Protein AF-F2JMD4-F1 (afdb_monomer)

Foldseek 3Di:
DDDDDDDDDDDDDDDPPDDPPDPDDDDPPDDDDDDDDDDDDDDDPPPPPPLPDDFQVLCVQLLLLLLQDDPVLQQLLLFDADPPDPCLQVSLVSNLVSCCVGNVVQADPVLNVCSPPDSDHPPADGFDWADAQQKIWGSSAAWDDKHFPDWDDDPQKIKTKMKTKGKIFIDGNVRCQVQWADDPNRLAIDGDDPDHDHPPPPANDPLADDPDDDDPPDTKIFMKIWIKIWMWGADPDDPRSIHTHYIDTPPCPPDDSSLSRDNHNCPRIAFDFPDQDDDPLLLVLVLLVVVLLQPDAPVLLVVCLVCVVPFCVSVCVSCVVSVNNVQADEDRVCVCSFEPSQSRPDDDQFRHKDWPSQQKDKGFDSPDMPQKTKIWIWIWIWTQGPVRDIWIKTWIWIWIDGPNHTHHIGTNDIDTDDPVSSPDHPPDDPPPPPPDDDDDDDDDDDDDDDDDD

Secondary structure (DSSP, 8-state):
--------------------------------------------------PPPP-HHHHHHHHHHHTT--HHHHHHHT----TTSTTHHHHHHHHHHHHHHHTGGGB-HHHHHHHHH-SS--S-----EEEETTEEEES--EEEEEEEEEEEEETTEEEEEEEEEEEEEEEEHHHHHHHEEEETTTTEEEEPPTTPPPPP-TT--TTS-------TT---EEEEEEEEEEEEE--SSSSSS-EEEEEEETTGGGS-HHHHTSTT--TTEEEE-SSSS--HHHHHHHHHHHHHHHHS-HHHHHHHHHHTTT-HHHHHHHHHHTT-TTTB---TTTHHHHT-GGG----TTEEEEEE-GGG-EEEE-TT--SSS-EEEEEEEEEEEETTS-EEEEEEEEEEEEETTEEEEEEEEEEEEE-HHHHHPPTT--------------------------

Solvent-accessible surface area (backbone atoms only — not comparable to full-atom values): 27265 Å² total; per-residue (Å²): 135,94,81,89,79,92,79,84,82,90,83,81,93,87,82,88,76,76,82,78,76,74,81,76,79,88,74,84,89,76,88,80,85,83,87,88,83,91,75,93,72,83,86,75,85,72,82,77,76,80,70,77,82,82,52,46,74,71,48,41,66,59,49,57,42,59,26,60,53,49,70,74,51,34,50,55,55,57,41,59,47,52,85,87,42,90,59,32,67,60,48,51,51,52,37,48,50,51,46,47,73,53,50,35,88,43,40,26,72,66,45,52,50,46,54,70,72,46,98,59,80,72,90,56,62,68,53,46,61,36,51,56,76,59,26,36,28,49,58,42,28,52,77,77,46,60,41,71,79,48,74,47,81,57,87,86,29,38,37,33,34,32,42,38,32,23,47,19,58,52,39,51,43,66,65,46,56,73,49,37,19,50,34,82,75,37,38,25,62,40,75,56,63,97,83,54,54,68,73,75,87,79,76,59,70,82,84,65,80,82,80,76,73,83,57,90,94,60,87,39,32,38,29,36,37,39,32,28,37,41,30,30,33,72,42,94,84,58,98,48,87,55,21,38,66,44,36,38,46,44,80,56,85,83,57,56,72,75,53,59,45,40,37,73,57,44,98,40,55,42,66,38,39,51,49,92,65,71,50,72,68,56,50,54,50,50,52,54,51,52,57,48,58,58,66,54,56,68,67,58,48,57,49,45,67,71,42,52,89,76,41,60,69,55,50,55,46,54,33,46,79,66,74,38,52,85,47,45,52,69,49,86,88,48,42,67,73,21,53,34,81,45,65,58,84,79,55,93,58,53,72,49,63,43,74,38,74,84,39,46,45,74,42,52,21,53,81,11,28,69,62,36,43,23,28,40,38,38,40,29,28,45,31,33,33,77,88,70,49,76,50,33,31,38,39,33,28,43,37,33,30,46,100,88,17,40,40,31,39,40,58,71,51,76,42,82,49,52,72,68,62,55,72,44,48,84,88,64,76,82,80,76,76,79,77,81,76,84,85,82,87,83,89,84,81,87,81,90,81,88,79,88,133

Mean predicted aligned error: 13.83 Å

Sequence (453 aa):
MKKIVSLGLMVLLTMSVGCNKTKEVPIDTNAAGTTTEVVETEAVEETQQDIAQLTAEDFKPFFDVLFAYKESDFMTFNQNNEISYSGYFDNLKAYKKGIKDGIGDFLSKDTLKKLDNENTKLDFDLPKKVLINDYVVNASGKIEKIEIESSRQMGESIVYEMAVTTNNDIQKSFEFAENYGWSDQLGYYTAKNSGLTLEAVEGGSKLISYIYANKDNVQDQMKLVSHYWVQVTKDDTSEKTFLVEGLKQAGAFEVDINLKQKIINTEYVTRVPYYSEVTDKQNVLLHKIFTKLMQVPKETYYYYEKIYGSNFDYVKTFWRDIDLENEIAVDETTYKEAFNITINPYKDNITSLSLNDKTMSIAPSIYSTKLQPTFVVTLPVKALLKDNSVVYYNYKYFVSTEDNKVEAIQFMKIEEITEEEYNTVPGAEPTTSQEVTPVEGETASSPEAIPAQ

pLDDT: mean 75.72, std 22.72, range [24.8, 96.19]

Radius of gyration: 32.29 Å; Cα contacts (8 Å, |Δi|>4): 681; chains: 1; bounding box: 68×105×105 Å

Structure (mmCIF, N/CA/C/O backbone):
data_AF-F2JMD4-F1
#
_entry.id   AF-F2JMD4-F1
#
loop_
_atom_site.group_PDB
_atom_site.id
_atom_site.type_symbol
_atom_site.label_atom_id
_atom_site.label_alt_id
_atom_site.label_comp_id
_atom_site.label_asym_id
_atom_site.label_entity_id
_atom_site.label_seq_id
_atom_site.pdbx_PDB_ins_code
_atom_site.Cartn_x
_atom_site.Cartn_y
_atom_site.Cartn_z
_atom_site.occupancy
_atom_site.B_iso_or_equiv
_atom_site.auth_seq_id
_atom_site.auth_comp_id
_atom_site.auth_asym_id
_atom_site.auth_atom_id
_atom_site.pdbx_PDB_model_num
ATOM 1 N N . MET A 1 1 ? 32.889 21.808 69.678 1.00 35.06 1 MET A N 1
ATOM 2 C CA . MET A 1 1 ? 31.977 20.698 70.037 1.00 35.06 1 MET A CA 1
ATOM 3 C C . MET A 1 1 ? 30.564 21.247 70.107 1.00 35.06 1 MET A C 1
ATOM 5 O O . MET A 1 1 ? 30.382 22.349 70.608 1.00 35.06 1 MET A O 1
ATOM 9 N N . LYS A 1 2 ? 29.617 20.524 69.506 1.00 27.66 2 LYS A N 1
ATOM 10 C CA . LYS A 1 2 ? 28.244 20.952 69.215 1.00 27.66 2 LYS A CA 1
ATOM 11 C C . LYS A 1 2 ? 27.405 21.120 70.489 1.00 27.66 2 LYS A C 1
ATOM 13 O O . LYS A 1 2 ? 27.486 20.297 71.396 1.00 27.66 2 LYS A O 1
ATOM 18 N N . LYS A 1 3 ? 26.547 22.138 70.495 1.00 27.48 3 LYS A N 1
ATOM 19 C CA . LYS A 1 3 ? 25.318 22.199 71.292 1.00 27.48 3 LYS A CA 1
ATOM 20 C C . LYS A 1 3 ? 24.182 22.703 70.400 1.00 27.48 3 LYS A C 1
ATOM 22 O O . LYS A 1 3 ? 24.450 23.423 69.443 1.00 27.48 3 LYS A O 1
ATOM 27 N N . ILE A 1 4 ? 22.970 22.412 70.879 1.00 35.91 4 ILE A N 1
ATOM 28 C CA . ILE A 1 4 ? 21.664 23.022 70.577 1.00 35.91 4 ILE A CA 1
ATOM 29 C C . ILE A 1 4 ? 20.871 22.280 69.495 1.00 35.91 4 ILE A C 1
ATOM 31 O O . ILE A 1 4 ? 21.411 22.016 68.433 1.00 35.91 4 ILE A O 1
ATOM 35 N N . VAL A 1 5 ? 19.590 21.926 69.650 1.00 32.00 5 VAL A N 1
ATOM 36 C CA . VAL A 1 5 ? 18.592 21.839 70.748 1.00 32.00 5 VAL A CA 1
ATOM 37 C C . VAL A 1 5 ? 17.427 21.049 70.112 1.00 32.00 5 VAL A C 1
ATOM 39 O O . VAL A 1 5 ? 17.220 21.131 68.902 1.00 32.00 5 VAL A O 1
ATOM 42 N N . SER A 1 6 ? 16.658 20.295 70.897 1.00 37.16 6 SER A N 1
ATOM 43 C CA . SER A 1 6 ? 15.363 19.756 70.465 1.00 37.16 6 SER A CA 1
ATOM 44 C C . SER A 1 6 ? 14.288 20.847 70.413 1.00 37.16 6 SER A C 1
ATOM 46 O O . SER A 1 6 ? 14.147 21.553 71.406 1.00 37.16 6 SER A O 1
ATOM 48 N N . LEU A 1 7 ? 13.465 20.907 69.362 1.00 31.42 7 LEU A N 1
ATOM 49 C CA . LEU A 1 7 ? 11.997 21.012 69.464 1.00 31.42 7 LEU A CA 1
ATOM 50 C C . LEU A 1 7 ? 11.345 21.035 68.067 1.00 31.42 7 LEU A C 1
ATOM 52 O O . LEU A 1 7 ? 11.729 21.833 67.224 1.00 31.42 7 LEU A O 1
ATOM 56 N N . GLY A 1 8 ? 10.300 20.222 67.894 1.00 28.75 8 GLY A N 1
ATOM 57 C CA . GLY A 1 8 ? 8.971 20.733 67.534 1.00 28.75 8 GLY A CA 1
ATOM 58 C C . GLY A 1 8 ? 8.661 21.158 66.091 1.00 28.75 8 GLY A C 1
ATOM 59 O O . GLY A 1 8 ? 8.883 22.298 65.722 1.00 28.75 8 GLY A O 1
ATOM 60 N N . LEU A 1 9 ? 7.930 20.262 65.416 1.00 29.62 9 LEU A N 1
ATOM 61 C CA . LEU A 1 9 ? 6.689 20.502 64.655 1.00 29.62 9 LEU A CA 1
ATOM 62 C C . LEU A 1 9 ? 6.711 21.271 63.309 1.00 29.62 9 LEU A C 1
ATOM 64 O O . LEU A 1 9 ? 6.954 22.466 63.255 1.00 29.62 9 LEU A O 1
ATOM 68 N N . MET A 1 10 ? 6.239 20.538 62.286 1.00 33.22 10 MET A N 1
ATOM 69 C CA . MET A 1 10 ? 5.511 20.947 61.068 1.00 33.22 10 MET A CA 1
ATOM 70 C C . MET A 1 10 ? 6.127 21.995 60.134 1.00 33.22 10 MET A C 1
ATOM 72 O O . MET A 1 10 ? 6.230 23.160 60.487 1.00 33.22 10 MET A O 1
ATOM 76 N N . VAL A 1 11 ? 6.320 21.594 58.868 1.00 29.31 11 VAL A N 1
ATOM 77 C CA . VAL A 1 11 ? 5.744 22.255 57.676 1.00 29.31 11 VAL A CA 1
ATOM 78 C C . VAL A 1 11 ? 6.027 21.403 56.419 1.00 29.31 11 VAL A C 1
ATOM 80 O O . VAL A 1 11 ? 7.174 21.147 56.082 1.00 29.31 11 VAL A O 1
ATOM 83 N N . LEU A 1 12 ? 4.924 20.966 55.794 1.00 27.66 12 LEU A N 1
ATOM 84 C CA . LEU A 1 12 ? 4.667 20.646 54.377 1.00 27.66 12 LEU A CA 1
ATOM 85 C C . LEU A 1 12 ? 5.545 19.626 53.608 1.00 27.66 12 LEU A C 1
ATOM 87 O O . LEU A 1 12 ? 6.736 19.805 53.412 1.00 27.66 12 LEU A O 1
ATOM 91 N N . LEU A 1 13 ? 4.965 18.493 53.180 1.00 31.77 13 LEU A N 1
ATOM 92 C CA . LEU A 1 13 ? 4.298 18.297 51.870 1.00 31.77 13 LEU A CA 1
ATOM 93 C C . LEU A 1 13 ? 5.260 18.429 50.677 1.00 31.77 13 LEU A C 1
ATOM 95 O O . LEU A 1 13 ? 5.518 19.527 50.201 1.00 31.77 13 LEU A O 1
ATOM 99 N N . THR A 1 14 ? 5.746 17.291 50.177 1.00 32.72 14 THR A N 1
ATOM 100 C CA . THR A 1 14 ? 5.678 16.823 48.772 1.00 32.72 14 THR A CA 1
ATOM 101 C C . THR A 1 14 ? 6.631 15.638 48.592 1.00 32.72 14 THR A C 1
ATOM 103 O O . THR A 1 14 ? 7.631 15.547 49.293 1.00 32.72 14 THR A O 1
ATOM 106 N N . MET A 1 15 ? 6.305 14.749 47.646 1.00 28.14 15 MET A N 1
ATOM 107 C CA . MET A 1 15 ? 7.000 13.504 47.249 1.00 28.14 15 MET A CA 1
ATOM 108 C C . MET A 1 15 ? 6.328 12.207 47.727 1.00 28.14 15 MET A C 1
ATOM 110 O O . MET A 1 15 ? 6.976 11.230 48.085 1.00 28.14 15 MET A O 1
ATOM 114 N N . SER A 1 16 ? 4.998 12.155 47.634 1.00 29.25 16 SER A N 1
ATOM 115 C CA . SER A 1 16 ? 4.307 10.923 47.248 1.00 29.25 16 SER A CA 1
ATOM 116 C C . SER A 1 16 ? 4.424 10.754 45.727 1.00 29.25 16 SER A C 1
ATOM 118 O O . SER A 1 16 ? 3.507 11.112 44.989 1.00 29.25 16 SER A O 1
ATOM 120 N N . VAL A 1 17 ? 5.565 10.254 45.246 1.00 34.03 17 VAL A N 1
ATOM 121 C CA . VAL A 1 17 ? 5.649 9.700 43.889 1.00 34.03 17 VAL A CA 1
ATOM 122 C C . VAL A 1 17 ? 5.172 8.258 44.005 1.00 34.03 17 VAL A C 1
ATOM 124 O O . VAL A 1 17 ? 5.890 7.380 44.481 1.00 34.03 17 VAL A O 1
ATOM 127 N N . GLY A 1 18 ? 3.896 8.051 43.686 1.00 26.12 18 GLY A N 1
ATOM 128 C CA . GLY A 1 18 ? 3.299 6.727 43.616 1.00 26.12 18 GLY A CA 1
ATOM 129 C C . GLY A 1 18 ? 4.012 5.899 42.554 1.00 26.12 18 GLY A C 1
ATOM 130 O O . GLY A 1 18 ? 4.061 6.281 41.388 1.00 26.12 18 GLY A O 1
ATOM 131 N N . CYS A 1 19 ? 4.561 4.763 42.975 1.00 27.83 19 CYS A N 1
ATOM 132 C CA . CYS A 1 19 ? 4.953 3.676 42.092 1.00 27.83 19 CYS A CA 1
ATOM 133 C C . CYS A 1 19 ? 3.715 3.170 41.336 1.00 27.83 19 CYS A C 1
ATOM 135 O O . CYS A 1 19 ? 3.000 2.310 41.846 1.00 27.83 19 CYS A O 1
ATOM 137 N N . ASN A 1 20 ? 3.486 3.645 40.113 1.00 27.55 20 ASN A N 1
ATOM 138 C CA . ASN A 1 20 ? 2.798 2.828 39.120 1.00 27.55 20 ASN A CA 1
ATOM 139 C C . ASN A 1 20 ? 3.823 1.820 38.600 1.00 27.55 20 ASN A C 1
ATOM 141 O O . ASN A 1 20 ? 4.603 2.115 37.700 1.00 27.55 20 ASN A O 1
ATOM 145 N N . LYS A 1 21 ? 3.857 0.634 39.214 1.00 26.08 21 LYS A N 1
ATOM 146 C CA . LYS A 1 21 ? 4.450 -0.537 38.570 1.00 26.08 21 LYS A CA 1
ATOM 147 C C . LYS A 1 21 ? 3.482 -0.983 37.482 1.00 26.08 21 LYS A C 1
ATOM 149 O O . LYS A 1 21 ? 2.527 -1.706 37.760 1.00 26.08 21 LYS A O 1
ATOM 154 N N . THR A 1 22 ? 3.722 -0.539 36.257 1.00 27.64 22 THR A N 1
ATOM 155 C CA . THR A 1 22 ? 3.291 -1.256 35.059 1.00 27.64 22 THR A CA 1
ATOM 156 C C . THR A 1 22 ? 3.813 -2.686 35.202 1.00 27.64 22 THR A C 1
ATOM 158 O O . THR A 1 22 ? 5.013 -2.894 35.376 1.00 27.64 22 THR A O 1
ATOM 161 N N . LYS A 1 23 ? 2.921 -3.680 35.235 1.00 25.03 23 LYS A N 1
ATOM 162 C CA . LYS A 1 23 ? 3.334 -5.070 35.036 1.00 25.03 23 LYS A CA 1
ATOM 163 C C . LYS A 1 23 ? 3.781 -5.164 33.582 1.00 25.03 23 LYS A C 1
ATOM 165 O O . LYS A 1 23 ? 2.941 -5.230 32.692 1.00 25.03 23 LYS A O 1
ATOM 170 N N . GLU A 1 24 ? 5.087 -5.102 33.363 1.00 25.48 24 GLU A N 1
ATOM 171 C CA . GLU A 1 24 ? 5.695 -5.555 32.119 1.00 25.48 24 GLU A CA 1
ATOM 172 C C . GLU A 1 24 ? 5.273 -7.009 31.897 1.00 25.48 24 GLU A C 1
ATOM 174 O O . GLU A 1 24 ? 5.375 -7.847 32.798 1.00 25.48 24 GLU A O 1
ATOM 179 N N . VAL A 1 25 ? 4.728 -7.286 30.716 1.00 30.47 25 VAL A N 1
ATOM 180 C CA . VAL A 1 25 ? 4.524 -8.650 30.236 1.00 30.47 25 VAL A CA 1
ATOM 181 C C . VAL A 1 25 ? 5.917 -9.191 29.908 1.00 30.47 25 VAL A C 1
ATOM 183 O O . VAL A 1 25 ? 6.573 -8.621 29.037 1.00 30.47 25 VAL A O 1
ATOM 186 N N . PRO A 1 26 ? 6.413 -10.250 30.570 1.00 27.17 26 PRO A N 1
ATOM 187 C CA . PRO A 1 26 ? 7.669 -10.852 30.168 1.00 27.17 26 PRO A CA 1
ATOM 188 C C . PRO A 1 26 ? 7.392 -11.721 28.937 1.00 27.17 26 PRO A C 1
ATOM 190 O O . PRO A 1 26 ? 6.786 -12.789 29.041 1.00 27.17 26 PRO A O 1
ATOM 193 N N . ILE A 1 27 ? 7.803 -11.253 27.761 1.00 32.84 27 ILE A N 1
ATOM 194 C CA . ILE A 1 27 ? 7.966 -12.106 26.582 1.00 32.84 27 ILE A CA 1
ATOM 195 C C . ILE A 1 27 ? 9.467 -12.291 26.409 1.00 32.84 27 ILE A C 1
ATOM 197 O O . ILE A 1 27 ? 10.175 -11.371 26.014 1.00 32.84 27 ILE A O 1
ATOM 201 N N . ASP A 1 28 ? 9.944 -13.475 26.780 1.00 25.95 28 ASP A N 1
ATOM 202 C CA . ASP A 1 28 ? 11.332 -13.886 26.606 1.00 25.95 28 ASP A CA 1
ATOM 203 C C . ASP A 1 28 ? 11.601 -14.068 25.104 1.00 25.95 28 ASP A C 1
ATOM 205 O O . ASP A 1 28 ? 11.159 -15.034 24.479 1.00 25.95 28 ASP A O 1
ATOM 209 N N . THR A 1 29 ? 12.272 -13.097 24.492 1.00 31.52 29 THR A N 1
ATOM 210 C CA . THR A 1 29 ? 12.731 -13.142 23.102 1.00 31.52 29 THR A CA 1
ATOM 211 C C . THR A 1 29 ? 14.100 -13.802 23.036 1.00 31.52 29 THR A C 1
ATOM 213 O O . THR A 1 29 ? 15.082 -13.140 22.745 1.00 31.52 29 THR A O 1
ATOM 216 N N . ASN A 1 30 ? 14.192 -15.107 23.309 1.00 30.22 30 ASN A N 1
ATOM 217 C CA . ASN A 1 30 ? 15.356 -15.916 22.932 1.00 30.22 30 ASN A CA 1
ATOM 218 C C . ASN A 1 30 ? 14.998 -17.407 22.881 1.00 30.22 30 ASN A C 1
ATOM 220 O O . ASN A 1 30 ? 14.880 -18.065 23.909 1.00 30.22 30 ASN A O 1
ATOM 224 N N . ALA A 1 31 ? 14.920 -17.971 21.678 1.00 27.94 31 ALA A N 1
ATOM 225 C CA . ALA A 1 31 ? 15.056 -19.412 21.484 1.00 27.94 31 ALA A CA 1
ATOM 226 C C . ALA A 1 31 ? 15.889 -19.695 20.228 1.00 27.94 31 ALA A C 1
ATOM 228 O O . ALA A 1 31 ? 15.420 -20.275 19.253 1.00 27.94 31 ALA A O 1
ATOM 229 N N . ALA A 1 32 ? 17.157 -19.281 20.267 1.00 26.39 32 ALA A N 1
ATOM 230 C CA . ALA A 1 32 ? 18.207 -19.913 19.481 1.00 26.39 32 ALA A CA 1
ATOM 231 C C . ALA A 1 32 ? 18.899 -20.963 20.370 1.00 26.39 32 ALA A C 1
ATOM 233 O O . ALA A 1 32 ? 19.597 -20.623 21.319 1.00 26.39 32 ALA A O 1
ATOM 234 N N . GLY A 1 33 ? 18.612 -22.229 20.055 1.00 29.78 33 GLY A N 1
ATOM 235 C CA . GLY A 1 33 ? 19.239 -23.490 20.467 1.00 29.78 33 GLY A CA 1
ATOM 236 C C . GLY A 1 33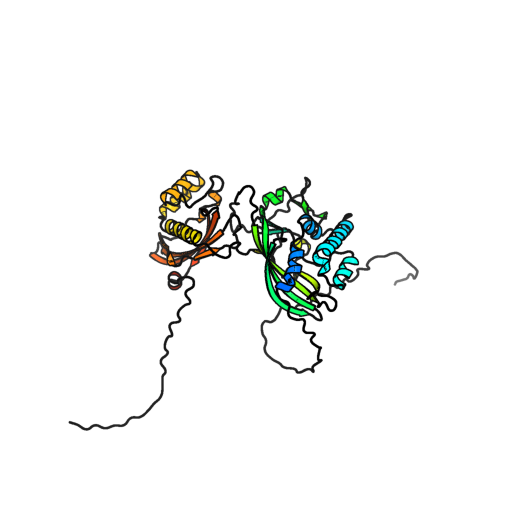 ? 20.118 -23.563 21.720 1.00 29.78 33 GLY A C 1
ATOM 237 O O . GLY A 1 33 ? 21.239 -23.069 21.732 1.00 29.78 33 GLY A O 1
ATOM 238 N N . THR A 1 34 ? 19.726 -24.414 22.674 1.00 24.80 34 THR A N 1
ATOM 239 C CA . THR A 1 34 ? 20.651 -25.387 23.287 1.00 24.80 34 THR A CA 1
ATOM 240 C C . THR A 1 34 ? 19.875 -26.621 23.765 1.00 24.80 34 THR A C 1
ATOM 242 O O . THR A 1 34 ? 18.846 -26.520 24.424 1.00 24.80 34 THR A O 1
ATOM 245 N N . THR A 1 35 ? 20.362 -27.794 23.378 1.00 26.98 35 THR A N 1
ATOM 246 C CA . THR A 1 35 ? 19.875 -29.134 23.726 1.00 26.98 35 THR A CA 1
ATOM 247 C C . THR A 1 35 ? 20.161 -29.533 25.182 1.00 26.98 35 THR A C 1
ATOM 249 O O . THR A 1 35 ? 21.280 -29.346 25.651 1.00 26.98 35 THR A O 1
ATOM 252 N N . THR A 1 36 ? 19.204 -30.274 25.766 1.00 26.75 36 THR A N 1
ATOM 253 C CA . THR A 1 36 ? 19.290 -31.230 26.905 1.00 26.75 36 THR A CA 1
ATOM 254 C C . THR A 1 36 ? 19.462 -30.678 28.328 1.00 26.75 36 THR A C 1
ATOM 256 O O . THR A 1 36 ? 20.537 -30.228 28.692 1.00 26.75 36 THR A O 1
ATOM 259 N N . GLU A 1 37 ? 18.448 -30.856 29.184 1.00 25.34 37 GLU A N 1
ATOM 260 C CA . GLU A 1 37 ? 18.373 -31.967 30.155 1.00 25.34 37 GLU A CA 1
ATOM 261 C C . GLU A 1 37 ? 16.961 -32.062 30.760 1.00 25.34 37 GLU A C 1
ATOM 263 O O . GLU A 1 37 ? 16.332 -31.063 31.098 1.00 25.34 37 GLU A O 1
ATOM 268 N N . VAL A 1 38 ? 16.454 -33.293 30.842 1.00 35.34 38 VAL A N 1
ATOM 269 C CA . VAL A 1 38 ? 15.154 -33.650 31.417 1.00 35.34 38 VAL A CA 1
ATOM 270 C C . VAL A 1 38 ? 15.278 -33.636 32.937 1.00 35.34 38 VAL A C 1
ATOM 272 O O . VAL A 1 38 ? 16.042 -34.419 33.495 1.00 35.34 38 VAL A O 1
ATOM 275 N N . VAL A 1 39 ? 14.489 -32.798 33.606 1.00 29.39 39 VAL A N 1
ATOM 276 C CA . VAL A 1 39 ? 14.180 -32.965 35.029 1.00 29.39 39 VAL A CA 1
ATOM 277 C C . VAL A 1 39 ? 12.666 -33.067 35.153 1.00 29.39 39 VAL A C 1
ATOM 279 O O . VAL A 1 39 ? 11.947 -32.076 35.039 1.00 29.39 39 VAL A O 1
ATOM 282 N N . GLU A 1 40 ? 12.195 -34.300 35.346 1.00 35.31 40 GLU A N 1
ATOM 283 C CA . GLU A 1 40 ? 10.840 -34.596 35.807 1.00 35.31 40 GLU A CA 1
ATOM 284 C C . GLU A 1 40 ? 10.572 -33.815 37.095 1.00 35.31 40 GLU A C 1
ATOM 286 O O . GLU A 1 40 ? 11.258 -33.995 38.101 1.00 35.31 40 GLU A O 1
ATOM 291 N N . THR A 1 41 ? 9.559 -32.954 37.074 1.00 29.39 41 THR A N 1
ATOM 292 C CA . THR A 1 41 ? 8.921 -32.489 38.305 1.00 29.39 41 THR A CA 1
ATOM 293 C C . THR A 1 41 ? 7.413 -32.570 38.120 1.00 29.39 41 THR A C 1
ATOM 295 O O . THR A 1 41 ? 6.885 -32.236 37.063 1.00 29.39 41 THR A O 1
ATOM 298 N N . GLU A 1 42 ? 6.775 -33.127 39.142 1.00 32.22 42 GLU A N 1
ATOM 299 C CA . GLU A 1 42 ? 5.444 -33.722 39.171 1.00 32.22 42 GLU A CA 1
ATOM 300 C C . GLU A 1 42 ? 4.316 -32.842 38.617 1.00 32.22 42 GLU A C 1
ATOM 302 O O . GLU A 1 42 ? 4.233 -31.638 38.864 1.00 32.22 42 GLU A O 1
ATOM 307 N N . ALA A 1 43 ? 3.418 -33.513 37.896 1.00 32.94 43 ALA A N 1
ATOM 308 C CA . ALA A 1 43 ? 2.200 -32.977 37.323 1.00 32.94 43 ALA A CA 1
ATOM 309 C C . ALA A 1 43 ? 1.277 -32.377 38.393 1.00 32.94 43 ALA A C 1
ATOM 311 O O . ALA A 1 43 ? 0.761 -33.078 39.265 1.00 32.94 43 ALA A O 1
ATOM 312 N N . VAL A 1 44 ? 0.999 -31.083 38.256 1.00 29.66 44 VAL A N 1
ATOM 313 C CA . VAL A 1 44 ? -0.284 -30.516 38.664 1.00 29.66 44 VAL A CA 1
ATOM 314 C C . VAL A 1 44 ? -1.148 -30.554 37.410 1.00 29.66 44 VAL A C 1
ATOM 316 O O . VAL A 1 44 ? -0.864 -29.845 36.448 1.00 29.66 44 VAL A O 1
ATOM 319 N N . GLU A 1 45 ? -2.153 -31.431 37.390 1.00 31.05 45 GLU A N 1
ATOM 320 C CA . GLU A 1 45 ? -3.232 -31.391 36.400 1.00 31.05 45 GLU A CA 1
ATOM 321 C C . GLU A 1 45 ? -3.966 -30.048 36.543 1.00 31.05 45 GLU A C 1
ATOM 323 O O . GLU A 1 45 ? -4.929 -29.917 37.298 1.00 31.05 45 GLU A O 1
ATOM 328 N N . GLU A 1 46 ? -3.494 -29.023 35.831 1.00 32.81 46 GLU A N 1
ATOM 329 C CA . GLU A 1 46 ? -4.356 -27.921 35.428 1.00 32.81 46 GLU A CA 1
ATOM 330 C C . GLU A 1 46 ? -5.364 -28.506 34.445 1.00 32.81 46 GLU A C 1
ATOM 332 O O . GLU A 1 46 ? -5.022 -28.938 33.344 1.00 32.81 46 GLU A O 1
ATOM 337 N N . THR A 1 47 ? -6.622 -28.563 34.871 1.00 33.09 47 THR A N 1
ATOM 338 C CA . THR A 1 47 ? -7.764 -28.790 33.993 1.00 33.09 47 THR A CA 1
ATOM 339 C C . THR A 1 47 ? -7.706 -27.782 32.849 1.00 33.09 47 THR A C 1
ATOM 341 O O . THR A 1 47 ? -8.129 -26.639 33.013 1.00 33.09 47 THR A O 1
ATOM 344 N N . GLN A 1 48 ? -7.169 -28.210 31.703 1.00 37.72 48 GLN A N 1
ATOM 345 C CA . GLN A 1 48 ? -7.279 -27.517 30.426 1.00 37.72 48 GLN A CA 1
ATOM 346 C C . GLN A 1 48 ? -8.767 -27.312 30.14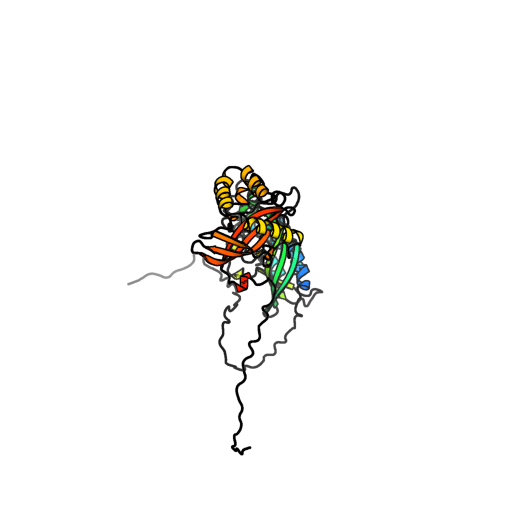3 1.00 37.72 48 GLN A C 1
ATOM 348 O O . GLN A 1 48 ? -9.480 -28.235 29.749 1.00 37.72 48 GLN A O 1
ATOM 353 N N . GLN A 1 49 ? -9.265 -26.100 30.374 1.00 40.31 49 GLN A N 1
ATOM 354 C CA . GLN A 1 49 ? -10.450 -25.657 29.664 1.00 40.31 49 GLN A CA 1
ATOM 355 C C . GLN A 1 49 ? -10.022 -25.467 28.211 1.00 40.31 49 GLN A C 1
ATOM 357 O O . GLN A 1 49 ? -9.428 -24.449 27.866 1.00 40.31 49 GLN A O 1
ATOM 362 N N . ASP A 1 50 ? -10.308 -26.465 27.375 1.00 42.84 50 ASP A N 1
ATOM 363 C CA . ASP A 1 50 ? -10.249 -26.328 25.922 1.00 42.84 50 ASP A CA 1
ATOM 364 C C . ASP A 1 50 ? -11.172 -25.169 25.520 1.00 42.84 50 ASP A C 1
ATOM 366 O O . ASP A 1 50 ? -12.403 -25.287 25.464 1.00 42.84 50 ASP A O 1
ATOM 370 N N . ILE A 1 51 ? -10.581 -24.005 25.270 1.00 52.97 51 ILE A N 1
ATOM 371 C CA . ILE A 1 51 ? -11.221 -23.000 24.436 1.00 52.97 51 ILE A CA 1
ATOM 372 C C . ILE A 1 51 ? -11.173 -23.599 23.032 1.00 52.97 51 ILE A C 1
ATOM 374 O O . ILE A 1 51 ? -10.093 -23.872 22.512 1.00 52.97 51 ILE A O 1
ATOM 378 N N . ALA A 1 52 ? -12.339 -23.854 22.435 1.00 59.56 52 ALA A N 1
ATOM 379 C CA . ALA A 1 52 ? -12.403 -24.245 21.033 1.00 59.56 52 ALA A CA 1
ATOM 380 C C . ALA A 1 52 ? -11.595 -23.226 20.215 1.00 59.56 52 ALA A C 1
ATOM 382 O O . ALA A 1 52 ? -11.828 -22.023 20.338 1.00 59.56 52 ALA A O 1
ATOM 383 N N . GLN A 1 53 ? -10.612 -23.704 19.450 1.00 72.06 53 GLN A N 1
ATOM 384 C CA . GLN A 1 53 ? -9.719 -22.837 18.689 1.00 72.06 53 GLN A CA 1
ATOM 385 C C . GLN A 1 53 ? -10.560 -21.961 17.751 1.00 72.06 53 GLN A C 1
ATOM 387 O O . GLN A 1 53 ? -11.289 -22.482 16.905 1.00 72.06 53 GLN A O 1
ATOM 392 N N . LEU A 1 54 ? -10.505 -20.642 17.952 1.00 86.12 54 LEU A N 1
ATOM 393 C CA . LEU A 1 54 ? -11.283 -19.692 17.162 1.00 86.12 54 LEU A CA 1
ATOM 394 C C . LEU A 1 54 ? -10.769 -19.671 15.721 1.00 86.12 54 LEU A C 1
ATOM 396 O O . LEU A 1 54 ? -9.588 -19.903 15.455 1.00 86.12 54 LEU A O 1
ATOM 400 N N . THR A 1 55 ? -11.663 -19.366 14.790 1.00 88.50 55 THR A N 1
ATOM 401 C CA . THR A 1 55 ? -11.372 -19.228 13.363 1.00 88.50 55 THR A CA 1
ATOM 402 C C . THR A 1 55 ? -11.398 -17.759 12.942 1.00 88.50 55 THR A C 1
ATOM 404 O O . THR A 1 55 ? -11.922 -16.900 13.648 1.00 88.50 55 THR A O 1
ATOM 407 N N . ALA A 1 56 ? -10.862 -17.443 11.761 1.00 89.19 56 ALA A N 1
ATOM 408 C CA . ALA A 1 56 ? -10.907 -16.080 11.226 1.00 89.19 56 ALA A CA 1
ATOM 409 C C . ALA A 1 56 ? -12.345 -15.531 11.082 1.00 89.19 56 ALA A C 1
ATOM 411 O O . ALA A 1 56 ? -12.566 -14.334 11.270 1.00 89.19 56 ALA A O 1
ATOM 412 N N . GLU A 1 57 ? -13.323 -16.400 10.800 1.00 90.12 57 GLU A N 1
ATOM 413 C CA . GLU A 1 57 ? -14.739 -16.023 10.696 1.00 90.12 57 GLU A CA 1
ATOM 414 C C . GLU A 1 57 ? -15.325 -15.580 12.040 1.00 90.12 57 GLU A C 1
ATOM 416 O O . GLU A 1 57 ? -16.147 -14.665 12.072 1.00 90.12 57 GLU A O 1
ATOM 421 N N . ASP A 1 58 ? -14.853 -16.145 13.157 1.00 90.44 58 ASP A N 1
ATOM 422 C CA . ASP A 1 58 ? -15.286 -15.722 14.492 1.00 90.44 58 ASP A CA 1
ATOM 423 C C . ASP A 1 58 ? -14.889 -14.263 14.763 1.00 90.44 58 ASP A C 1
ATOM 425 O O . ASP A 1 58 ? -15.670 -13.492 15.320 1.00 90.44 58 ASP A O 1
ATOM 429 N N . PHE A 1 59 ? -13.701 -13.843 14.318 1.00 92.38 59 PHE A N 1
ATOM 430 C CA . PHE A 1 59 ? -13.199 -12.478 14.514 1.00 92.38 59 PHE A CA 1
ATOM 431 C C . PHE A 1 59 ? -13.796 -11.448 13.553 1.00 92.38 59 PHE A C 1
ATOM 433 O O . PHE A 1 59 ? -13.707 -10.241 13.811 1.00 92.38 59 PHE A O 1
ATOM 440 N N . LYS A 1 60 ? -14.412 -11.889 12.451 1.00 92.44 60 LYS A N 1
ATOM 441 C CA . LYS A 1 60 ? -14.907 -10.990 11.407 1.00 92.44 60 LYS A CA 1
ATOM 442 C C . LYS A 1 60 ? -15.902 -9.940 11.921 1.00 92.44 60 LYS A C 1
ATOM 444 O O . LYS A 1 60 ? -15.683 -8.766 11.623 1.00 92.44 60 LYS A O 1
ATOM 449 N N . PRO A 1 61 ? -16.926 -10.273 12.731 1.00 92.06 61 PRO A N 1
ATOM 450 C CA . PRO A 1 61 ? -17.859 -9.275 13.254 1.00 92.06 61 PRO A CA 1
ATOM 451 C C . PRO A 1 61 ? -17.192 -8.217 14.141 1.00 92.06 61 PRO A C 1
ATOM 453 O O . PRO A 1 61 ? -17.569 -7.049 14.086 1.00 92.06 61 PRO A O 1
ATOM 456 N N . PHE A 1 62 ? -16.189 -8.604 14.938 1.00 93.50 62 PHE A N 1
ATOM 457 C CA . PHE A 1 62 ? -15.443 -7.662 15.775 1.00 93.50 62 PHE A CA 1
ATOM 458 C C . PHE A 1 62 ? -14.681 -6.652 14.912 1.00 93.50 62 PHE A C 1
ATOM 460 O O . PHE A 1 62 ? -14.804 -5.441 15.112 1.00 93.50 62 PHE A O 1
ATOM 467 N N . PHE A 1 63 ? -13.932 -7.141 13.921 1.00 94.12 63 PHE A N 1
ATOM 468 C CA . PHE A 1 63 ? -13.166 -6.269 13.042 1.00 94.12 63 PHE A CA 1
ATOM 469 C C . PHE A 1 63 ? -14.063 -5.432 12.123 1.00 94.12 63 PHE A C 1
ATOM 471 O O . PHE A 1 63 ? -13.766 -4.257 11.929 1.00 94.12 63 PHE A O 1
ATOM 478 N N . ASP A 1 64 ? -15.181 -5.970 11.619 1.00 92.44 64 ASP A N 1
ATOM 479 C CA . ASP A 1 64 ? -16.145 -5.203 10.814 1.00 92.44 64 ASP A CA 1
ATOM 480 C C . ASP A 1 64 ? -16.609 -3.946 11.567 1.00 92.44 64 ASP A C 1
ATOM 482 O O . ASP A 1 64 ? -16.712 -2.873 10.976 1.00 92.44 64 ASP A O 1
ATOM 486 N N . VAL A 1 65 ? -16.838 -4.052 12.881 1.00 92.25 65 VAL A N 1
ATOM 487 C CA . VAL A 1 65 ? -17.240 -2.911 13.713 1.00 92.25 65 VAL A CA 1
ATOM 488 C C . VAL A 1 65 ? -16.055 -2.010 14.067 1.00 92.25 65 VAL A C 1
ATOM 490 O O . VAL A 1 65 ? -16.180 -0.788 13.983 1.00 92.25 65 VAL A O 1
ATOM 493 N N . LEU A 1 66 ? -14.893 -2.581 14.407 1.00 92.12 66 LEU A N 1
ATOM 494 C CA . LEU A 1 66 ? -13.673 -1.816 14.697 1.00 92.12 66 LEU A CA 1
ATOM 495 C C . LEU A 1 66 ? -13.259 -0.925 13.513 1.00 92.12 66 LEU A C 1
ATOM 497 O O . LEU A 1 66 ? -12.865 0.222 13.712 1.00 92.12 66 LEU A O 1
ATOM 501 N N . PHE A 1 67 ? -13.359 -1.440 12.287 1.00 91.38 67 PHE A N 1
ATOM 502 C CA . PHE A 1 67 ? -12.985 -0.729 11.064 1.00 91.38 67 PHE A CA 1
ATOM 503 C C . PHE A 1 67 ? -14.120 0.139 10.489 1.00 91.38 67 PHE A C 1
ATOM 505 O O . PHE A 1 67 ? -13.879 0.890 9.551 1.00 91.38 67 PHE A O 1
ATOM 512 N N . ALA A 1 68 ? -15.330 0.110 11.061 1.00 88.62 68 ALA A N 1
ATOM 513 C CA . ALA A 1 68 ? -16.464 0.928 10.614 1.00 88.62 68 ALA A CA 1
ATOM 514 C C . ALA A 1 68 ? -16.545 2.323 11.266 1.00 88.62 68 ALA A C 1
ATOM 516 O O . ALA A 1 68 ? -17.477 3.081 10.973 1.00 88.62 68 ALA A O 1
ATOM 517 N N . TYR A 1 69 ? -15.606 2.685 12.150 1.00 86.94 69 TYR A N 1
ATOM 518 C CA . TYR A 1 69 ? -15.580 4.025 12.739 1.00 86.94 69 TYR A CA 1
ATOM 519 C C . TYR A 1 69 ? -15.472 5.107 11.664 1.00 86.94 69 TYR A C 1
ATOM 521 O O . TYR A 1 69 ? -14.674 5.018 10.730 1.00 86.94 69 TYR A O 1
ATOM 529 N N . LYS A 1 70 ? -16.256 6.177 11.826 1.00 85.88 70 LYS A N 1
ATOM 530 C CA . LYS A 1 70 ? -16.168 7.336 10.937 1.00 85.88 70 LYS A CA 1
ATOM 531 C C . LYS A 1 70 ? -14.870 8.086 11.185 1.00 85.88 70 LYS A C 1
ATOM 533 O O . LYS A 1 70 ? -14.305 8.045 12.277 1.00 85.88 70 LYS A O 1
ATOM 538 N N . GLU A 1 71 ? -14.462 8.873 10.195 1.00 83.56 71 GLU A N 1
ATOM 539 C CA . GLU A 1 71 ? -13.256 9.687 10.311 1.00 83.56 71 GLU A CA 1
ATOM 540 C C . GLU A 1 71 ? -13.261 10.613 11.530 1.00 83.56 71 GLU A C 1
ATOM 542 O O . GLU A 1 71 ? -12.290 10.649 12.280 1.00 83.56 71 GLU A O 1
ATOM 547 N N . SER A 1 72 ? -14.375 11.295 11.797 1.00 84.50 72 SER A N 1
ATOM 548 C CA . SER A 1 72 ? -14.522 12.137 12.992 1.00 84.50 72 SER A CA 1
ATOM 549 C C . SER A 1 72 ? -14.271 11.383 14.299 1.00 84.50 72 SER A C 1
ATOM 551 O O . SER A 1 72 ? -13.740 11.950 15.257 1.00 84.50 72 SER A O 1
ATOM 553 N N . ASP A 1 73 ? -14.657 10.110 14.332 1.00 86.50 73 ASP A N 1
ATOM 554 C CA . ASP A 1 73 ? -14.643 9.285 15.529 1.00 86.50 73 ASP A CA 1
ATOM 555 C C . ASP A 1 73 ? -13.209 8.853 15.819 1.00 86.50 73 ASP A C 1
ATOM 557 O O . ASP A 1 73 ? -12.666 9.204 16.869 1.00 86.50 73 ASP A O 1
ATOM 561 N N . PHE A 1 74 ? -12.528 8.220 14.856 1.00 84.25 74 PHE A N 1
ATOM 562 C CA . PHE A 1 74 ? -11.141 7.811 15.076 1.00 84.25 74 PHE A CA 1
ATOM 563 C C . PHE A 1 74 ? -10.208 9.020 15.255 1.00 84.25 74 PHE A C 1
ATOM 565 O O . PHE A 1 74 ? -9.275 8.948 16.054 1.00 84.25 74 PHE A O 1
ATOM 572 N N . MET A 1 75 ? -10.466 10.158 14.593 1.00 85.81 75 MET A N 1
ATOM 573 C CA . MET A 1 75 ? -9.689 11.389 14.807 1.00 85.81 75 MET A CA 1
ATOM 574 C C . MET A 1 75 ? -9.813 11.896 16.248 1.00 85.81 75 MET A C 1
ATOM 576 O O . MET A 1 75 ? -8.859 12.435 16.800 1.00 85.81 75 MET A O 1
ATOM 580 N N . THR A 1 76 ? -10.971 11.701 16.881 1.00 87.12 76 THR A N 1
ATOM 581 C CA . THR A 1 76 ? -11.193 12.038 18.295 1.00 87.12 76 THR A CA 1
ATOM 582 C C . THR A 1 76 ? -10.539 11.010 19.218 1.00 87.12 76 THR A C 1
ATOM 584 O O . THR A 1 76 ? -9.929 11.371 20.231 1.00 87.12 76 THR A O 1
ATOM 587 N N . PHE A 1 77 ? -10.650 9.723 18.879 1.00 88.00 77 PHE A N 1
ATOM 588 C CA . PHE A 1 77 ? -10.167 8.628 19.719 1.00 88.00 77 PHE A CA 1
ATOM 589 C C . PHE A 1 77 ? -8.644 8.571 19.800 1.00 88.00 77 PHE A C 1
ATOM 591 O O . PHE A 1 77 ? -8.129 8.273 20.876 1.00 88.00 77 PHE A O 1
ATOM 598 N N . ASN A 1 78 ? -7.943 8.944 18.729 1.00 88.12 78 ASN A N 1
ATOM 599 C CA . ASN A 1 78 ? -6.480 8.971 18.678 1.00 88.12 78 ASN A CA 1
ATOM 600 C C . ASN A 1 78 ? -5.846 10.231 19.313 1.00 88.12 78 ASN A C 1
ATOM 602 O O . ASN A 1 78 ? -4.632 10.317 19.418 1.00 88.12 78 ASN A O 1
ATOM 606 N N . GLN A 1 79 ? -6.626 11.205 19.802 1.00 88.75 79 GLN A N 1
ATOM 607 C CA . GLN A 1 79 ? -6.053 12.350 20.535 1.00 88.75 79 GLN A CA 1
ATOM 608 C C . GLN A 1 79 ? -5.335 11.894 21.813 1.00 88.75 79 GLN A C 1
ATOM 610 O O . GLN A 1 79 ? -5.867 11.074 22.559 1.00 88.75 79 GLN A O 1
ATOM 615 N N . ASN A 1 80 ? -4.164 12.449 22.108 1.00 86.50 80 ASN A N 1
ATOM 616 C CA . ASN A 1 80 ? -3.387 12.141 23.310 1.00 86.50 80 ASN A CA 1
ATOM 617 C C . ASN A 1 80 ? -3.070 13.424 24.091 1.00 86.50 80 ASN A C 1
ATOM 619 O O . ASN A 1 80 ? -1.915 13.773 24.318 1.00 86.50 80 ASN A O 1
ATOM 623 N N . ASN A 1 81 ? -4.120 14.163 24.449 1.00 85.62 81 ASN A N 1
ATOM 624 C CA . ASN A 1 81 ? -4.004 15.387 25.233 1.00 85.62 81 ASN A CA 1
ATOM 625 C C . ASN A 1 81 ? -3.629 15.095 26.692 1.00 85.62 81 ASN A C 1
ATOM 627 O O . ASN A 1 81 ? -4.072 14.118 27.297 1.00 85.62 81 ASN A O 1
ATOM 631 N N . GLU A 1 82 ? -2.837 15.987 27.283 1.00 86.88 82 GLU A N 1
ATOM 632 C CA . GLU A 1 82 ? -2.508 15.912 28.704 1.00 86.88 82 GLU A CA 1
ATOM 633 C C . GLU A 1 82 ? -3.750 16.115 29.583 1.00 86.88 82 GLU A C 1
ATOM 635 O O . GLU A 1 82 ? -4.643 16.892 29.251 1.00 86.88 82 GLU A O 1
ATOM 640 N N . ILE A 1 83 ? -3.767 15.507 30.775 1.00 87.31 83 ILE A N 1
ATOM 641 C CA . ILE A 1 83 ? -4.841 15.694 31.774 1.00 87.31 83 ILE A CA 1
ATOM 642 C C . ILE A 1 83 ? -4.995 17.175 32.177 1.00 87.31 83 ILE A C 1
ATOM 644 O O . ILE A 1 83 ? -6.071 17.611 32.582 1.00 87.31 83 ILE A O 1
ATOM 648 N N . SER A 1 84 ? -3.919 17.959 32.058 1.00 86.44 84 SER A N 1
ATOM 649 C CA . SER A 1 84 ? -3.891 19.403 32.317 1.00 86.44 84 SER A CA 1
ATOM 650 C C . SER A 1 84 ? -4.742 20.215 31.326 1.00 86.44 84 SER A C 1
ATOM 652 O O . SER A 1 84 ? -5.142 21.340 31.635 1.00 86.44 84 SER A O 1
ATOM 654 N N . TYR A 1 85 ? -5.042 19.662 30.146 1.00 89.12 85 TYR A N 1
ATOM 655 C CA . TYR A 1 85 ? -5.839 20.318 29.119 1.00 89.12 85 TYR A CA 1
ATOM 656 C C . TYR A 1 85 ? -7.312 20.414 29.530 1.00 89.12 85 TYR A C 1
ATOM 658 O O . TYR A 1 85 ? -7.946 19.429 29.902 1.00 89.12 85 TYR A O 1
ATOM 666 N N . SER A 1 86 ? -7.901 21.604 29.383 1.00 90.31 86 SER A N 1
ATOM 667 C CA . SER A 1 86 ? -9.288 21.869 29.787 1.00 90.31 86 SER A CA 1
ATOM 668 C C . SER A 1 86 ? -10.323 20.976 29.093 1.00 90.31 86 SER A C 1
ATOM 670 O O . SER A 1 86 ? -11.351 20.675 29.692 1.00 90.31 86 SER A O 1
ATOM 672 N N . GLY A 1 87 ? -10.056 20.528 27.863 1.00 89.88 87 GLY A N 1
ATOM 673 C CA . GLY A 1 87 ? -10.934 19.627 27.109 1.00 89.88 87 GLY A CA 1
ATOM 674 C C . GLY A 1 87 ? -10.663 18.132 27.324 1.00 89.88 87 GLY A C 1
ATOM 675 O O . GLY A 1 87 ? -11.270 17.312 26.637 1.00 89.88 87 GLY A O 1
ATOM 676 N N . TYR A 1 88 ? -9.761 17.751 28.239 1.00 92.69 88 TYR A N 1
ATOM 677 C CA . TYR A 1 88 ? -9.371 16.353 28.458 1.00 92.69 88 TYR A CA 1
ATOM 678 C C . TYR A 1 88 ? -10.568 15.455 28.792 1.00 92.69 88 TYR A C 1
ATOM 680 O O . TYR A 1 88 ? -10.811 14.452 28.123 1.00 92.69 88 TYR A O 1
ATOM 688 N N . PHE A 1 89 ? -11.356 15.833 29.802 1.00 93.44 89 PHE A N 1
ATOM 689 C CA . PHE A 1 89 ? -12.473 15.010 30.271 1.00 93.44 89 PHE A CA 1
ATOM 690 C C . PHE A 1 89 ? -13.610 14.913 29.252 1.00 93.44 89 PHE A C 1
ATOM 692 O O . PHE A 1 89 ? -14.262 13.871 29.167 1.00 93.44 89 PHE A O 1
ATOM 699 N N . ASP A 1 90 ? -13.814 15.954 28.443 1.00 92.81 90 ASP A N 1
ATOM 700 C CA . ASP A 1 90 ? -14.780 15.919 27.346 1.00 92.81 90 ASP A CA 1
ATOM 701 C C . ASP A 1 90 ? -14.315 14.969 26.232 1.00 92.81 90 ASP A C 1
ATOM 703 O O . ASP A 1 90 ? -15.108 14.145 25.768 1.00 92.81 90 ASP A O 1
ATOM 707 N N . ASN A 1 91 ? -13.023 14.996 25.864 1.00 91.50 91 ASN A N 1
ATOM 708 C CA . ASN A 1 91 ? -12.449 14.025 24.924 1.00 91.50 91 ASN A CA 1
ATOM 709 C C . ASN A 1 91 ? -12.546 12.592 25.469 1.00 91.50 91 ASN A C 1
ATOM 711 O O . ASN A 1 91 ? -12.993 11.695 24.757 1.00 91.50 91 ASN A O 1
ATOM 715 N N . LEU A 1 92 ? -12.194 12.375 26.741 1.00 93.88 92 LEU A N 1
ATOM 716 C CA . LEU A 1 92 ? -12.269 11.061 27.375 1.00 93.88 92 LEU A CA 1
ATOM 717 C C . LEU A 1 92 ? -13.710 10.536 27.405 1.00 93.88 92 LEU A C 1
ATOM 719 O O . LEU A 1 92 ? -13.949 9.365 27.118 1.00 93.88 92 LEU A O 1
ATOM 723 N N . LYS A 1 93 ? -14.691 11.393 27.704 1.00 93.94 93 LYS A N 1
ATOM 724 C CA . LYS A 1 93 ? -16.112 11.029 27.666 1.00 93.94 93 LYS A CA 1
ATOM 725 C C . LYS A 1 93 ? -16.559 10.641 26.255 1.00 93.94 93 LYS A C 1
ATOM 727 O O . LYS A 1 93 ? -17.267 9.645 26.104 1.00 93.94 93 LYS A O 1
ATOM 732 N N . ALA A 1 94 ? -16.142 11.397 25.238 1.00 93.19 94 ALA A N 1
ATOM 733 C CA . ALA A 1 94 ? -16.430 11.086 23.840 1.00 93.19 94 ALA A CA 1
ATOM 734 C C . ALA A 1 94 ? -15.792 9.755 23.411 1.00 93.19 94 ALA A C 1
ATOM 736 O O . ALA A 1 94 ? -16.477 8.917 22.828 1.00 93.19 94 ALA A O 1
ATOM 737 N N . TYR A 1 95 ? -14.529 9.522 23.781 1.00 94.31 95 TYR A N 1
ATOM 738 C CA . TYR A 1 95 ? -13.824 8.258 23.572 1.00 94.31 95 TYR A CA 1
ATOM 739 C C . TYR A 1 95 ? -14.568 7.083 24.213 1.00 94.31 95 TYR A C 1
ATOM 741 O O . TYR A 1 95 ? -14.923 6.133 23.522 1.00 94.31 95 TYR A O 1
ATOM 749 N N . LYS A 1 96 ? -14.881 7.162 25.514 1.00 94.94 96 LYS A N 1
ATOM 750 C CA . LYS A 1 96 ? -15.572 6.084 26.238 1.00 94.94 96 LYS A CA 1
ATOM 751 C C . LYS A 1 96 ? -16.911 5.738 25.599 1.00 94.94 96 LYS A C 1
ATOM 753 O O . LYS A 1 96 ? -17.222 4.563 25.431 1.00 94.94 96 LYS A O 1
ATOM 758 N N . LYS A 1 97 ? -17.689 6.758 25.226 1.00 94.62 97 LYS A N 1
ATOM 759 C CA . LYS A 1 97 ? -18.956 6.571 24.515 1.00 94.62 97 LYS A CA 1
ATOM 760 C C . LYS A 1 97 ? -18.733 5.882 23.166 1.00 94.62 97 LYS A C 1
ATOM 762 O O . LYS A 1 97 ? -19.408 4.905 22.881 1.00 94.62 97 LYS A O 1
ATOM 767 N N . GLY A 1 98 ? -17.771 6.355 22.377 1.00 92.69 98 GLY A N 1
ATOM 768 C CA . GLY A 1 98 ? -17.453 5.792 21.066 1.00 92.69 98 GLY A CA 1
ATOM 769 C C . GLY A 1 98 ? -17.034 4.324 21.115 1.00 92.69 98 GLY A C 1
ATOM 770 O O . GLY A 1 98 ? -17.560 3.520 20.354 1.00 92.69 98 GLY A O 1
ATOM 771 N N . ILE A 1 99 ? -16.162 3.956 22.059 1.00 94.44 99 ILE A N 1
ATOM 772 C CA . ILE A 1 99 ? -15.737 2.563 22.256 1.00 94.44 99 ILE A CA 1
ATOM 773 C C . ILE A 1 99 ? -16.909 1.668 22.649 1.00 94.44 99 ILE A C 1
ATOM 775 O O . ILE A 1 99 ? -17.030 0.567 22.119 1.00 94.44 99 ILE A O 1
ATOM 779 N N . LYS A 1 100 ? -17.783 2.133 23.550 1.00 94.56 100 LYS A N 1
ATOM 780 C CA . LYS A 1 100 ? -18.970 1.373 23.960 1.00 94.56 100 LYS A CA 1
ATOM 781 C C . LYS A 1 100 ? -19.963 1.179 22.822 1.00 94.56 100 LYS A C 1
ATOM 783 O O . LYS A 1 100 ? -20.450 0.072 22.647 1.00 94.56 100 LYS A O 1
ATOM 788 N N . ASP A 1 101 ? -20.240 2.240 22.071 1.00 92.38 101 ASP A N 1
ATOM 789 C CA . ASP A 1 101 ? -21.206 2.207 20.971 1.00 92.38 101 ASP A CA 1
ATOM 790 C C . ASP A 1 101 ? -20.698 1.393 19.773 1.00 92.38 101 ASP A C 1
ATOM 792 O O . ASP A 1 101 ? -21.501 0.829 19.036 1.00 92.38 101 ASP A O 1
ATOM 796 N N . GLY A 1 102 ? -19.379 1.364 19.558 1.00 90.94 102 GLY A N 1
ATOM 797 C CA . GLY A 1 102 ? -18.746 0.560 18.520 1.00 90.94 102 GLY A CA 1
ATOM 798 C C . GLY A 1 102 ? -18.506 -0.865 19.000 1.00 90.94 102 GLY A C 1
ATOM 799 O O . GLY A 1 102 ? -19.316 -1.758 18.789 1.00 90.94 102 GLY A O 1
ATOM 800 N N . ILE A 1 103 ? -17.371 -1.091 19.657 1.00 92.94 103 ILE A N 1
ATOM 801 C CA . ILE A 1 103 ? -16.898 -2.443 19.991 1.00 92.94 103 ILE A CA 1
ATOM 802 C C . ILE A 1 103 ? -17.342 -2.943 21.373 1.00 92.94 103 ILE A C 1
ATOM 804 O O . ILE A 1 103 ? -16.969 -4.051 21.744 1.00 92.94 103 ILE A O 1
ATOM 808 N N . GLY A 1 104 ? -18.115 -2.165 22.139 1.00 93.81 104 GLY A N 1
ATOM 809 C CA . GLY A 1 104 ? -18.453 -2.452 23.540 1.00 93.81 104 GLY A CA 1
ATOM 810 C C . GLY A 1 104 ? -19.087 -3.821 23.765 1.00 93.81 104 GLY A C 1
ATOM 811 O O . GLY A 1 104 ? -18.757 -4.497 24.735 1.00 93.81 104 GLY A O 1
ATOM 812 N N . ASP A 1 105 ? -19.917 -4.257 22.823 1.00 92.25 105 ASP A N 1
ATOM 813 C CA . ASP A 1 105 ? -20.564 -5.566 22.831 1.00 92.25 105 ASP A CA 1
ATOM 814 C C . ASP A 1 105 ? -19.570 -6.736 22.757 1.00 92.25 105 ASP A C 1
ATOM 816 O O . ASP A 1 105 ? -19.901 -7.849 23.164 1.00 92.25 105 ASP A O 1
ATOM 820 N N . PHE A 1 106 ? -18.370 -6.515 22.223 1.00 93.62 106 PHE A N 1
ATOM 821 C CA . PHE A 1 106 ? -17.309 -7.518 22.143 1.00 93.62 106 PHE A CA 1
ATOM 822 C C . PHE A 1 106 ? -16.358 -7.469 23.337 1.00 93.62 106 PHE A C 1
ATOM 824 O O . PHE A 1 106 ? -15.507 -8.341 23.445 1.00 93.62 106 PHE A O 1
ATOM 831 N N . LEU A 1 107 ? -16.447 -6.468 24.216 1.00 94.12 107 LEU A N 1
ATOM 832 C CA . LEU A 1 107 ? -15.489 -6.295 25.306 1.00 94.12 107 LEU A CA 1
ATOM 833 C C . LEU A 1 107 ? -15.850 -7.150 26.521 1.00 94.12 107 LEU A C 1
ATOM 835 O O . LEU A 1 107 ? -17.020 -7.292 26.881 1.00 94.12 107 LEU A O 1
ATOM 839 N N . SER A 1 108 ? -14.830 -7.661 27.212 1.00 92.50 108 SER A N 1
ATOM 840 C CA . SER A 1 108 ? -15.035 -8.356 28.483 1.00 92.50 108 SER A CA 1
ATOM 841 C C . SER A 1 108 ? -15.625 -7.423 29.550 1.00 92.50 108 SER A C 1
ATOM 843 O O . SER A 1 108 ? -15.442 -6.199 29.524 1.00 92.50 108 SER A O 1
ATOM 845 N N . LYS A 1 109 ? -16.321 -8.000 30.540 1.00 91.31 109 LYS A N 1
ATOM 846 C CA . LYS A 1 109 ? -16.913 -7.236 31.657 1.00 91.31 109 LYS A CA 1
ATOM 847 C C . LYS A 1 109 ? -15.863 -6.414 32.404 1.00 91.31 109 LYS A C 1
ATOM 849 O O . LYS A 1 109 ? -16.132 -5.273 32.784 1.00 91.31 109 LYS A O 1
ATOM 854 N N . ASP A 1 110 ? -14.666 -6.967 32.576 1.00 91.75 110 ASP A N 1
ATOM 855 C CA . ASP A 1 110 ? -13.560 -6.277 33.233 1.00 91.75 110 ASP A CA 1
ATOM 856 C C . ASP A 1 110 ? -13.019 -5.125 32.387 1.00 91.75 110 ASP A C 1
ATOM 858 O O . ASP A 1 110 ? -12.776 -4.040 32.921 1.00 91.75 110 ASP A O 1
ATOM 862 N N . THR A 1 111 ? -12.906 -5.298 31.069 1.00 94.50 111 THR A N 1
ATOM 863 C CA . THR A 1 111 ? -12.513 -4.215 30.158 1.00 94.50 111 THR A CA 1
ATOM 864 C C . THR A 1 111 ? -13.544 -3.087 30.144 1.00 94.50 111 THR A C 1
ATOM 866 O O . THR A 1 111 ? -13.172 -1.918 30.252 1.00 94.50 111 THR A O 1
ATOM 869 N N . LEU A 1 112 ? -14.841 -3.406 30.113 1.00 94.81 112 LEU A N 1
ATOM 870 C CA . LEU A 1 112 ? -15.912 -2.407 30.230 1.00 94.81 112 LEU A CA 1
ATOM 871 C C . LEU A 1 112 ? -15.853 -1.661 31.568 1.00 94.81 112 LEU A C 1
ATOM 873 O O . LEU A 1 112 ? -15.995 -0.438 31.615 1.00 94.81 112 LEU A O 1
ATOM 877 N N . LYS A 1 113 ? -15.583 -2.378 32.663 1.00 94.50 113 LYS A N 1
ATOM 878 C CA . LYS A 1 113 ? -15.433 -1.783 33.993 1.00 94.50 113 LYS A CA 1
ATOM 879 C C . LYS A 1 113 ? -14.215 -0.859 34.079 1.00 94.50 113 LYS A C 1
ATOM 881 O O . LYS A 1 113 ? -14.316 0.193 34.715 1.00 94.50 113 LYS A O 1
ATOM 886 N N . LYS A 1 114 ? -13.085 -1.218 33.460 1.00 94.06 114 LYS A N 1
ATOM 887 C CA . LYS A 1 114 ? -11.910 -0.334 33.344 1.00 94.06 114 LYS A CA 1
ATOM 888 C C . LYS A 1 114 ? -12.256 0.920 32.550 1.00 94.06 114 LYS A C 1
ATOM 890 O O . LYS A 1 114 ? -12.046 2.025 33.044 1.00 94.06 114 LYS A O 1
ATOM 895 N N . LEU A 1 115 ? -12.894 0.751 31.389 1.00 94.31 115 LEU A N 1
ATOM 896 C CA . LEU A 1 115 ? -13.336 1.856 30.539 1.00 94.31 115 LEU A CA 1
ATOM 897 C C . LEU A 1 115 ? -14.217 2.852 31.305 1.00 94.31 115 LEU A C 1
ATOM 899 O O . LEU A 1 115 ? -14.072 4.060 31.138 1.00 94.31 115 LEU A O 1
ATOM 903 N N . ASP A 1 116 ? -15.110 2.375 32.171 1.00 93.25 116 ASP A N 1
ATOM 904 C CA . ASP A 1 116 ? -15.965 3.250 32.973 1.00 93.25 116 ASP A CA 1
ATOM 905 C C . ASP A 1 116 ? -15.229 3.980 34.090 1.00 93.25 116 ASP A C 1
ATOM 907 O O . ASP A 1 116 ? -15.391 5.194 34.236 1.00 93.25 116 ASP A O 1
ATOM 911 N N . ASN A 1 117 ? -14.402 3.265 34.850 1.00 91.56 117 ASN A N 1
ATOM 912 C CA . ASN A 1 117 ? -13.873 3.772 36.114 1.00 91.56 117 ASN A CA 1
ATOM 913 C C . ASN A 1 117 ? -12.543 4.519 35.983 1.00 91.56 117 ASN A C 1
ATOM 915 O O . ASN A 1 117 ? -12.217 5.327 36.852 1.00 91.56 117 ASN A O 1
ATOM 919 N N . GLU A 1 118 ? -11.764 4.263 34.934 1.00 90.19 118 GLU A N 1
ATOM 920 C CA . GLU A 1 118 ? -10.446 4.874 34.783 1.00 90.19 118 GLU A CA 1
ATOM 921 C C . GLU A 1 118 ? -10.539 6.298 34.224 1.00 90.19 118 GLU A C 1
ATOM 923 O O . GLU A 1 118 ? -11.361 6.605 33.360 1.00 90.19 118 GLU A O 1
ATOM 928 N N . ASN A 1 119 ? -9.668 7.187 34.702 1.00 89.44 119 ASN A N 1
ATOM 929 C CA . ASN A 1 119 ? -9.550 8.557 34.191 1.00 89.44 119 ASN A CA 1
ATOM 930 C C . ASN A 1 119 ? -8.606 8.643 32.982 1.00 89.44 119 ASN A C 1
ATOM 932 O O . ASN A 1 119 ? -8.078 9.712 32.716 1.00 89.44 119 ASN A O 1
ATOM 936 N N . THR A 1 120 ? -8.379 7.528 32.286 1.00 88.31 120 THR A N 1
ATOM 937 C CA . THR A 1 120 ? -7.484 7.386 31.132 1.00 88.31 120 THR A CA 1
ATOM 938 C C . THR A 1 120 ? -8.161 6.562 30.040 1.00 88.31 120 THR A C 1
ATOM 940 O O . THR A 1 120 ? -9.148 5.867 30.292 1.00 88.31 120 THR A O 1
ATOM 943 N N . LYS A 1 121 ? -7.657 6.660 28.805 1.00 89.62 121 LYS A N 1
ATOM 944 C CA . LYS A 1 121 ? -8.094 5.792 27.702 1.00 89.62 121 LYS A CA 1
ATOM 945 C C . LYS A 1 121 ? -7.646 4.354 27.963 1.00 89.62 121 LYS A C 1
ATOM 947 O O . LYS A 1 121 ? -6.641 4.145 28.642 1.00 89.62 121 LYS A O 1
ATOM 952 N N . LEU A 1 122 ? -8.376 3.383 27.409 1.00 88.44 122 LEU A N 1
ATOM 953 C CA . LEU A 1 122 ? -7.861 2.019 27.353 1.00 88.44 122 LEU A CA 1
ATOM 954 C C . LEU A 1 122 ? -6.616 2.014 26.475 1.00 88.44 122 LEU A C 1
ATOM 956 O O . LEU A 1 122 ? -6.528 2.762 25.500 1.00 88.44 122 LEU A O 1
ATOM 960 N N . ASP A 1 123 ? -5.693 1.121 26.794 1.00 85.19 123 ASP A N 1
ATOM 961 C CA . ASP A 1 123 ? -4.488 0.905 26.009 1.00 85.19 123 ASP A CA 1
ATOM 962 C C . ASP A 1 123 ? -4.803 0.071 24.750 1.00 85.19 123 ASP A C 1
ATOM 964 O O . ASP A 1 123 ? -4.278 -1.020 24.553 1.00 85.19 123 ASP A O 1
ATOM 968 N N . PHE A 1 124 ? -5.726 0.553 23.91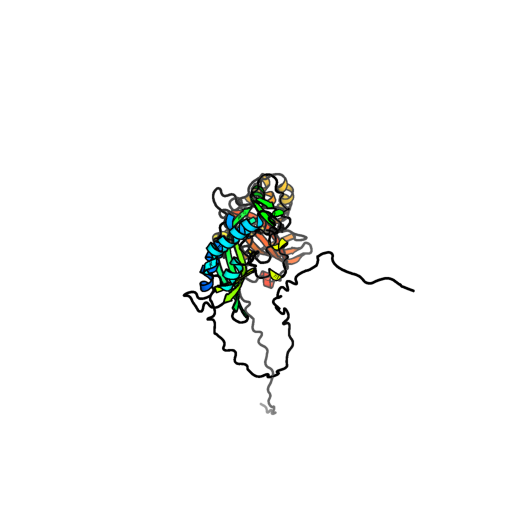7 1.00 89.44 124 PHE A N 1
ATOM 969 C CA . PHE A 1 124 ? -6.169 -0.094 22.681 1.00 89.44 124 PHE A CA 1
ATOM 970 C C . PHE A 1 124 ? -5.595 0.640 21.474 1.00 89.44 124 PHE A C 1
ATOM 972 O O . PHE A 1 124 ? -5.759 1.856 21.351 1.00 89.44 124 PHE A O 1
ATOM 979 N N . ASP A 1 125 ? -4.990 -0.106 20.554 1.00 86.81 125 ASP A N 1
ATOM 980 C CA . ASP A 1 125 ? -4.481 0.456 19.306 1.00 86.81 125 ASP A CA 1
ATOM 981 C C . ASP A 1 125 ? -5.603 0.445 18.256 1.00 86.81 125 ASP A C 1
ATOM 983 O O . ASP A 1 125 ? -5.887 -0.566 17.611 1.00 86.81 125 ASP A O 1
ATOM 987 N N . LEU A 1 126 ? -6.288 1.580 18.123 1.00 86.88 126 LEU A N 1
ATOM 988 C CA . LEU A 1 126 ? -7.402 1.757 17.191 1.00 86.88 126 LEU A CA 1
ATOM 989 C C . LEU A 1 126 ? -6.908 2.114 15.780 1.00 86.88 126 LEU A C 1
ATOM 991 O O . LEU A 1 126 ? -5.809 2.656 15.626 1.00 86.88 126 LEU A O 1
ATOM 995 N N . PRO A 1 127 ? -7.737 1.893 14.742 1.00 85.56 127 PRO A N 1
ATOM 996 C CA . PRO A 1 127 ? -7.560 2.527 13.440 1.00 85.56 127 PRO A CA 1
ATOM 997 C C . PRO A 1 127 ? -7.236 4.022 13.546 1.00 85.56 127 PRO A C 1
ATOM 999 O O . PRO A 1 127 ? -7.845 4.752 14.332 1.00 85.56 127 PRO A O 1
ATOM 1002 N N . LYS A 1 128 ? -6.283 4.490 12.738 1.00 84.75 128 LYS A N 1
ATOM 1003 C CA . LYS A 1 128 ? -5.810 5.882 12.709 1.00 84.75 128 LYS A CA 1
ATOM 1004 C C . LYS A 1 128 ? -5.495 6.309 11.272 1.00 84.75 128 LYS A C 1
ATOM 1006 O O . LYS A 1 128 ? -5.512 5.477 10.365 1.00 84.75 128 LYS A O 1
ATOM 1011 N N . LYS A 1 129 ? -5.190 7.590 11.044 1.00 86.31 129 LYS A N 1
ATOM 1012 C CA . LYS A 1 129 ? -4.597 8.020 9.766 1.00 86.31 129 LYS A CA 1
ATOM 1013 C C . LYS A 1 129 ? -3.150 7.554 9.652 1.00 86.31 129 LYS A C 1
ATOM 1015 O O . LYS A 1 129 ? -2.403 7.558 10.630 1.00 86.31 129 LYS A O 1
ATOM 1020 N N . VAL A 1 130 ? -2.775 7.171 8.441 1.00 84.81 130 VAL A N 1
ATOM 1021 C CA . VAL A 1 130 ? -1.506 6.513 8.133 1.00 84.81 130 VAL A CA 1
ATOM 1022 C C . VAL A 1 130 ? -0.972 7.124 6.845 1.00 84.81 130 VAL A C 1
ATOM 1024 O O . VAL A 1 130 ? -1.690 7.176 5.851 1.00 84.81 130 VAL A O 1
ATOM 1027 N N . LEU A 1 131 ? 0.260 7.618 6.849 1.00 83.00 131 LEU A N 1
ATOM 1028 C CA . LEU A 1 131 ? 0.932 8.069 5.641 1.00 83.00 131 LEU A CA 1
ATOM 1029 C C . LEU A 1 131 ? 1.752 6.916 5.075 1.00 83.00 131 LEU A C 1
ATOM 1031 O O . LEU A 1 131 ? 2.682 6.438 5.719 1.00 83.00 131 LEU A O 1
ATOM 1035 N N . ILE A 1 132 ? 1.455 6.535 3.837 1.00 79.94 132 ILE A N 1
ATOM 1036 C CA . ILE A 1 132 ? 2.201 5.515 3.114 1.00 79.94 132 ILE A CA 1
ATOM 1037 C C . ILE A 1 132 ? 2.468 6.001 1.694 1.00 79.94 132 ILE A C 1
ATOM 1039 O O . ILE A 1 132 ? 1.544 6.135 0.890 1.00 79.94 132 ILE A O 1
ATOM 1043 N N . ASN A 1 133 ? 3.752 6.197 1.383 1.00 75.56 133 ASN A N 1
ATOM 1044 C CA . ASN A 1 133 ? 4.260 6.584 0.065 1.00 75.56 133 ASN A CA 1
ATOM 1045 C C . ASN A 1 133 ? 3.487 7.765 -0.552 1.00 75.56 133 ASN A C 1
ATOM 1047 O O . ASN A 1 133 ? 2.859 7.611 -1.593 1.00 75.56 133 ASN A O 1
ATOM 1051 N N . ASP A 1 134 ? 3.492 8.912 0.131 1.00 76.50 134 ASP A N 1
ATOM 1052 C CA . ASP A 1 134 ? 2.807 10.159 -0.257 1.00 76.50 134 ASP A CA 1
ATOM 1053 C C . ASP A 1 134 ? 1.273 10.119 -0.312 1.00 76.50 134 ASP A C 1
ATOM 1055 O O . ASP A 1 134 ? 0.643 11.112 -0.674 1.00 76.50 134 ASP A O 1
ATOM 1059 N N . TYR A 1 135 ? 0.650 9.038 0.146 1.00 84.25 135 TYR A N 1
ATOM 1060 C CA . TYR A 1 135 ? -0.788 8.989 0.382 1.00 84.25 135 TYR A CA 1
ATOM 1061 C C . TYR A 1 135 ? -1.084 8.941 1.873 1.00 84.25 135 TYR A C 1
ATOM 1063 O O . TYR A 1 135 ? -0.423 8.225 2.621 1.00 84.25 135 TYR A O 1
ATOM 1071 N N . VAL A 1 136 ? -2.113 9.662 2.295 1.00 87.25 136 VAL A N 1
ATOM 1072 C CA . VAL A 1 136 ? -2.722 9.519 3.612 1.00 87.25 136 VAL A CA 1
ATOM 1073 C C . VAL A 1 136 ? -3.940 8.620 3.480 1.00 87.25 136 VAL A C 1
ATOM 1075 O O . VAL A 1 136 ? -4.793 8.817 2.616 1.00 87.25 136 VAL A O 1
ATOM 1078 N N . VAL A 1 137 ? -3.998 7.618 4.345 1.00 86.81 137 VAL A N 1
ATOM 1079 C CA . VAL A 1 137 ? -5.006 6.569 4.342 1.00 86.81 137 VAL A CA 1
ATOM 1080 C C . VAL A 1 137 ? -5.718 6.569 5.679 1.00 86.81 137 VAL A C 1
ATOM 1082 O O . VAL A 1 137 ? -5.085 6.668 6.733 1.00 86.81 137 VAL A O 1
ATOM 1085 N N . ASN A 1 138 ? -7.037 6.433 5.636 1.00 81.12 138 ASN A N 1
ATOM 1086 C CA . ASN A 1 138 ? -7.814 6.103 6.820 1.00 81.12 138 ASN A CA 1
ATOM 1087 C C . ASN A 1 138 ? -7.706 4.592 7.022 1.00 81.12 138 ASN A C 1
ATOM 1089 O O . ASN A 1 138 ? -8.268 3.853 6.220 1.00 81.12 138 ASN A O 1
ATOM 1093 N N . ALA A 1 139 ? -7.025 4.119 8.072 1.00 70.50 139 ALA A N 1
ATOM 1094 C CA . ALA A 1 139 ? -6.910 2.681 8.359 1.00 70.50 139 ALA A CA 1
ATOM 1095 C C . ALA A 1 139 ? -8.219 2.059 8.895 1.00 70.50 139 ALA A C 1
ATOM 1097 O O . ALA A 1 139 ? -8.189 1.154 9.717 1.00 70.50 139 ALA A O 1
ATOM 1098 N N . SER A 1 140 ? -9.367 2.572 8.453 1.00 72.25 140 SER A N 1
ATOM 1099 C CA . SER A 1 140 ? -10.736 2.142 8.748 1.00 72.25 140 SER A CA 1
ATOM 1100 C C . SER A 1 140 ? -11.426 1.717 7.439 1.00 72.25 140 SER A C 1
ATOM 1102 O O . SER A 1 140 ? -12.522 2.173 7.109 1.00 72.25 140 SER A O 1
ATOM 1104 N N . GLY A 1 141 ? -10.708 0.956 6.608 1.00 83.06 141 GLY A N 1
ATOM 1105 C CA . GLY A 1 141 ? -11.174 0.496 5.303 1.00 83.06 141 GLY A CA 1
ATOM 1106 C C . GLY A 1 141 ? -12.101 -0.716 5.369 1.00 83.06 141 GLY A C 1
ATOM 1107 O O . GLY A 1 141 ? -12.301 -1.341 6.409 1.00 83.06 141 GLY A O 1
ATOM 1108 N N . LYS A 1 142 ? -12.646 -1.094 4.210 1.00 90.81 142 LYS A N 1
ATOM 1109 C CA . LYS A 1 142 ? -13.483 -2.291 4.077 1.00 90.81 142 LYS A CA 1
ATOM 1110 C C . LYS A 1 142 ? -12.618 -3.545 4.199 1.00 90.81 142 LYS A C 1
ATOM 1112 O O . LYS A 1 142 ? -11.678 -3.705 3.425 1.00 90.81 142 LYS A O 1
ATOM 1117 N N . ILE A 1 143 ? -12.977 -4.454 5.100 1.00 93.38 143 ILE A N 1
ATOM 1118 C CA . ILE A 1 143 ? -12.274 -5.730 5.274 1.00 93.38 143 ILE A CA 1
ATOM 1119 C C . ILE A 1 143 ? -12.460 -6.616 4.041 1.00 93.38 143 ILE A C 1
ATOM 1121 O O . ILE A 1 143 ? -13.574 -6.803 3.545 1.00 93.38 143 ILE A O 1
ATOM 1125 N N . GLU A 1 144 ? -11.347 -7.160 3.563 1.00 93.38 144 GLU A N 1
ATOM 1126 C CA . GLU A 1 144 ? -11.284 -8.137 2.477 1.00 93.38 144 GLU A CA 1
ATOM 1127 C C . GLU A 1 144 ? -10.950 -9.533 3.002 1.00 93.38 144 GLU A C 1
ATOM 1129 O O . GLU A 1 144 ? -11.543 -10.511 2.552 1.00 93.38 144 GLU A O 1
ATOM 1134 N N . LYS A 1 145 ? -10.025 -9.622 3.964 1.00 94.19 145 LYS A N 1
ATOM 1135 C CA . LYS A 1 145 ? -9.525 -10.892 4.494 1.00 94.19 145 LYS A CA 1
ATOM 1136 C C . LYS A 1 145 ? -9.068 -10.738 5.941 1.00 94.19 145 LYS A C 1
ATOM 1138 O O . LYS A 1 145 ? -8.524 -9.696 6.303 1.00 94.19 145 LYS A O 1
ATOM 1143 N N . ILE A 1 146 ? -9.268 -11.784 6.737 1.00 95.50 146 ILE A N 1
ATOM 1144 C CA . ILE A 1 146 ? -8.724 -11.932 8.089 1.00 95.50 146 ILE A CA 1
ATOM 1145 C C . ILE A 1 146 ? -7.999 -13.274 8.140 1.00 95.50 146 ILE A C 1
ATOM 1147 O O . ILE A 1 146 ? -8.520 -14.273 7.645 1.00 95.50 146 ILE A O 1
ATOM 1151 N N . GLU A 1 147 ? -6.813 -13.294 8.734 1.00 95.00 147 GLU A N 1
ATOM 1152 C CA . GLU A 1 147 ? -6.017 -14.500 8.946 1.00 95.00 147 GLU A CA 1
ATOM 1153 C C . GLU A 1 147 ? -5.556 -14.565 10.396 1.00 95.00 147 GLU A C 1
ATOM 1155 O O . GLU A 1 147 ? -5.223 -13.539 10.985 1.00 95.00 147 GLU A O 1
ATOM 1160 N N . ILE A 1 148 ? -5.548 -15.774 10.955 1.00 93.38 148 ILE A N 1
ATOM 1161 C CA . ILE A 1 148 ? -4.879 -16.073 12.220 1.00 93.38 148 ILE A CA 1
ATOM 1162 C C . ILE A 1 148 ? -3.492 -16.589 11.851 1.00 93.38 148 ILE A C 1
ATOM 1164 O O . ILE A 1 148 ? -3.380 -17.659 11.252 1.00 93.38 148 ILE A O 1
ATOM 1168 N N . GLU A 1 149 ? -2.453 -15.834 12.182 1.00 91.75 149 GLU A N 1
ATOM 1169 C CA . GLU A 1 149 ? -1.064 -16.212 11.906 1.00 91.75 149 GLU A CA 1
ATOM 1170 C C . GLU A 1 149 ? -0.508 -17.107 13.014 1.00 91.75 149 GLU A C 1
ATOM 1172 O O . GLU A 1 149 ? 0.178 -18.095 12.749 1.00 91.75 149 GLU A O 1
ATOM 1177 N N . SER A 1 150 ? -0.849 -16.798 14.267 1.00 90.25 150 SER A N 1
ATOM 1178 C CA . SER A 1 150 ? -0.448 -17.578 15.432 1.00 90.25 150 SER A CA 1
ATOM 1179 C C . SER A 1 150 ? -1.416 -17.387 16.607 1.00 90.25 150 SER A C 1
ATOM 1181 O O . SER A 1 150 ? -2.260 -16.489 16.616 1.00 90.25 150 SER A O 1
ATOM 1183 N N . SER A 1 151 ? -1.329 -18.261 17.612 1.00 90.88 151 SER A N 1
ATOM 1184 C CA . SER A 1 151 ? -2.105 -18.137 18.851 1.00 90.88 151 SER A CA 1
ATOM 1185 C C . SER A 1 151 ? -1.338 -18.699 20.042 1.00 90.88 151 SER A C 1
ATOM 1187 O O . SER A 1 151 ? -0.655 -19.718 19.912 1.00 90.88 151 SER A O 1
ATOM 1189 N N . ARG A 1 152 ? -1.494 -18.086 21.219 1.00 89.75 152 ARG A N 1
ATOM 1190 C CA . ARG A 1 152 ? -0.846 -18.518 22.464 1.00 89.75 152 ARG A CA 1
ATOM 1191 C C . ARG A 1 152 ? -1.781 -18.379 23.665 1.00 89.75 152 ARG A C 1
ATOM 1193 O O . ARG A 1 152 ? -2.344 -17.312 23.893 1.00 89.75 152 ARG A O 1
ATOM 1200 N N . GLN A 1 153 ? -1.869 -19.426 24.484 1.00 88.00 153 GLN A N 1
ATOM 1201 C CA . GLN A 1 153 ? -2.557 -19.382 25.779 1.00 88.00 153 GLN A CA 1
ATOM 1202 C C . GLN A 1 153 ? -1.767 -18.532 26.793 1.00 88.00 153 GLN A C 1
ATOM 1204 O O . GLN A 1 153 ? -0.549 -18.680 26.934 1.00 88.00 153 GLN A O 1
ATOM 1209 N N . MET A 1 154 ? -2.463 -17.667 27.529 1.00 84.62 154 MET A N 1
ATOM 1210 C CA . MET A 1 154 ? -1.937 -16.828 28.606 1.00 84.62 154 MET A CA 1
ATOM 1211 C C . MET A 1 154 ? -2.897 -16.836 29.804 1.00 84.62 154 MET A C 1
ATOM 1213 O O . MET A 1 154 ? -3.767 -15.976 29.927 1.00 84.62 154 MET A O 1
ATOM 1217 N N . GLY A 1 155 ? -2.727 -17.805 30.708 1.00 84.25 155 GLY A N 1
ATOM 1218 C CA . GLY A 1 155 ? -3.664 -18.015 31.815 1.00 84.25 155 GLY A CA 1
ATOM 1219 C C . GLY A 1 155 ? -5.042 -18.419 31.288 1.00 84.25 155 GLY A C 1
ATOM 1220 O O . GLY A 1 155 ? -5.145 -19.348 30.489 1.00 84.25 155 GLY A O 1
ATOM 1221 N N . GLU A 1 156 ? -6.085 -17.697 31.695 1.00 84.44 156 GLU A N 1
ATOM 1222 C CA . GLU A 1 156 ? -7.471 -17.910 31.237 1.00 84.44 156 GLU A CA 1
ATOM 1223 C C . GLU A 1 156 ? -7.764 -17.286 29.856 1.00 84.44 156 GLU A C 1
ATOM 1225 O O . GLU A 1 156 ? -8.837 -17.500 29.294 1.00 84.44 156 GLU A O 1
ATOM 1230 N N . SER A 1 157 ? -6.812 -16.543 29.286 1.00 89.50 157 SER A N 1
ATOM 1231 C CA . SER A 1 157 ? -6.971 -15.838 28.010 1.00 89.50 157 SER A CA 1
ATOM 1232 C C . SER A 1 157 ? -6.162 -16.501 26.892 1.00 89.50 157 SER A C 1
ATOM 1234 O O . SER A 1 157 ? -5.157 -17.168 27.140 1.00 89.50 157 SER A O 1
ATOM 1236 N N . ILE A 1 158 ? -6.550 -16.265 25.639 1.00 91.31 158 ILE A N 1
ATOM 1237 C CA . ILE A 1 158 ? -5.744 -16.580 24.450 1.00 91.31 158 ILE A CA 1
ATOM 1238 C C . ILE A 1 158 ? -5.387 -15.280 23.745 1.00 91.31 158 ILE A C 1
ATOM 1240 O O . ILE A 1 158 ? -6.233 -14.408 23.560 1.00 91.31 158 ILE A O 1
ATOM 1244 N N . VAL A 1 159 ? -4.133 -15.160 23.328 1.00 92.31 159 VAL A N 1
ATOM 1245 C CA . VAL A 1 159 ? -3.664 -14.080 22.463 1.00 92.31 159 VAL A CA 1
ATOM 1246 C C . VAL A 1 159 ? -3.531 -14.618 21.044 1.00 92.31 159 VAL A C 1
ATOM 1248 O O . VAL A 1 159 ? -2.815 -15.595 20.826 1.00 92.31 159 VAL A O 1
ATOM 1251 N N . TYR A 1 160 ? -4.212 -13.983 20.096 1.00 92.88 160 TYR A N 1
ATOM 1252 C CA . TYR A 1 160 ? -4.147 -14.296 18.669 1.00 92.88 160 TYR A CA 1
ATOM 1253 C C . TYR A 1 160 ? -3.345 -13.231 17.921 1.00 92.88 160 TYR A C 1
ATOM 1255 O O . TYR A 1 160 ? -3.570 -12.037 18.131 1.00 92.88 160 TYR A O 1
ATOM 1263 N N . GLU A 1 161 ? -2.443 -13.663 17.044 1.00 92.94 161 GLU A N 1
ATOM 1264 C CA . GLU A 1 161 ? -1.819 -12.824 16.020 1.00 92.94 161 GLU A CA 1
ATOM 1265 C C . GLU A 1 161 ? -2.701 -12.839 14.777 1.00 92.94 161 GLU A C 1
ATOM 1267 O O . GLU A 1 161 ? -2.959 -13.896 14.197 1.00 92.94 161 GLU A O 1
ATOM 1272 N N . MET A 1 162 ? -3.204 -11.670 14.401 1.00 93.06 162 MET A N 1
ATOM 1273 C CA . MET A 1 162 ? -4.197 -11.503 13.352 1.00 93.06 162 MET A CA 1
ATOM 1274 C C . MET A 1 162 ? -3.645 -10.608 12.248 1.00 93.06 162 MET A C 1
ATOM 1276 O O . MET A 1 162 ? -3.277 -9.467 12.526 1.00 93.06 162 MET A O 1
ATOM 1280 N N . ALA A 1 163 ? -3.708 -11.055 10.997 1.00 93.50 163 ALA A N 1
ATOM 1281 C CA . ALA A 1 163 ? -3.493 -10.201 9.832 1.00 93.50 163 ALA A CA 1
ATOM 1282 C C . ALA A 1 163 ? -4.846 -9.800 9.228 1.00 93.50 163 ALA A C 1
ATOM 1284 O O . ALA A 1 163 ? -5.645 -10.646 8.819 1.00 93.50 163 ALA A O 1
ATOM 1285 N N . VAL A 1 164 ? -5.125 -8.494 9.169 1.00 94.38 164 VAL A N 1
ATOM 1286 C CA . VAL A 1 164 ? -6.384 -7.947 8.640 1.00 94.38 164 VAL A CA 1
ATOM 1287 C C . VAL A 1 164 ? -6.102 -7.155 7.369 1.00 94.38 164 VAL A C 1
ATOM 1289 O O . VAL A 1 164 ? -5.507 -6.077 7.410 1.00 94.38 164 VAL A O 1
ATOM 1292 N N . THR A 1 165 ? -6.552 -7.682 6.229 1.00 94.12 165 THR A N 1
ATOM 1293 C CA . THR A 1 165 ? -6.445 -7.016 4.926 1.00 94.12 165 THR A CA 1
ATOM 1294 C C . THR A 1 165 ? -7.665 -6.137 4.685 1.00 94.12 165 THR A C 1
ATOM 1296 O O . THR A 1 165 ? -8.805 -6.606 4.730 1.00 94.12 165 THR A O 1
ATOM 1299 N N . THR A 1 166 ? -7.431 -4.866 4.374 1.00 93.06 166 THR A N 1
ATOM 1300 C CA . THR A 1 166 ? -8.469 -3.862 4.129 1.00 93.06 166 THR A CA 1
ATOM 1301 C C . THR A 1 166 ? -8.253 -3.142 2.807 1.00 93.06 166 THR A C 1
ATOM 1303 O O . THR A 1 166 ? -7.122 -2.898 2.391 1.00 93.06 166 THR A O 1
ATOM 1306 N N . ASN A 1 167 ? -9.351 -2.755 2.164 1.00 93.62 167 ASN A N 1
ATOM 1307 C CA . ASN A 1 167 ? -9.368 -1.824 1.046 1.00 93.62 167 ASN A CA 1
ATOM 1308 C C . ASN A 1 167 ? -9.734 -0.428 1.569 1.00 93.62 167 ASN A C 1
ATOM 1310 O O . ASN A 1 167 ? -10.821 -0.235 2.121 1.00 93.62 167 ASN A O 1
ATOM 1314 N N . ASN A 1 168 ? -8.820 0.527 1.419 1.00 91.25 168 ASN A N 1
ATOM 1315 C CA . ASN A 1 168 ? -8.898 1.831 2.063 1.00 91.25 168 ASN A CA 1
ATOM 1316 C C . ASN A 1 168 ? -8.913 2.946 1.027 1.00 91.25 168 ASN A C 1
ATOM 1318 O O . ASN A 1 168 ? -8.126 2.920 0.081 1.00 91.25 168 ASN A O 1
ATOM 1322 N N . ASP A 1 169 ? -9.756 3.946 1.255 1.00 90.88 169 ASP A N 1
ATOM 1323 C CA . ASP A 1 169 ? -9.747 5.180 0.479 1.00 90.88 169 ASP A CA 1
ATOM 1324 C C . ASP A 1 169 ? -8.484 5.988 0.787 1.00 90.88 169 ASP A C 1
ATOM 1326 O O . ASP A 1 169 ? -8.027 6.056 1.935 1.00 90.88 169 ASP A O 1
ATOM 1330 N N . ILE A 1 170 ? -7.913 6.589 -0.255 1.00 88.69 170 ILE A N 1
ATOM 1331 C CA . ILE A 1 170 ? -6.619 7.266 -0.175 1.00 88.69 170 ILE A CA 1
ATOM 1332 C C . ILE A 1 170 ? -6.763 8.730 -0.574 1.00 88.69 170 ILE A C 1
ATOM 1334 O O . ILE A 1 170 ? -7.514 9.075 -1.485 1.00 88.69 170 ILE A O 1
ATOM 1338 N N . GLN A 1 171 ? -6.014 9.586 0.106 1.00 86.00 171 GLN A N 1
ATOM 1339 C CA . GLN A 1 171 ? -5.890 11.004 -0.200 1.00 86.00 171 GLN A CA 1
ATOM 1340 C C . GLN A 1 171 ? -4.422 11.321 -0.462 1.00 86.00 171 GLN A C 1
ATOM 1342 O O . GLN A 1 171 ? -3.543 10.779 0.208 1.00 86.00 171 GLN A O 1
ATOM 1347 N N . LYS A 1 172 ? -4.124 12.208 -1.411 1.00 84.06 172 LYS A N 1
ATOM 1348 C CA . LYS A 1 172 ? -2.737 12.628 -1.652 1.00 84.06 172 LYS A CA 1
ATOM 1349 C C . LYS A 1 172 ? -2.249 13.456 -0.464 1.00 84.06 172 LYS A C 1
ATOM 1351 O O . LYS A 1 172 ? -3.003 14.246 0.103 1.00 84.06 172 LYS A O 1
ATOM 1356 N N . SER A 1 173 ? -0.989 13.300 -0.077 1.00 81.62 173 SER A N 1
ATOM 1357 C CA . SER A 1 173 ? -0.433 13.953 1.116 1.00 81.62 173 SER A CA 1
ATOM 1358 C C . SER A 1 173 ? -0.556 15.479 1.079 1.00 81.62 173 SER A C 1
ATOM 1360 O O . SER A 1 173 ? -0.829 16.092 2.111 1.00 81.62 173 SER A O 1
ATOM 1362 N N . PHE A 1 174 ? -0.425 16.093 -0.100 1.00 77.38 174 PHE A N 1
ATOM 1363 C CA . PHE A 1 174 ? -0.594 17.536 -0.265 1.00 77.38 174 PHE A CA 1
ATOM 1364 C C . PHE A 1 174 ? -2.057 17.981 -0.091 1.00 77.38 174 PHE A C 1
ATOM 1366 O O . PHE A 1 174 ? -2.302 18.959 0.606 1.00 77.38 174 PHE A O 1
ATOM 1373 N N . GLU A 1 175 ? -3.032 17.232 -0.617 1.00 82.75 175 GLU A N 1
ATOM 1374 C CA . GLU A 1 175 ? -4.468 17.505 -0.416 1.00 82.75 175 GLU A CA 1
ATOM 1375 C C . GLU A 1 175 ? -4.854 17.331 1.062 1.00 82.75 175 GLU A C 1
ATOM 1377 O O . GLU A 1 175 ? -5.643 18.098 1.620 1.00 82.75 175 GLU A O 1
ATOM 1382 N N . PHE A 1 176 ? -4.268 16.337 1.735 1.00 84.69 176 PHE A N 1
ATOM 1383 C CA . PHE A 1 176 ? -4.430 16.169 3.177 1.00 84.69 176 PHE A CA 1
ATOM 1384 C C . PHE A 1 176 ? -3.864 17.377 3.936 1.00 84.69 176 PHE A C 1
ATOM 1386 O O . PHE A 1 176 ? -4.519 17.920 4.827 1.00 84.69 176 PHE A O 1
ATOM 1393 N N . ALA A 1 177 ? -2.679 17.852 3.548 1.00 80.00 177 ALA A N 1
ATOM 1394 C CA . ALA A 1 177 ? -2.032 19.013 4.148 1.00 80.00 177 ALA A CA 1
ATOM 1395 C C . ALA A 1 177 ? -2.814 20.325 3.957 1.00 80.00 177 ALA A C 1
ATOM 1397 O O . ALA A 1 177 ? -2.648 21.247 4.758 1.00 80.00 177 ALA A O 1
ATOM 1398 N N . GLU A 1 178 ? -3.670 20.441 2.943 1.00 82.06 178 GLU A N 1
ATOM 1399 C CA . GLU A 1 178 ? -4.563 21.596 2.776 1.00 82.06 178 GLU A CA 1
ATOM 1400 C C . GLU A 1 178 ? -5.675 21.621 3.831 1.00 82.06 178 GLU A C 1
ATOM 1402 O O . GLU A 1 178 ? -6.037 22.688 4.328 1.00 82.06 178 GLU A O 1
ATOM 1407 N N . ASN A 1 179 ? -6.163 20.443 4.226 1.00 82.81 179 ASN A N 1
ATOM 1408 C CA . ASN A 1 179 ? -7.362 20.294 5.049 1.00 82.81 179 ASN A CA 1
ATOM 1409 C C . ASN A 1 179 ? -7.074 19.975 6.522 1.00 82.81 179 ASN A C 1
ATOM 1411 O O . ASN A 1 179 ? -7.928 20.214 7.376 1.00 82.81 179 ASN A O 1
ATOM 1415 N N . TYR A 1 180 ? -5.880 19.473 6.847 1.00 85.31 180 TYR A N 1
ATOM 1416 C CA . TYR A 1 180 ? -5.522 19.007 8.189 1.00 85.31 180 TYR A CA 1
ATOM 1417 C C . TYR A 1 180 ? -4.185 19.578 8.672 1.00 85.31 180 TYR A C 1
ATOM 1419 O O . TYR A 1 180 ? -3.316 19.966 7.888 1.00 85.31 180 TYR A O 1
ATOM 1427 N N . GLY A 1 181 ? -4.023 19.653 9.993 1.00 84.00 181 GLY A N 1
ATOM 1428 C CA . GLY A 1 181 ? -2.805 20.120 10.653 1.00 84.00 181 GLY A CA 1
ATOM 1429 C C . GLY A 1 181 ? -2.579 19.410 11.984 1.00 84.00 181 GLY A C 1
ATOM 1430 O O . GLY A 1 181 ? -3.520 18.899 12.589 1.00 84.00 181 GLY A O 1
ATOM 1431 N N . TRP A 1 182 ? -1.324 19.358 12.426 1.00 85.50 182 TRP A N 1
ATOM 1432 C CA . TRP A 1 182 ? -0.973 18.799 13.729 1.00 85.50 182 TRP A CA 1
ATOM 1433 C C . TRP A 1 182 ? -1.344 19.778 14.849 1.00 85.50 182 TRP A C 1
ATOM 1435 O O . TRP A 1 182 ? -1.130 20.983 14.715 1.00 85.50 182 TRP A O 1
ATOM 1445 N N . SER A 1 183 ? -1.895 19.269 15.951 1.00 86.19 183 SER A N 1
ATOM 1446 C CA . SER A 1 183 ? -2.179 20.043 17.158 1.00 86.19 183 SER A CA 1
ATOM 1447 C C . SER A 1 183 ? -1.373 19.495 18.331 1.00 86.19 183 SER A C 1
ATOM 1449 O O . SER A 1 183 ? -1.713 18.443 18.867 1.00 86.19 183 SER A O 1
ATOM 1451 N N . ASP A 1 184 ? -0.362 20.243 18.783 1.00 84.00 184 ASP A N 1
ATOM 1452 C CA . ASP A 1 184 ? 0.456 19.864 19.949 1.00 84.00 184 ASP A CA 1
ATOM 1453 C C . ASP A 1 184 ? -0.394 19.665 21.206 1.00 84.00 184 ASP A C 1
ATOM 1455 O O . ASP A 1 184 ? -0.193 18.728 21.969 1.00 84.00 184 ASP A O 1
ATOM 1459 N N . GLN A 1 185 ? -1.402 20.520 21.389 1.00 85.50 185 GLN A N 1
ATOM 1460 C CA . GLN A 1 185 ? -2.317 20.455 22.526 1.00 85.50 185 GLN A CA 1
ATOM 1461 C C . GLN A 1 185 ? -3.144 19.164 22.551 1.00 85.50 185 GLN A C 1
ATOM 1463 O O . GLN A 1 185 ? -3.470 18.659 23.625 1.00 85.50 185 GLN A O 1
ATOM 1468 N N . LEU A 1 186 ? -3.526 18.659 21.377 1.00 86.81 186 LEU A N 1
ATOM 1469 C CA . LEU A 1 186 ? -4.321 17.441 21.252 1.00 86.81 186 LEU A CA 1
ATOM 1470 C C . LEU A 1 186 ? -3.460 16.197 21.019 1.00 86.81 186 LEU A C 1
ATOM 1472 O O . LEU A 1 186 ? -3.991 15.089 21.072 1.00 86.81 186 LEU A O 1
ATOM 1476 N N . GLY A 1 187 ? -2.163 16.370 20.752 1.00 86.50 187 GLY A N 1
ATOM 1477 C CA . GLY A 1 187 ? -1.242 15.291 20.408 1.00 86.50 187 GLY A CA 1
ATOM 1478 C C . GLY A 1 187 ? -1.685 14.499 19.176 1.00 86.50 187 GLY A C 1
ATOM 1479 O O . GLY A 1 187 ? -1.442 13.296 19.123 1.00 86.50 187 GLY A O 1
ATOM 1480 N N . TYR A 1 188 ? -2.411 15.130 18.242 1.00 87.88 188 TYR A N 1
ATOM 1481 C CA . TYR A 1 188 ? -2.937 14.478 17.040 1.00 87.88 188 TYR A CA 1
ATOM 1482 C C . TYR A 1 188 ? -3.315 15.478 15.937 1.00 87.88 188 TYR A C 1
ATOM 1484 O O . TYR A 1 188 ? -3.320 16.696 16.140 1.00 87.88 188 TYR A O 1
ATOM 1492 N N . TYR A 1 189 ? -3.657 14.956 14.758 1.00 85.62 189 TYR A N 1
ATOM 1493 C CA . TYR A 1 189 ? -4.126 15.748 13.623 1.00 85.62 189 TYR A CA 1
ATOM 1494 C C . TYR A 1 189 ? -5.571 16.213 13.824 1.00 85.62 189 TYR A C 1
ATOM 1496 O O . TYR A 1 189 ? -6.416 15.473 14.326 1.00 85.62 189 TYR A O 1
ATOM 1504 N N . THR A 1 190 ? -5.874 17.431 13.379 1.00 84.69 190 THR A N 1
ATOM 1505 C CA . THR A 1 190 ? -7.228 17.996 13.348 1.00 84.69 190 THR A CA 1
ATOM 1506 C C . THR A 1 190 ? -7.491 18.718 12.034 1.00 84.69 190 THR A C 1
ATOM 1508 O O . THR A 1 190 ? -6.562 19.070 11.303 1.00 84.69 190 THR A O 1
ATOM 1511 N N . ALA A 1 191 ? -8.770 18.922 11.709 1.00 82.81 191 ALA A N 1
ATOM 1512 C CA . ALA A 1 191 ? -9.152 19.762 10.580 1.00 82.81 191 ALA A CA 1
ATOM 1513 C C . ALA A 1 191 ? -8.591 21.182 10.779 1.00 82.81 191 ALA A C 1
ATOM 1515 O O . ALA A 1 191 ? -8.702 21.758 11.867 1.00 82.81 191 ALA A O 1
ATOM 1516 N N . LYS A 1 192 ? -7.972 21.745 9.737 1.00 77.50 192 LYS A N 1
ATOM 1517 C CA . LYS A 1 192 ? -7.365 23.075 9.787 1.00 77.50 192 LYS A CA 1
ATOM 1518 C C . LYS A 1 192 ? -8.434 24.137 10.013 1.00 77.50 192 LYS A C 1
ATOM 1520 O O . LYS A 1 192 ? -9.245 24.424 9.142 1.00 77.50 192 LYS A O 1
ATOM 1525 N N . ASN A 1 193 ? -8.317 24.817 11.146 1.00 57.19 193 ASN A N 1
ATOM 1526 C CA . ASN A 1 193 ? -8.698 26.217 11.258 1.00 57.19 193 ASN A CA 1
ATOM 1527 C C . ASN A 1 193 ? -7.408 27.019 11.038 1.00 57.19 193 ASN A C 1
ATOM 1529 O O . ASN A 1 193 ? -6.383 26.688 11.630 1.00 57.19 193 ASN A O 1
ATOM 1533 N N .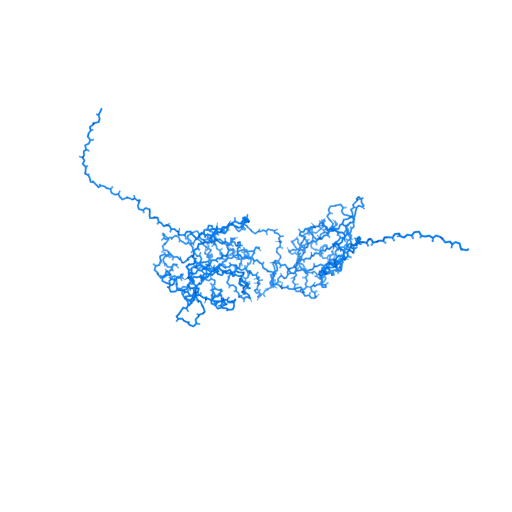 SER A 1 194 ? -7.425 27.995 10.127 1.00 45.00 194 SER A N 1
ATOM 1534 C CA . SER A 1 194 ? -6.268 28.797 9.689 1.00 45.00 194 SER A CA 1
ATOM 1535 C C . SER A 1 194 ? -5.220 29.032 10.797 1.00 45.00 194 SER A C 1
ATOM 1537 O O . SER A 1 194 ? -5.479 29.809 11.714 1.00 45.00 194 SER A O 1
ATOM 1539 N N . GLY A 1 195 ? -4.053 28.371 10.725 1.00 42.06 195 GLY A N 1
ATOM 1540 C CA . GLY A 1 195 ? -2.946 28.593 11.673 1.00 42.06 195 GLY A CA 1
ATOM 1541 C C . GLY A 1 195 ? -2.125 27.372 12.110 1.00 42.06 195 GLY A C 1
ATOM 1542 O O . GLY A 1 195 ? -1.069 27.565 12.702 1.00 42.06 195 GLY A O 1
ATOM 1543 N N . LEU A 1 196 ? -2.552 26.136 11.823 1.00 45.94 196 LEU A N 1
ATOM 1544 C CA . LEU A 1 196 ? -1.775 24.936 12.179 1.00 45.94 196 LEU A CA 1
ATOM 1545 C C . LEU A 1 196 ? -0.678 24.642 11.144 1.00 45.94 196 LEU A C 1
ATOM 1547 O O . LEU A 1 196 ? -0.941 24.599 9.937 1.00 45.94 196 LEU A O 1
ATOM 1551 N N . THR A 1 197 ? 0.549 24.425 11.620 1.00 46.19 197 THR A N 1
ATOM 1552 C CA . THR A 1 197 ? 1.690 24.009 10.799 1.00 46.19 197 THR A CA 1
ATOM 1553 C C . THR A 1 197 ? 1.631 22.513 10.522 1.00 46.19 197 THR A C 1
ATOM 1555 O O . THR A 1 197 ? 1.267 21.715 11.386 1.00 46.19 197 THR A O 1
ATOM 1558 N N . LEU A 1 198 ? 2.006 22.121 9.306 1.00 49.56 198 LEU A N 1
ATOM 1559 C CA . LEU A 1 198 ? 2.402 20.741 9.061 1.00 49.56 198 LEU A CA 1
ATOM 1560 C C . LEU A 1 198 ? 3.711 20.541 9.837 1.00 49.56 198 LEU A C 1
ATOM 1562 O O . LEU A 1 198 ? 4.679 21.247 9.550 1.00 49.56 198 LEU A O 1
ATOM 1566 N N . GLU A 1 199 ? 3.777 19.608 10.789 1.00 49.72 199 GLU A N 1
ATOM 1567 C CA . GLU A 1 199 ? 5.071 18.952 10.977 1.00 49.72 199 GLU A CA 1
ATOM 1568 C C . GLU A 1 199 ? 5.378 18.319 9.625 1.00 49.72 199 GLU A C 1
ATOM 1570 O O . GLU A 1 199 ? 4.537 17.594 9.080 1.00 49.72 199 GLU A O 1
ATOM 1575 N N . ALA A 1 200 ? 6.499 18.727 9.029 1.00 42.09 200 ALA A N 1
ATOM 1576 C CA . ALA A 1 200 ? 6.871 18.290 7.703 1.00 42.09 200 ALA A CA 1
ATOM 1577 C C . ALA A 1 200 ? 6.738 16.771 7.663 1.00 42.09 200 ALA A C 1
ATOM 1579 O O . ALA A 1 200 ? 7.269 16.057 8.514 1.00 42.09 200 ALA A O 1
ATOM 1580 N N . VAL A 1 201 ? 5.966 16.296 6.694 1.00 46.88 201 VAL A N 1
ATOM 1581 C CA . VAL A 1 201 ? 5.876 14.886 6.363 1.00 46.88 201 VAL A CA 1
ATOM 1582 C C . VAL A 1 201 ? 7.209 14.496 5.708 1.00 46.88 201 VAL A C 1
ATOM 1584 O O . VAL A 1 201 ? 7.309 14.244 4.515 1.00 46.88 201 VAL A O 1
ATOM 1587 N N . GLU A 1 202 ? 8.289 14.560 6.480 1.00 43.06 202 GLU A N 1
ATOM 1588 C CA . GLU A 1 202 ? 9.614 14.104 6.095 1.00 43.06 202 GLU A CA 1
ATOM 1589 C C . GLU A 1 202 ? 9.691 12.635 6.495 1.00 43.06 202 GLU A C 1
ATOM 1591 O O . GLU A 1 202 ? 9.826 12.288 7.665 1.00 43.06 202 GLU A O 1
ATOM 1596 N N . GLY A 1 203 ? 9.504 11.757 5.513 1.00 42.53 203 GLY A N 1
ATOM 1597 C CA . GLY A 1 203 ? 9.506 10.313 5.748 1.00 42.53 203 GLY A CA 1
ATOM 1598 C C . GLY A 1 203 ? 9.035 9.467 4.571 1.00 42.53 203 GLY A C 1
ATOM 1599 O O . GLY A 1 203 ? 9.268 8.262 4.564 1.00 42.53 203 GLY A O 1
ATOM 1600 N N . GLY A 1 204 ? 8.422 10.067 3.544 1.00 43.12 204 GLY A N 1
ATOM 1601 C CA . GLY A 1 204 ? 8.138 9.362 2.297 1.00 43.12 204 GLY A CA 1
ATOM 1602 C C . GLY A 1 204 ? 9.440 8.948 1.609 1.00 43.12 204 GLY A C 1
ATOM 1603 O O . GLY A 1 204 ? 10.183 9.792 1.107 1.00 43.12 204 GLY A O 1
ATOM 1604 N N . SER A 1 205 ? 9.741 7.649 1.591 1.00 43.09 205 SER A N 1
ATOM 1605 C CA . SER A 1 205 ? 10.803 7.104 0.746 1.00 43.09 205 SER A CA 1
ATOM 1606 C C . SER A 1 205 ? 10.509 7.463 -0.715 1.00 43.09 205 SER A C 1
ATOM 1608 O O . SER A 1 205 ? 9.506 7.020 -1.273 1.00 43.09 205 SER A O 1
ATOM 1610 N N . LYS A 1 206 ? 11.388 8.255 -1.348 1.00 52.91 206 LYS A N 1
ATOM 1611 C CA . LYS A 1 206 ? 11.322 8.640 -2.773 1.00 52.91 206 LYS A CA 1
ATOM 1612 C C . LYS A 1 206 ? 11.704 7.480 -3.707 1.00 52.91 206 LYS A C 1
ATOM 1614 O O . LYS A 1 206 ? 12.478 7.670 -4.642 1.00 52.91 206 LYS A O 1
ATOM 1619 N N . LEU A 1 207 ? 11.237 6.262 -3.434 1.00 52.00 207 LEU A N 1
ATOM 1620 C CA . LEU A 1 207 ? 11.585 5.106 -4.265 1.00 52.00 207 LEU A CA 1
ATOM 1621 C C . LEU A 1 207 ? 10.831 5.109 -5.605 1.00 52.00 207 LEU A C 1
ATOM 1623 O O . LEU A 1 207 ? 11.328 4.556 -6.580 1.00 52.00 207 LEU A O 1
ATOM 1627 N N . ILE A 1 208 ? 9.652 5.738 -5.649 1.00 57.56 208 ILE A N 1
ATOM 1628 C CA . ILE A 1 208 ? 8.799 5.87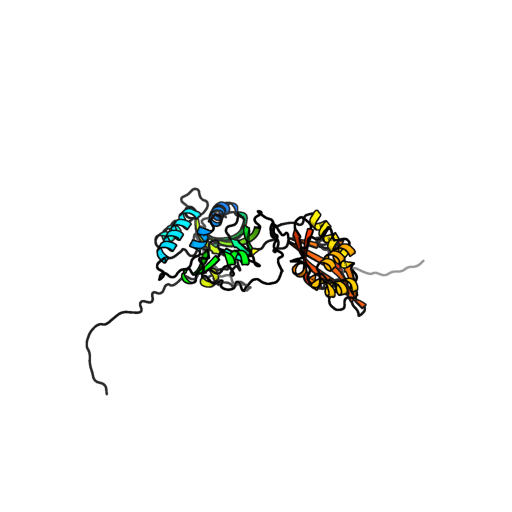8 -6.835 1.00 57.56 208 ILE A CA 1
ATOM 1629 C C . ILE A 1 208 ? 8.297 7.316 -6.910 1.00 57.56 208 ILE A C 1
ATOM 1631 O O . ILE A 1 208 ? 7.870 7.878 -5.903 1.00 57.56 208 ILE A O 1
ATOM 1635 N N . SER A 1 209 ? 8.333 7.911 -8.102 1.00 59.97 209 SER A N 1
ATOM 1636 C CA . SER A 1 209 ? 7.592 9.147 -8.378 1.00 59.97 209 SER A CA 1
ATOM 1637 C C . SER A 1 209 ? 6.174 8.785 -8.806 1.00 59.97 209 SER A C 1
ATOM 1639 O O . SER A 1 209 ? 5.995 8.087 -9.801 1.00 59.97 209 SER A O 1
ATOM 1641 N N . TYR A 1 210 ? 5.167 9.224 -8.056 1.00 61.41 210 TYR A N 1
ATOM 1642 C CA . TYR A 1 210 ? 3.773 8.982 -8.421 1.00 61.41 210 TYR A CA 1
ATOM 1643 C C . TYR A 1 210 ? 3.300 10.023 -9.427 1.00 61.41 210 TYR A C 1
ATOM 1645 O O . TYR A 1 210 ? 3.369 11.224 -9.167 1.00 61.41 210 TYR A O 1
ATOM 1653 N N . ILE A 1 211 ? 2.769 9.551 -10.552 1.00 67.00 211 ILE A N 1
ATOM 1654 C CA . ILE A 1 211 ? 1.881 10.357 -11.384 1.00 67.00 211 ILE A CA 1
ATOM 1655 C C . ILE A 1 211 ? 0.488 10.073 -10.877 1.00 67.00 211 ILE A C 1
ATOM 1657 O O . ILE A 1 211 ? -0.049 9.002 -11.103 1.00 67.00 211 ILE A O 1
ATOM 1661 N N . TYR A 1 212 ? -0.074 10.988 -10.107 1.00 66.88 212 TYR A N 1
ATOM 1662 C CA . TYR A 1 212 ? -1.376 10.734 -9.520 1.00 66.88 212 TYR A CA 1
ATOM 1663 C C . TYR A 1 212 ? -2.445 10.645 -10.608 1.00 66.88 212 TYR A C 1
ATOM 1665 O O . TYR A 1 212 ? -2.670 11.633 -11.310 1.00 66.88 212 TYR A O 1
ATOM 1673 N N . ALA A 1 213 ? -3.139 9.507 -10.685 1.00 63.66 213 ALA A N 1
ATOM 1674 C CA . ALA A 1 213 ? -4.314 9.373 -11.534 1.00 63.66 213 ALA A CA 1
ATOM 1675 C C . ALA A 1 213 ? -5.309 10.498 -11.207 1.00 63.66 213 ALA A C 1
ATOM 1677 O O . ALA A 1 213 ? -5.574 10.801 -10.034 1.00 63.66 213 ALA A O 1
ATOM 1678 N N . ASN A 1 214 ? -5.838 11.150 -12.241 1.00 60.81 214 ASN A N 1
ATOM 1679 C CA . ASN A 1 214 ? -6.818 12.217 -12.088 1.00 60.81 214 ASN A CA 1
ATOM 1680 C C . ASN A 1 214 ? -8.097 11.841 -12.832 1.00 60.81 214 ASN A C 1
ATOM 1682 O O . ASN A 1 214 ? -8.307 12.221 -13.983 1.00 60.81 214 ASN A O 1
ATOM 1686 N N . LYS A 1 215 ? -8.949 11.064 -12.159 1.00 64.06 215 LYS A N 1
ATOM 1687 C CA . LYS A 1 215 ? -10.291 10.746 -12.646 1.00 64.06 215 LYS A CA 1
ATOM 1688 C C . LYS A 1 215 ? -11.320 11.466 -11.798 1.00 64.06 215 LYS A C 1
ATOM 1690 O O . LYS A 1 215 ? -11.592 11.065 -10.665 1.00 64.06 215 LYS A O 1
ATOM 1695 N N . ASP A 1 216 ? -11.910 12.505 -12.379 1.00 63.06 216 ASP A N 1
ATOM 1696 C CA . ASP A 1 216 ? -12.991 13.261 -11.758 1.00 63.06 216 ASP A CA 1
ATOM 1697 C C . ASP A 1 216 ? -14.080 12.306 -11.238 1.00 63.06 216 ASP A C 1
ATOM 1699 O O . ASP A 1 216 ? -14.647 11.505 -11.986 1.00 63.06 216 ASP A O 1
ATOM 1703 N N . ASN A 1 217 ? -14.405 12.425 -9.949 1.00 63.66 217 ASN A N 1
ATOM 1704 C CA . ASN A 1 217 ? -15.475 11.695 -9.255 1.00 63.66 217 ASN A CA 1
ATOM 1705 C C . ASN A 1 217 ? -15.253 10.192 -8.993 1.00 63.66 217 ASN A C 1
ATOM 1707 O O . ASN A 1 217 ? -16.209 9.513 -8.607 1.00 63.66 217 ASN A O 1
ATOM 1711 N N . VAL A 1 218 ? -14.038 9.651 -9.145 1.00 78.50 218 VAL A N 1
ATOM 1712 C CA . VAL A 1 218 ? -13.736 8.277 -8.705 1.00 78.50 218 VAL A CA 1
ATOM 1713 C C . VAL A 1 218 ? -12.749 8.299 -7.542 1.00 78.50 218 VAL A C 1
ATOM 1715 O O . VAL A 1 218 ? -11.628 8.770 -7.679 1.00 78.50 218 VAL A O 1
ATOM 1718 N N . GLN A 1 219 ? -13.164 7.759 -6.395 1.00 84.94 219 GLN A N 1
ATOM 1719 C CA . GLN A 1 219 ? -12.300 7.617 -5.224 1.00 84.94 219 GLN A CA 1
ATOM 1720 C C . GLN A 1 219 ? -11.234 6.542 -5.478 1.00 84.94 219 GLN A C 1
ATOM 1722 O O . GLN A 1 219 ? -11.572 5.387 -5.779 1.00 84.94 219 GLN A O 1
ATOM 1727 N N . ASP A 1 220 ? -9.960 6.920 -5.351 1.00 89.69 220 ASP A N 1
ATOM 1728 C CA . ASP A 1 220 ? -8.844 5.977 -5.409 1.00 89.69 220 ASP A CA 1
ATOM 1729 C C . ASP A 1 220 ? -8.687 5.226 -4.082 1.00 89.69 220 ASP A C 1
ATOM 1731 O O . ASP A 1 220 ? -9.106 5.699 -3.017 1.00 89.69 220 ASP A O 1
ATOM 1735 N N . GLN A 1 221 ? -8.102 4.032 -4.163 1.00 92.31 221 GLN A N 1
ATOM 1736 C CA . GLN A 1 221 ? -8.001 3.101 -3.051 1.00 92.31 221 GLN A CA 1
ATOM 1737 C C . GLN A 1 221 ? -6.687 2.314 -3.062 1.00 92.31 221 GLN A C 1
ATOM 1739 O O . GLN A 1 221 ? -6.121 2.044 -4.122 1.00 92.31 221 GLN A O 1
ATOM 1744 N N . MET A 1 222 ? -6.241 1.872 -1.886 1.00 92.00 222 MET A N 1
ATOM 1745 C CA . MET A 1 222 ? -5.129 0.931 -1.736 1.00 92.00 222 MET A CA 1
ATOM 1746 C C . MET A 1 222 ? -5.458 -0.183 -0.743 1.00 92.00 222 MET A C 1
ATOM 1748 O O . MET A 1 222 ? -6.270 -0.003 0.170 1.00 92.00 222 MET A O 1
ATOM 1752 N N . LYS A 1 223 ? -4.785 -1.326 -0.896 1.00 93.44 223 LYS A N 1
ATOM 1753 C CA . LYS A 1 223 ? -4.907 -2.445 0.037 1.00 93.44 223 LYS A CA 1
ATOM 1754 C C . LYS A 1 223 ? -3.807 -2.409 1.087 1.00 93.44 223 LYS A C 1
ATOM 1756 O O . LYS A 1 223 ? -2.630 -2.265 0.753 1.00 93.44 223 LYS A O 1
ATOM 1761 N N . LEU A 1 224 ? -4.208 -2.556 2.343 1.00 91.06 224 LEU A N 1
ATOM 1762 C CA . LEU A 1 224 ? -3.314 -2.567 3.495 1.00 91.06 224 LEU A CA 1
ATOM 1763 C C . LEU A 1 224 ? -3.537 -3.824 4.321 1.00 91.06 224 LEU A C 1
ATOM 1765 O O . LEU A 1 224 ? -4.681 -4.235 4.507 1.00 91.06 224 LEU A O 1
ATOM 1769 N N . VAL A 1 225 ? -2.458 -4.378 4.862 1.00 90.94 225 VAL A N 1
ATOM 1770 C CA . VAL A 1 225 ? -2.505 -5.412 5.895 1.00 90.94 225 VAL A CA 1
ATOM 1771 C C . VAL A 1 225 ? -2.084 -4.778 7.207 1.00 90.94 225 VAL A C 1
ATOM 1773 O O . VAL A 1 225 ? -1.004 -4.200 7.311 1.00 90.94 225 VAL A O 1
ATOM 1776 N N . SER A 1 226 ? -2.967 -4.848 8.197 1.00 89.56 226 SER A N 1
ATOM 1777 C CA . SER A 1 226 ? -2.686 -4.425 9.567 1.00 89.56 226 SER A CA 1
ATOM 1778 C C . SER A 1 226 ? -2.598 -5.656 10.454 1.00 89.56 226 SER A C 1
ATOM 1780 O O . SER A 1 226 ? -3.524 -6.470 10.459 1.00 89.56 226 SER A O 1
ATOM 1782 N N . HIS A 1 227 ? -1.502 -5.776 11.196 1.00 90.50 227 HIS A N 1
ATOM 1783 C CA . HIS A 1 227 ? -1.273 -6.906 12.091 1.00 90.50 227 HIS A CA 1
ATOM 1784 C C . HIS A 1 227 ? -1.661 -6.525 13.520 1.00 90.50 227 HIS A C 1
ATOM 1786 O O . HIS A 1 227 ? -1.328 -5.430 13.985 1.00 90.50 227 HIS A O 1
ATOM 1792 N N . TYR A 1 228 ? -2.364 -7.413 14.221 1.00 91.81 228 TYR A N 1
ATOM 1793 C CA . TYR A 1 228 ? -2.865 -7.185 15.574 1.00 91.81 228 TYR A CA 1
ATOM 1794 C C . TYR A 1 228 ? -2.610 -8.374 16.495 1.00 91.81 228 TYR A C 1
ATOM 1796 O O . TYR A 1 228 ? -2.846 -9.515 16.124 1.00 91.81 228 TYR A O 1
ATOM 1804 N N . TRP A 1 229 ? -2.253 -8.085 17.742 1.00 92.69 229 TRP A N 1
ATOM 1805 C CA . TRP A 1 229 ? -2.428 -8.988 18.871 1.00 92.69 229 TRP A CA 1
ATOM 1806 C C . TRP A 1 229 ? -3.801 -8.745 19.497 1.00 92.69 229 TRP A C 1
ATOM 1808 O O . TRP A 1 229 ? -4.069 -7.658 20.024 1.00 92.69 229 TRP A O 1
ATOM 1818 N N . VAL A 1 230 ? -4.669 -9.754 19.449 1.00 94.19 230 VAL A N 1
ATOM 1819 C CA . VAL A 1 230 ? -6.003 -9.718 20.058 1.00 94.19 230 VAL A CA 1
ATOM 1820 C C . VAL A 1 230 ? -6.025 -10.678 21.238 1.00 94.19 230 VAL A C 1
ATOM 1822 O O . VAL A 1 230 ? -5.945 -11.892 21.065 1.00 94.19 230 VAL A O 1
ATOM 1825 N N . GLN A 1 231 ? -6.127 -10.131 22.446 1.00 94.44 231 GLN A N 1
ATOM 1826 C CA . GLN A 1 231 ? -6.288 -10.922 23.660 1.00 94.44 231 GLN A CA 1
ATOM 1827 C C . GLN A 1 231 ? -7.776 -11.141 23.913 1.00 94.44 231 GLN A C 1
ATOM 1829 O O . GLN A 1 231 ? -8.533 -10.173 24.039 1.00 94.44 231 GLN A O 1
ATOM 1834 N N . VAL A 1 232 ? -8.182 -12.403 24.012 1.00 93.69 232 VAL A N 1
ATOM 1835 C CA . VAL A 1 232 ? -9.572 -12.801 24.226 1.00 93.69 232 VAL A CA 1
ATOM 1836 C C . VAL A 1 232 ? -9.710 -13.759 25.398 1.00 93.69 232 VAL A C 1
ATOM 1838 O O . VAL A 1 232 ? -8.811 -14.545 25.688 1.00 93.69 232 VAL A O 1
ATOM 1841 N N . THR A 1 233 ? -10.872 -13.720 26.034 1.00 90.56 233 THR A N 1
ATOM 1842 C CA . THR A 1 233 ? -11.319 -14.705 27.018 1.00 90.56 233 THR A CA 1
ATOM 1843 C C . THR A 1 233 ? -12.601 -15.370 26.531 1.00 90.56 233 THR A C 1
ATOM 1845 O O . THR A 1 233 ? -13.303 -14.847 25.655 1.00 90.56 233 THR A O 1
ATOM 1848 N N . LYS A 1 234 ? -12.905 -16.542 27.081 1.00 79.06 234 LYS A N 1
ATOM 1849 C CA . LYS A 1 234 ? -14.129 -17.263 26.756 1.00 79.06 234 LYS A CA 1
ATOM 1850 C C . LYS A 1 234 ? -15.335 -16.534 27.346 1.00 79.06 234 LYS A C 1
ATOM 1852 O O . LYS A 1 234 ? -15.306 -16.086 28.491 1.00 79.06 234 LYS A O 1
ATOM 1857 N N . ASP A 1 235 ? -16.416 -16.434 26.576 1.00 73.94 235 ASP A N 1
ATOM 1858 C CA . ASP A 1 235 ? -17.690 -16.015 27.151 1.00 73.94 235 ASP A CA 1
ATOM 1859 C C . ASP A 1 235 ? -18.418 -17.221 27.745 1.00 73.94 235 ASP A C 1
ATOM 1861 O O . ASP A 1 235 ? -19.067 -17.992 27.044 1.00 73.94 235 ASP A O 1
ATOM 1865 N N . ASP A 1 236 ? -18.330 -17.382 29.061 1.00 65.19 236 ASP A N 1
ATOM 1866 C CA . ASP A 1 236 ? -19.064 -18.433 29.773 1.00 65.19 236 ASP A CA 1
ATOM 1867 C C . ASP A 1 236 ? -20.560 -18.105 29.961 1.00 65.19 236 ASP A C 1
ATOM 1869 O O . ASP A 1 236 ? -21.303 -18.886 30.561 1.00 65.19 236 ASP A O 1
ATOM 1873 N N . THR A 1 237 ? -21.023 -16.934 29.499 1.00 60.97 237 THR A N 1
ATOM 1874 C CA . THR A 1 237 ? -22.341 -16.380 29.844 1.00 60.97 237 THR A CA 1
ATOM 1875 C C . THR A 1 237 ? -23.214 -15.939 28.665 1.00 60.97 237 THR A C 1
ATOM 1877 O O . THR A 1 237 ? -24.365 -15.569 28.912 1.00 60.97 237 THR A O 1
ATOM 1880 N N . SER A 1 238 ? -22.741 -15.975 27.414 1.00 56.19 238 SER A N 1
ATOM 1881 C CA . SER A 1 238 ? -23.506 -15.492 26.250 1.00 56.19 238 SER A CA 1
ATOM 1882 C C . SER A 1 238 ? -23.454 -16.416 25.024 1.00 56.19 238 SER A C 1
ATOM 1884 O O . SER A 1 238 ? -22.748 -17.416 25.002 1.00 56.19 238 SER A O 1
ATOM 1886 N N . GLU A 1 239 ? -24.242 -16.077 23.996 1.00 59.38 239 GLU A N 1
ATOM 1887 C CA . GLU A 1 239 ? -24.236 -16.703 22.661 1.00 59.38 239 GLU A CA 1
ATOM 1888 C C . GLU A 1 239 ? -22.946 -16.425 21.855 1.00 59.38 239 GLU A C 1
ATOM 1890 O O . GLU A 1 239 ? -22.812 -16.917 20.735 1.00 59.38 239 GLU A O 1
ATOM 1895 N N . LYS A 1 240 ? -22.008 -15.616 22.375 1.00 64.56 240 LYS A N 1
ATOM 1896 C CA . LYS A 1 240 ? -20.768 -15.245 21.677 1.00 64.56 240 LYS A CA 1
ATOM 1897 C C . LYS A 1 240 ? -19.644 -16.237 21.943 1.00 64.56 240 LYS A C 1
ATOM 1899 O O . LYS A 1 240 ? -19.471 -16.718 23.056 1.00 64.56 240 LYS A O 1
ATOM 1904 N N . THR A 1 241 ? -18.825 -16.479 20.923 1.00 72.88 241 THR A N 1
ATOM 1905 C CA . THR A 1 241 ? -17.680 -17.395 20.997 1.00 72.88 241 THR A CA 1
ATOM 1906 C C . THR A 1 241 ? -16.526 -16.851 21.851 1.00 72.88 241 THR A C 1
ATOM 1908 O O . THR A 1 241 ? -15.783 -17.645 22.426 1.00 72.88 241 THR A O 1
ATOM 1911 N N . PHE A 1 242 ? -16.370 -15.524 21.971 1.00 88.31 242 PHE A N 1
ATOM 1912 C CA . PHE A 1 242 ? -15.300 -14.884 22.752 1.00 88.31 242 PHE A CA 1
ATOM 1913 C C . PHE A 1 242 ? -15.629 -13.444 23.181 1.00 88.31 242 PHE A C 1
ATOM 1915 O O . PHE A 1 242 ? -16.524 -12.799 22.628 1.00 88.31 242 PHE A O 1
ATOM 1922 N N . LEU A 1 243 ? -14.838 -12.926 24.127 1.00 92.50 243 LEU A N 1
ATOM 1923 C CA . LEU A 1 243 ? -14.803 -11.523 24.548 1.00 92.50 243 LEU A CA 1
ATOM 1924 C C . LEU A 1 243 ? -13.375 -10.971 24.464 1.00 92.50 243 LEU A C 1
ATOM 1926 O O . LEU A 1 243 ? -12.424 -11.640 24.854 1.00 92.50 243 LEU A O 1
ATOM 1930 N N . VAL A 1 244 ? -13.222 -9.735 23.998 1.00 94.06 244 VAL A N 1
ATOM 1931 C CA . VAL A 1 244 ? -11.944 -9.033 23.835 1.00 94.06 244 VAL A CA 1
ATOM 1932 C C . VAL A 1 244 ? -11.533 -8.349 25.135 1.00 94.06 244 VAL A C 1
ATOM 1934 O O . VAL A 1 244 ? -12.270 -7.545 25.715 1.00 94.06 244 VAL A O 1
ATOM 1937 N N . GLU A 1 245 ? -10.309 -8.629 25.562 1.00 94.06 245 GLU A N 1
ATOM 1938 C CA . GLU A 1 245 ? -9.664 -8.013 26.720 1.00 94.06 245 GLU A CA 1
ATOM 1939 C C . GLU A 1 245 ? -8.637 -6.956 26.309 1.00 94.06 245 GLU A C 1
ATOM 1941 O O . GLU A 1 245 ? -8.500 -5.940 26.991 1.00 94.06 245 GLU A O 1
ATOM 1946 N N . GLY A 1 246 ? -7.949 -7.177 25.184 1.00 92.69 246 GLY A N 1
ATOM 1947 C CA . GLY A 1 246 ? -6.860 -6.335 24.698 1.00 92.69 246 GLY A CA 1
ATOM 1948 C C . GLY A 1 246 ? -6.744 -6.340 23.175 1.00 92.69 246 GLY A C 1
ATOM 1949 O O . GLY A 1 246 ? -6.999 -7.354 22.528 1.00 92.69 246 GLY A O 1
ATOM 1950 N N . LEU A 1 247 ? -6.342 -5.198 22.616 1.00 92.56 247 LEU A N 1
ATOM 1951 C CA . LEU A 1 247 ? -6.126 -4.998 21.183 1.00 92.56 247 LEU A CA 1
ATOM 1952 C C . LEU A 1 247 ? -4.870 -4.148 20.967 1.00 92.56 247 LEU A C 1
ATOM 1954 O O . LEU A 1 247 ? -4.870 -2.959 21.297 1.00 92.56 247 LEU A O 1
ATOM 1958 N N . LYS A 1 248 ? -3.823 -4.740 20.391 1.00 89.44 248 LYS A N 1
ATOM 1959 C CA . LYS A 1 248 ? -2.546 -4.074 20.091 1.00 89.44 248 LYS A CA 1
ATOM 1960 C C . LYS A 1 248 ? -2.131 -4.288 18.649 1.00 89.44 248 LYS A C 1
ATOM 1962 O O . LYS A 1 248 ? -2.327 -5.377 18.137 1.00 89.44 248 LYS A O 1
ATOM 1967 N N . GLN A 1 249 ? -1.540 -3.290 17.998 1.00 84.75 249 GLN A N 1
ATOM 1968 C CA . GLN A 1 249 ? -0.894 -3.501 16.701 1.00 84.75 249 GLN A CA 1
ATOM 1969 C C . GLN A 1 249 ? 0.373 -4.340 16.907 1.00 84.75 249 GLN A C 1
ATOM 1971 O O . GLN A 1 249 ? 1.159 -4.076 17.823 1.00 84.75 249 GLN A O 1
ATOM 1976 N N . ALA A 1 250 ? 0.558 -5.385 16.101 1.00 75.12 250 ALA A N 1
ATOM 1977 C CA . ALA A 1 250 ? 1.679 -6.301 16.261 1.00 75.12 250 ALA A CA 1
ATOM 1978 C C . ALA A 1 250 ? 2.997 -5.583 15.982 1.00 75.12 250 ALA A C 1
ATOM 1980 O O . ALA A 1 250 ? 3.136 -4.998 14.923 1.00 75.12 250 ALA A O 1
ATOM 1981 N N . GLY A 1 251 ? 3.92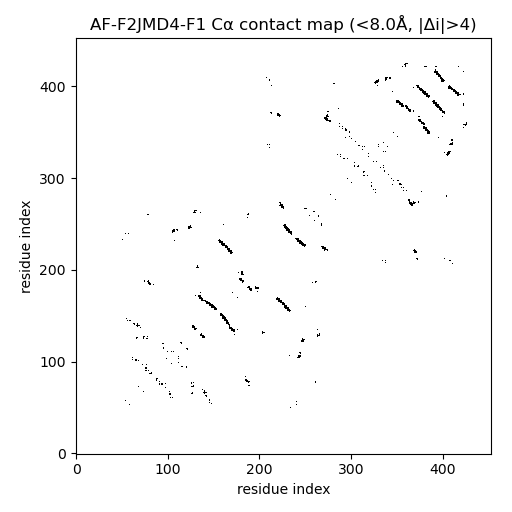7 -5.596 16.945 1.00 63.78 251 GLY A N 1
ATOM 1982 C CA . GLY A 1 251 ? 5.200 -4.863 16.896 1.00 63.78 251 GLY A CA 1
ATOM 1983 C C . GLY A 1 251 ? 5.184 -3.501 17.606 1.00 63.78 251 GLY A C 1
ATOM 1984 O O . GLY A 1 251 ? 6.240 -2.973 17.936 1.00 63.78 251 GLY A O 1
ATOM 1985 N N . ALA A 1 252 ? 4.015 -2.972 17.988 1.00 57.97 252 ALA A N 1
ATOM 1986 C CA . ALA A 1 252 ? 3.896 -1.666 18.644 1.00 57.97 252 ALA A CA 1
ATOM 1987 C C . ALA A 1 252 ? 4.435 -1.609 20.091 1.00 57.97 252 ALA A C 1
ATOM 1989 O O . ALA A 1 252 ? 4.307 -0.572 20.744 1.00 57.97 252 ALA A O 1
ATOM 1990 N N . PHE A 1 253 ? 5.002 -2.687 20.637 1.00 52.91 253 PHE A N 1
ATOM 1991 C CA . PHE A 1 253 ? 5.460 -2.724 22.031 1.00 52.91 253 PHE A CA 1
ATOM 1992 C C . PHE A 1 253 ? 6.698 -1.854 22.290 1.00 52.91 253 PHE A C 1
ATOM 1994 O O . PHE A 1 253 ? 6.856 -1.364 23.404 1.00 52.91 253 PHE A O 1
ATOM 2001 N N . GLU A 1 254 ? 7.520 -1.593 21.270 1.00 58.94 254 GLU A N 1
ATOM 2002 C CA . GLU A 1 254 ? 8.784 -0.849 21.416 1.00 58.94 254 GLU A CA 1
ATOM 2003 C C . GLU A 1 254 ? 8.690 0.632 21.003 1.00 58.94 254 GLU A C 1
ATOM 2005 O O . GLU A 1 254 ? 9.672 1.370 21.064 1.00 58.94 254 GLU A O 1
ATOM 2010 N N . VAL A 1 255 ? 7.503 1.103 20.607 1.00 63.34 255 VAL A N 1
ATOM 2011 C CA . VAL A 1 255 ? 7.318 2.460 20.072 1.00 63.34 255 VAL A CA 1
ATOM 2012 C C . VAL A 1 255 ? 6.791 3.424 21.130 1.00 63.34 255 VAL A C 1
ATOM 2014 O O . VAL A 1 255 ? 5.749 3.186 21.743 1.00 63.34 255 VAL A O 1
ATOM 2017 N N . ASP A 1 256 ? 7.456 4.572 21.276 1.00 69.81 256 ASP A N 1
ATOM 2018 C CA . ASP A 1 256 ? 6.990 5.676 22.122 1.00 69.81 256 ASP A CA 1
ATOM 2019 C C . ASP A 1 256 ? 5.576 6.147 21.734 1.00 69.81 256 ASP A C 1
ATOM 2021 O O . ASP A 1 256 ? 5.255 6.329 20.556 1.00 69.81 256 ASP A O 1
ATOM 2025 N N . ILE A 1 257 ? 4.727 6.400 22.733 1.00 68.75 257 ILE A N 1
ATOM 2026 C CA . ILE A 1 257 ? 3.321 6.766 22.521 1.00 68.75 257 ILE A CA 1
ATOM 2027 C C . ILE A 1 257 ? 3.150 8.044 21.686 1.00 68.75 257 ILE A C 1
ATOM 2029 O O . ILE A 1 257 ? 2.208 8.129 20.900 1.00 68.75 257 ILE A O 1
ATOM 2033 N N . ASN A 1 258 ? 4.065 9.016 21.778 1.00 69.75 258 ASN A N 1
ATOM 2034 C CA . ASN A 1 258 ? 3.980 10.242 20.980 1.00 69.75 258 ASN A CA 1
ATOM 2035 C C . ASN A 1 258 ? 4.311 9.966 19.513 1.00 69.75 258 ASN A C 1
ATOM 2037 O O . ASN A 1 258 ? 3.682 10.527 18.617 1.00 69.75 258 ASN A O 1
ATOM 2041 N N . LEU A 1 259 ? 5.256 9.057 19.254 1.00 70.69 259 LEU A N 1
ATOM 2042 C CA . LEU A 1 259 ? 5.552 8.596 17.900 1.00 70.69 259 LEU A CA 1
ATOM 2043 C C . LEU A 1 259 ? 4.409 7.751 17.335 1.00 70.69 259 LEU A C 1
ATOM 2045 O O . LEU A 1 259 ? 4.123 7.870 16.145 1.00 70.69 259 LEU A O 1
ATOM 2049 N N . LYS A 1 260 ? 3.717 6.948 18.157 1.00 72.81 260 LYS A N 1
ATOM 2050 C CA . LYS A 1 260 ? 2.531 6.189 17.723 1.00 72.81 260 LYS A CA 1
ATOM 2051 C C . LYS A 1 260 ? 1.416 7.092 17.200 1.00 72.81 260 LYS A C 1
ATOM 2053 O O . LYS A 1 260 ? 0.680 6.666 16.317 1.00 72.81 260 LYS A O 1
ATOM 2058 N N . GLN A 1 261 ? 1.284 8.319 17.698 1.00 76.69 261 GLN A N 1
ATOM 2059 C CA . GLN A 1 261 ? 0.223 9.228 17.253 1.00 76.69 261 GLN A CA 1
ATOM 2060 C C . GLN A 1 261 ? 0.514 9.935 15.925 1.00 76.69 261 GLN A C 1
ATOM 2062 O O . GLN A 1 261 ? -0.396 10.473 15.292 1.00 76.69 261 GLN A O 1
ATOM 2067 N N . LYS A 1 262 ? 1.761 9.913 15.448 1.00 78.69 262 LYS A N 1
ATOM 2068 C CA . LYS A 1 262 ? 2.104 10.489 14.145 1.00 78.69 262 LYS A CA 1
ATOM 2069 C C . LYS A 1 262 ? 1.653 9.562 13.014 1.00 78.69 262 LYS A C 1
ATOM 2071 O O . LYS A 1 262 ? 1.797 8.344 13.103 1.00 78.69 262 LYS A O 1
ATOM 2076 N N . ILE A 1 263 ? 1.174 10.140 11.907 1.00 75.00 263 ILE A N 1
ATOM 2077 C CA . ILE A 1 263 ? 0.722 9.372 10.728 1.00 75.00 263 ILE A CA 1
ATOM 2078 C C . ILE A 1 263 ? 1.862 8.608 10.039 1.00 75.00 263 ILE A C 1
ATOM 2080 O O . ILE A 1 263 ? 1.597 7.681 9.289 1.00 75.00 263 ILE A O 1
ATOM 2084 N N . ILE A 1 264 ? 3.118 8.998 10.269 1.00 69.69 264 ILE A N 1
ATOM 2085 C CA . ILE A 1 264 ? 4.311 8.452 9.596 1.00 69.69 264 ILE A CA 1
ATOM 2086 C C . ILE A 1 264 ? 4.781 7.144 10.249 1.00 69.69 264 ILE A C 1
ATOM 2088 O O . ILE A 1 264 ? 5.491 6.357 9.628 1.00 69.69 264 ILE A O 1
ATOM 2092 N N . ASN A 1 265 ? 4.358 6.866 11.485 1.00 59.47 265 ASN A N 1
ATOM 2093 C CA . ASN A 1 265 ? 4.823 5.700 12.224 1.00 59.47 265 ASN A CA 1
ATOM 2094 C C . ASN A 1 265 ? 3.879 4.501 12.061 1.00 59.47 265 ASN A C 1
ATOM 2096 O O . ASN A 1 265 ? 2.824 4.414 12.709 1.00 59.47 265 ASN A O 1
ATOM 2100 N N . THR A 1 266 ? 4.250 3.628 11.124 1.00 61.28 266 THR A N 1
ATOM 2101 C CA . THR A 1 266 ? 3.339 2.666 10.494 1.00 61.28 266 THR A CA 1
ATOM 2102 C C . THR A 1 266 ? 3.971 1.294 10.294 1.00 61.28 266 THR A C 1
ATOM 2104 O O . THR A 1 266 ? 3.450 0.527 9.498 1.00 61.28 266 THR A O 1
ATOM 2107 N N . GLU A 1 267 ? 5.044 0.956 11.024 1.00 63.75 267 GLU A N 1
ATOM 2108 C CA . GLU A 1 267 ? 5.797 -0.312 10.884 1.00 63.75 267 GLU A CA 1
ATOM 2109 C C . GLU A 1 267 ? 4.918 -1.583 10.844 1.00 63.75 267 GLU A C 1
ATOM 2111 O O . GLU A 1 267 ? 5.349 -2.621 10.354 1.00 63.75 267 GLU A O 1
ATOM 2116 N N . TYR A 1 268 ? 3.668 -1.492 11.303 1.00 72.88 268 TYR A N 1
ATOM 2117 C CA . TYR A 1 268 ? 2.713 -2.591 11.473 1.00 72.88 268 TYR A CA 1
ATOM 2118 C C . TYR A 1 268 ? 1.549 -2.568 10.466 1.00 72.88 268 TYR A C 1
ATOM 2120 O O . TYR A 1 268 ? 0.658 -3.420 10.515 1.00 72.88 268 TYR A O 1
ATOM 2128 N N . VAL A 1 269 ? 1.550 -1.585 9.558 1.00 80.81 269 VAL A N 1
ATOM 2129 C CA . VAL A 1 269 ? 0.612 -1.456 8.441 1.00 80.81 269 VAL A CA 1
ATOM 2130 C C . VAL A 1 269 ? 1.408 -1.514 7.146 1.00 80.81 269 VAL A C 1
ATOM 2132 O O . VAL A 1 269 ? 2.115 -0.575 6.784 1.00 80.81 269 VAL A O 1
ATOM 2135 N N . THR A 1 270 ? 1.282 -2.617 6.419 1.00 83.56 270 THR A N 1
ATOM 2136 C CA . THR A 1 270 ? 2.017 -2.833 5.172 1.00 83.56 270 THR A CA 1
ATOM 2137 C C . THR A 1 270 ? 1.093 -2.717 3.970 1.00 83.56 270 THR A C 1
ATOM 2139 O O . THR A 1 270 ? -0.100 -3.014 4.032 1.00 83.56 270 THR A O 1
ATOM 2142 N N . ARG A 1 271 ? 1.640 -2.261 2.842 1.00 87.12 271 ARG A N 1
ATOM 2143 C CA . ARG A 1 271 ? 0.935 -2.315 1.560 1.00 87.12 271 ARG A CA 1
ATOM 2144 C C . ARG A 1 271 ? 1.025 -3.709 0.972 1.00 87.12 271 ARG A C 1
ATOM 2146 O O . ARG A 1 271 ? 2.092 -4.318 0.970 1.00 87.12 271 ARG A O 1
ATOM 2153 N N . VAL A 1 272 ? -0.071 -4.135 0.364 1.00 91.12 272 VAL A N 1
ATOM 2154 C CA . VAL A 1 272 ? -0.106 -5.295 -0.528 1.00 91.12 272 VAL A CA 1
ATOM 2155 C C . VAL A 1 272 ? -0.582 -4.856 -1.908 1.00 91.12 272 VAL A C 1
ATOM 2157 O O . VAL A 1 272 ? -1.211 -3.798 -2.027 1.00 91.12 272 VAL A O 1
ATOM 2160 N N . PRO A 1 273 ? -0.277 -5.613 -2.975 1.00 92.56 273 PRO A N 1
ATOM 2161 C CA . PRO A 1 273 ? -0.739 -5.251 -4.305 1.00 92.56 273 PRO A CA 1
ATOM 2162 C C . PRO A 1 273 ? -2.266 -5.138 -4.337 1.00 92.56 273 PRO A C 1
ATOM 2164 O O . PRO A 1 273 ? -2.977 -6.012 -3.840 1.00 92.56 273 PRO A O 1
ATOM 2167 N N . TYR A 1 274 ? -2.783 -4.056 -4.926 1.00 92.88 274 TYR A N 1
ATOM 2168 C CA . TYR A 1 274 ? -4.231 -3.877 -5.060 1.00 92.88 274 TYR A CA 1
ATOM 2169 C C . TYR A 1 274 ? -4.856 -4.995 -5.909 1.00 92.88 274 TYR A C 1
ATOM 2171 O O . TYR A 1 274 ? -5.906 -5.544 -5.575 1.00 92.88 274 TYR A O 1
ATOM 2179 N N . TYR A 1 275 ? -4.174 -5.354 -6.995 1.00 91.94 275 TYR A N 1
ATOM 2180 C CA . TYR A 1 275 ? -4.538 -6.453 -7.880 1.00 91.94 275 TYR A CA 1
ATOM 2181 C C . TYR A 1 275 ? -3.717 -7.689 -7.522 1.00 91.94 275 TYR A C 1
ATOM 2183 O O . TYR A 1 275 ? -2.504 -7.589 -7.357 1.00 91.94 275 TYR A O 1
ATOM 2191 N N . SER A 1 276 ? -4.367 -8.847 -7.415 1.00 88.94 276 SER A N 1
ATOM 2192 C CA . SER A 1 276 ? -3.693 -10.117 -7.119 1.00 88.94 276 SER A CA 1
ATOM 2193 C C . SER A 1 276 ? -2.950 -10.690 -8.325 1.00 88.94 276 SER A C 1
ATOM 2195 O O . SER A 1 276 ? -1.968 -11.401 -8.156 1.00 88.94 276 SER A O 1
ATOM 2197 N N . GLU A 1 277 ? -3.404 -10.373 -9.539 1.00 92.81 277 GLU A N 1
ATOM 2198 C CA . GLU A 1 277 ? -2.901 -10.955 -10.783 1.00 92.81 277 GLU A CA 1
ATOM 2199 C C . GLU A 1 277 ? -2.804 -9.908 -11.898 1.00 92.81 277 GLU A C 1
ATOM 2201 O O . GLU A 1 277 ? -3.457 -8.860 -11.863 1.00 92.81 277 GLU A O 1
ATOM 2206 N N . VAL A 1 278 ? -1.980 -10.209 -12.903 1.00 93.25 278 VAL A N 1
ATOM 2207 C CA . VAL A 1 278 ? -1.861 -9.427 -14.139 1.00 93.25 278 VAL A CA 1
ATOM 2208 C C . VAL A 1 278 ? -2.838 -9.989 -15.162 1.00 93.25 278 VAL A C 1
ATOM 2210 O O . VAL A 1 278 ? -2.857 -11.190 -15.411 1.00 93.25 278 VAL A O 1
ATOM 2213 N N . THR A 1 279 ? -3.628 -9.128 -15.796 1.00 93.56 279 THR A N 1
ATOM 2214 C CA . THR A 1 279 ? -4.542 -9.562 -16.865 1.00 93.56 279 THR A CA 1
ATOM 2215 C C . THR A 1 279 ? -3.786 -9.902 -18.151 1.00 93.56 279 THR A C 1
ATOM 2217 O O . THR A 1 279 ? -2.754 -9.296 -18.447 1.00 93.56 279 THR A O 1
ATOM 2220 N N . ASP A 1 280 ? -4.348 -10.773 -18.994 1.00 93.81 280 ASP A N 1
ATOM 2221 C CA . ASP A 1 280 ? -3.772 -11.105 -20.310 1.00 93.81 280 ASP A CA 1
ATOM 2222 C C . ASP A 1 280 ? -3.497 -9.861 -21.165 1.00 93.81 280 ASP A C 1
ATOM 2224 O O . ASP A 1 280 ? -2.466 -9.753 -21.827 1.00 93.81 280 ASP A O 1
ATOM 2228 N N . LYS A 1 281 ? -4.399 -8.874 -21.118 1.00 93.06 281 LYS A N 1
ATOM 2229 C CA . LYS A 1 281 ? -4.251 -7.619 -21.863 1.00 93.06 281 LYS A CA 1
ATOM 2230 C C . LYS A 1 281 ? -3.040 -6.813 -21.387 1.00 93.06 281 LYS A C 1
ATOM 2232 O O . LYS A 1 281 ? -2.291 -6.305 -22.218 1.00 93.06 281 LYS A O 1
ATOM 2237 N N . GLN A 1 282 ? -2.847 -6.696 -20.072 1.00 94.38 282 GLN A N 1
ATOM 2238 C CA . GLN A 1 282 ? -1.673 -6.033 -19.490 1.00 94.38 282 GLN A CA 1
ATOM 2239 C C . GLN A 1 282 ? -0.396 -6.803 -19.819 1.00 94.38 282 GLN A C 1
ATOM 2241 O O . GLN A 1 282 ? 0.608 -6.201 -20.187 1.00 94.38 282 GLN A O 1
ATOM 2246 N N . ASN A 1 283 ? -0.456 -8.131 -19.752 1.00 94.06 283 ASN A N 1
ATOM 2247 C CA . ASN A 1 283 ? 0.661 -9.001 -20.072 1.00 94.06 283 ASN A CA 1
ATOM 2248 C C . ASN A 1 283 ? 1.136 -8.785 -21.526 1.00 94.06 283 ASN A C 1
ATOM 2250 O O . ASN A 1 283 ? 2.301 -8.454 -21.755 1.00 94.06 283 ASN A O 1
ATOM 2254 N N . VAL A 1 284 ? 0.215 -8.838 -22.496 1.00 94.75 284 VAL A N 1
ATOM 2255 C CA . VAL A 1 284 ? 0.496 -8.578 -23.922 1.00 94.75 284 VAL A CA 1
ATOM 2256 C C . VAL A 1 284 ? 1.025 -7.159 -24.157 1.00 94.75 284 VAL A C 1
ATOM 2258 O O . VAL A 1 284 ? 1.998 -6.978 -24.893 1.00 94.75 284 VAL A O 1
ATOM 2261 N N . LEU A 1 285 ? 0.410 -6.150 -23.532 1.00 95.56 285 LEU A N 1
ATOM 2262 C CA . LEU A 1 285 ? 0.826 -4.750 -23.647 1.00 95.56 285 LEU A CA 1
ATOM 2263 C C . LEU A 1 285 ? 2.276 -4.552 -23.190 1.00 95.56 285 LEU A C 1
ATOM 2265 O O . LEU A 1 285 ? 3.083 -3.966 -23.911 1.00 95.56 285 LEU A O 1
ATOM 2269 N N . LEU A 1 286 ? 2.610 -5.050 -22.000 1.00 95.69 286 LEU A N 1
ATOM 2270 C CA . LEU A 1 286 ? 3.925 -4.853 -21.400 1.00 95.69 286 LEU A CA 1
ATOM 2271 C C . LEU A 1 286 ? 5.008 -5.656 -22.137 1.00 95.69 286 LEU A C 1
ATOM 2273 O O . LEU A 1 286 ? 6.087 -5.115 -22.372 1.00 95.69 286 LEU A O 1
ATOM 2277 N N . HIS A 1 287 ? 4.709 -6.872 -22.616 1.00 95.69 287 HIS A N 1
ATOM 2278 C CA . HIS A 1 287 ? 5.609 -7.613 -23.518 1.00 95.69 287 HIS A CA 1
ATOM 2279 C C . HIS A 1 287 ? 5.916 -6.815 -24.786 1.00 95.69 287 HIS A C 1
ATOM 2281 O O . HIS A 1 287 ? 7.087 -6.664 -25.147 1.00 95.69 287 HIS A O 1
ATOM 2287 N N . LYS A 1 288 ? 4.887 -6.256 -25.442 1.00 95.06 288 LYS A N 1
ATOM 2288 C CA . LYS A 1 288 ? 5.064 -5.423 -26.640 1.00 95.06 288 LYS A CA 1
ATOM 2289 C C . LYS A 1 288 ? 5.984 -4.233 -26.352 1.00 95.06 288 LYS A C 1
ATOM 2291 O O . LYS A 1 288 ? 6.932 -4.008 -27.103 1.00 95.06 288 LYS A O 1
ATOM 2296 N N . ILE A 1 289 ? 5.718 -3.492 -25.276 1.00 94.81 289 ILE A N 1
ATOM 2297 C CA . ILE A 1 289 ? 6.472 -2.283 -24.921 1.00 94.81 289 ILE A CA 1
ATOM 2298 C C . ILE A 1 289 ? 7.947 -2.604 -24.670 1.00 94.81 289 ILE A C 1
ATOM 2300 O O . ILE A 1 289 ? 8.814 -2.005 -25.308 1.00 94.81 289 ILE A O 1
ATOM 2304 N N . PHE A 1 290 ? 8.255 -3.562 -23.793 1.00 95.12 290 PHE A N 1
ATOM 2305 C CA . PHE A 1 290 ? 9.648 -3.835 -23.429 1.00 95.12 290 PHE A CA 1
ATOM 2306 C C . PHE A 1 290 ? 10.437 -4.550 -24.517 1.00 95.12 290 PHE A C 1
ATOM 2308 O O . PHE A 1 290 ? 11.626 -4.272 -24.666 1.00 95.12 290 PHE A O 1
ATOM 2315 N N . THR A 1 291 ? 9.787 -5.385 -25.331 1.00 93.75 291 THR A N 1
ATOM 2316 C CA . THR A 1 291 ? 10.431 -5.965 -26.519 1.00 93.75 291 THR A CA 1
ATOM 2317 C C . THR A 1 291 ? 10.896 -4.866 -27.464 1.00 93.75 291 THR A C 1
ATOM 2319 O O . THR A 1 291 ? 12.041 -4.882 -27.909 1.00 93.75 291 THR A O 1
ATOM 2322 N N . LYS A 1 292 ? 10.038 -3.873 -27.726 1.00 93.81 292 LYS A N 1
ATOM 2323 C CA . LYS A 1 292 ? 10.402 -2.748 -28.587 1.00 93.81 292 LYS A CA 1
ATOM 2324 C C . LYS A 1 292 ? 11.471 -1.862 -27.965 1.00 93.81 292 LYS A C 1
ATOM 2326 O O . LYS A 1 292 ? 12.445 -1.565 -28.645 1.00 93.81 292 LYS A O 1
ATOM 2331 N N . LEU A 1 293 ? 11.334 -1.491 -26.690 1.00 92.38 293 LEU A N 1
ATOM 2332 C CA . LEU A 1 293 ? 12.332 -0.680 -25.982 1.00 92.38 293 LEU A CA 1
ATOM 2333 C C . LEU A 1 293 ? 13.723 -1.335 -26.014 1.00 92.38 293 LEU A C 1
ATOM 2335 O O . LEU A 1 293 ? 14.700 -0.690 -26.379 1.00 92.38 293 LEU A O 1
ATOM 2339 N N . MET A 1 294 ? 13.821 -2.636 -25.741 1.00 91.62 294 MET A N 1
ATOM 2340 C CA . MET A 1 294 ? 15.105 -3.352 -25.745 1.00 91.62 294 MET A CA 1
ATOM 2341 C C . MET A 1 294 ? 15.742 -3.502 -27.136 1.00 91.62 294 MET A C 1
ATOM 2343 O O . MET A 1 294 ? 16.932 -3.794 -27.229 1.00 91.62 294 MET A O 1
ATOM 2347 N N . GLN A 1 295 ? 14.981 -3.298 -28.214 1.00 91.31 295 GLN A N 1
ATOM 2348 C CA . GLN A 1 295 ? 15.481 -3.314 -29.594 1.00 91.31 295 GLN A CA 1
ATOM 2349 C C . GLN A 1 295 ? 15.932 -1.932 -30.087 1.00 91.31 295 GLN A C 1
ATOM 2351 O O . GLN A 1 295 ? 16.550 -1.833 -31.150 1.00 91.31 295 GLN A O 1
ATOM 2356 N N . VAL A 1 296 ? 15.629 -0.861 -29.345 1.00 90.94 296 VAL A N 1
ATOM 2357 C CA . VAL A 1 296 ? 16.033 0.497 -29.713 1.00 90.94 296 VAL A CA 1
ATOM 2358 C C . VAL A 1 296 ? 17.556 0.627 -29.595 1.00 90.94 296 VAL A C 1
ATOM 2360 O O . VAL A 1 296 ? 18.104 0.352 -28.528 1.00 90.94 296 VAL A O 1
ATOM 2363 N N . PRO A 1 297 ? 18.260 1.094 -30.644 1.00 89.62 297 PRO A N 1
ATOM 2364 C CA . PRO A 1 297 ? 19.702 1.294 -30.585 1.00 89.62 297 PRO A CA 1
ATOM 2365 C C . PRO A 1 297 ? 20.125 2.260 -29.475 1.00 89.62 297 PRO A C 1
ATOM 2367 O O . PRO A 1 297 ? 19.457 3.261 -29.196 1.00 89.62 297 PRO A O 1
ATOM 2370 N N . LYS A 1 298 ? 21.298 2.004 -28.895 1.00 89.44 298 LYS A N 1
ATOM 2371 C CA . LYS A 1 298 ? 21.900 2.820 -27.832 1.00 89.44 298 LYS A CA 1
ATOM 2372 C C . LYS A 1 298 ? 21.973 4.308 -28.186 1.00 89.44 298 LYS A C 1
ATOM 2374 O O . LYS A 1 298 ? 21.721 5.169 -27.344 1.00 89.44 298 LYS A O 1
ATOM 2379 N N . GLU A 1 299 ? 22.311 4.620 -29.433 1.00 88.19 299 GLU A N 1
ATOM 2380 C CA . GLU A 1 299 ? 22.451 5.986 -29.938 1.00 88.19 299 GLU A CA 1
ATOM 2381 C C . GLU A 1 299 ? 21.124 6.748 -29.887 1.00 88.19 299 GLU A C 1
ATOM 2383 O O . GLU A 1 299 ? 21.117 7.941 -29.576 1.00 88.19 299 GLU A O 1
ATOM 2388 N N . THR A 1 300 ? 20.006 6.060 -30.132 1.00 88.88 300 THR A N 1
ATOM 2389 C CA . THR A 1 300 ? 18.660 6.639 -30.063 1.00 88.88 300 THR A CA 1
ATOM 2390 C C . THR A 1 300 ? 18.312 7.025 -28.630 1.00 88.88 300 THR A C 1
ATOM 2392 O O . THR A 1 300 ? 17.833 8.136 -28.404 1.00 88.88 300 THR A O 1
ATOM 2395 N N . TYR A 1 301 ? 18.623 6.171 -27.649 1.00 87.38 301 TYR A N 1
ATOM 2396 C CA . TYR A 1 301 ? 18.438 6.508 -26.235 1.00 87.38 301 TYR A CA 1
ATOM 2397 C C . TYR A 1 301 ? 19.299 7.698 -25.809 1.00 87.38 301 TYR A C 1
ATOM 2399 O O . TYR A 1 301 ? 18.789 8.628 -25.194 1.00 87.38 301 TYR A O 1
ATOM 2407 N N . TYR A 1 302 ? 20.579 7.729 -26.184 1.00 84.75 302 TYR A N 1
ATOM 2408 C CA . TYR A 1 302 ? 21.459 8.857 -25.856 1.00 84.75 302 TYR A CA 1
ATOM 2409 C C . TYR A 1 302 ? 21.050 10.165 -26.533 1.00 84.75 302 TYR A C 1
ATOM 2411 O O . TYR A 1 302 ? 21.286 11.245 -25.989 1.00 84.75 302 TYR A O 1
ATOM 2419 N N . TYR A 1 303 ? 20.461 10.094 -27.725 1.00 85.12 303 TYR A N 1
ATOM 2420 C CA . TYR A 1 303 ? 19.864 11.258 -28.364 1.00 85.12 303 TYR A CA 1
ATOM 2421 C C . TYR A 1 303 ? 18.627 11.728 -27.589 1.00 85.12 303 TYR A C 1
ATOM 2423 O O . TYR A 1 303 ? 18.556 12.902 -27.222 1.00 85.12 303 TYR A O 1
ATOM 2431 N N . TYR A 1 304 ? 17.717 10.807 -27.262 1.00 83.25 304 TYR A N 1
ATOM 2432 C CA . TYR A 1 304 ? 16.520 11.076 -26.467 1.00 83.25 304 TYR A CA 1
ATOM 2433 C C . TYR A 1 304 ? 16.855 11.705 -25.104 1.00 83.25 304 TYR A C 1
ATOM 2435 O O . TYR A 1 304 ? 16.328 12.763 -24.769 1.00 83.25 304 TYR A O 1
ATOM 2443 N N . GLU A 1 305 ? 17.811 11.147 -24.356 1.00 81.75 305 GLU A N 1
ATOM 2444 C CA . GLU A 1 305 ? 18.260 11.664 -23.052 1.00 81.75 305 GLU A CA 1
ATOM 2445 C C . GLU A 1 305 ? 18.825 13.092 -23.108 1.00 81.75 305 GLU A C 1
ATOM 2447 O O . GLU A 1 305 ? 18.813 13.803 -22.103 1.00 81.75 305 GLU A O 1
ATOM 2452 N N . LYS A 1 306 ? 19.309 13.553 -24.267 1.00 82.88 306 LYS A N 1
ATOM 2453 C CA . LYS A 1 306 ? 19.777 14.939 -24.429 1.00 82.88 306 LYS A CA 1
ATOM 2454 C C . LYS A 1 306 ? 18.642 15.924 -24.684 1.00 82.88 306 LYS A C 1
ATOM 2456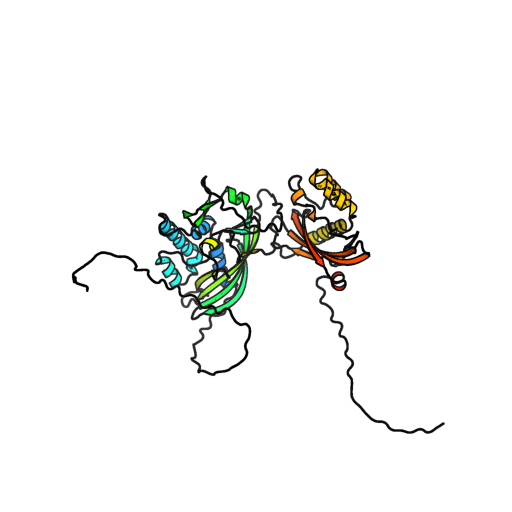 O O . LYS A 1 306 ? 18.785 17.094 -24.342 1.00 82.88 306 LYS A O 1
ATOM 2461 N N . ILE A 1 307 ? 17.553 15.474 -25.305 1.00 80.50 307 ILE A N 1
ATOM 2462 C CA . ILE A 1 307 ? 16.474 16.349 -25.789 1.00 80.50 307 ILE A CA 1
ATOM 2463 C C . ILE A 1 307 ? 15.176 16.221 -24.988 1.00 80.50 307 ILE A C 1
ATOM 2465 O O . ILE A 1 307 ? 14.329 17.109 -25.091 1.00 80.50 307 ILE A O 1
ATOM 2469 N N . TYR A 1 308 ? 15.011 15.171 -24.170 1.00 78.12 308 TYR A N 1
ATOM 2470 C CA . TYR A 1 308 ? 13.771 14.931 -23.418 1.00 78.12 308 TYR A CA 1
ATOM 2471 C C . TYR A 1 308 ? 13.411 16.142 -22.542 1.00 78.12 308 TYR A C 1
ATOM 2473 O O . TYR A 1 308 ? 12.266 16.587 -22.512 1.00 78.12 308 TYR A O 1
ATOM 2481 N N . GLY A 1 309 ? 14.402 16.760 -21.889 1.00 74.75 309 GLY A N 1
ATOM 2482 C CA . GLY A 1 309 ? 14.188 17.915 -21.017 1.00 74.75 309 GLY A CA 1
ATOM 2483 C C . GLY A 1 309 ? 13.768 19.198 -21.745 1.00 74.75 309 GLY A C 1
ATOM 2484 O O . GLY A 1 309 ? 13.354 20.150 -21.082 1.00 74.75 309 GLY A O 1
ATOM 2485 N N . SER A 1 310 ? 13.877 19.235 -23.079 1.00 80.62 310 SER A N 1
ATOM 2486 C CA . SER A 1 310 ? 13.705 20.446 -23.888 1.00 80.62 310 SER A CA 1
ATOM 2487 C C . SER A 1 310 ? 12.266 20.695 -24.346 1.00 80.62 310 SER A C 1
ATOM 2489 O O . SER A 1 310 ? 11.827 21.840 -24.293 1.00 80.62 310 SER A O 1
ATOM 2491 N N . ASN A 1 311 ? 11.544 19.673 -24.823 1.00 83.62 311 ASN A N 1
ATOM 2492 C CA . ASN A 1 311 ? 10.157 19.801 -25.297 1.00 83.62 311 ASN A CA 1
ATOM 2493 C C . ASN A 1 311 ? 9.460 18.423 -25.320 1.00 83.62 311 ASN A C 1
ATOM 2495 O O . ASN A 1 311 ? 10.049 17.436 -25.765 1.00 83.62 311 ASN A O 1
ATOM 2499 N N . PHE A 1 312 ? 8.195 18.380 -24.901 1.00 87.31 312 PHE A N 1
ATOM 2500 C CA . PHE A 1 312 ? 7.319 17.210 -24.944 1.00 87.31 312 PHE A CA 1
ATOM 2501 C C . PHE A 1 312 ? 7.105 16.623 -26.357 1.00 87.31 312 PHE A C 1
ATOM 2503 O O . PHE A 1 312 ? 6.949 15.411 -26.510 1.00 87.31 312 PHE A O 1
ATOM 2510 N N . ASP A 1 313 ? 7.172 17.427 -27.422 1.00 88.12 313 ASP A N 1
ATOM 2511 C CA . ASP A 1 313 ? 7.045 16.936 -28.806 1.00 88.12 313 ASP A CA 1
ATOM 2512 C C . ASP A 1 313 ? 8.112 15.898 -29.189 1.00 88.12 313 ASP A C 1
ATOM 2514 O O . ASP A 1 313 ? 7.834 14.970 -29.959 1.00 88.12 313 ASP A O 1
ATOM 2518 N N . TYR A 1 314 ? 9.320 16.006 -28.627 1.00 85.75 314 TYR A N 1
ATOM 2519 C CA . TYR A 1 314 ? 10.372 15.008 -28.836 1.00 85.75 314 TYR A CA 1
ATOM 2520 C C . TYR A 1 314 ? 10.042 13.679 -28.156 1.00 85.75 314 TYR A C 1
ATOM 2522 O O . TYR A 1 314 ? 10.381 12.624 -28.686 1.00 85.75 314 TYR A O 1
ATOM 2530 N N . VAL A 1 315 ? 9.326 13.716 -27.031 1.00 84.81 315 VAL A N 1
ATOM 2531 C CA . VAL A 1 315 ? 8.852 12.517 -26.331 1.00 84.81 315 VAL A CA 1
ATOM 2532 C C . VAL A 1 315 ? 7.791 11.801 -27.145 1.00 84.81 315 VAL A C 1
ATOM 2534 O O . VAL A 1 315 ? 7.919 10.606 -27.397 1.00 84.81 315 VAL A O 1
ATOM 2537 N N . LYS A 1 316 ? 6.801 12.534 -27.663 1.00 88.44 316 LYS A N 1
ATOM 2538 C CA . LYS A 1 316 ? 5.817 11.965 -28.598 1.00 88.44 316 LYS A CA 1
ATOM 2539 C C . LYS A 1 316 ? 6.488 11.368 -29.836 1.00 88.44 316 LYS A C 1
ATOM 2541 O O . LYS A 1 316 ? 6.118 10.284 -30.272 1.00 88.44 316 LYS A O 1
ATOM 2546 N N . THR A 1 317 ? 7.494 12.057 -30.380 1.00 88.75 317 THR A N 1
ATOM 2547 C CA . THR A 1 317 ? 8.248 11.574 -31.545 1.00 88.75 317 THR A CA 1
ATOM 2548 C C . THR A 1 317 ? 8.986 10.274 -31.238 1.00 88.75 317 THR A C 1
ATOM 2550 O O . THR A 1 317 ? 8.857 9.338 -32.014 1.00 88.75 317 THR A O 1
ATOM 2553 N N . PHE A 1 318 ? 9.663 10.167 -30.091 1.00 89.50 318 PHE A N 1
ATOM 2554 C CA . PHE A 1 318 ? 10.326 8.927 -29.676 1.00 89.50 318 PHE A CA 1
ATOM 2555 C C . PHE A 1 318 ? 9.354 7.741 -29.635 1.00 89.50 318 PHE A C 1
ATOM 2557 O O . PHE A 1 318 ? 9.622 6.713 -30.252 1.00 89.50 318 PHE A O 1
ATOM 2564 N N . TRP A 1 319 ? 8.200 7.898 -28.975 1.00 90.81 319 TRP A N 1
ATOM 2565 C CA . TRP A 1 319 ? 7.197 6.832 -28.884 1.00 90.81 319 TRP A CA 1
ATOM 2566 C C . TRP A 1 319 ? 6.595 6.463 -30.243 1.00 90.81 319 TRP A C 1
ATOM 2568 O O . TRP A 1 319 ? 6.349 5.286 -30.502 1.00 90.81 319 TRP A O 1
ATOM 2578 N N . ARG A 1 320 ? 6.400 7.440 -31.134 1.00 92.19 320 ARG A N 1
ATOM 2579 C CA . ARG A 1 320 ? 5.946 7.198 -32.509 1.00 92.19 320 ARG A CA 1
ATOM 2580 C C . ARG A 1 320 ? 6.991 6.465 -33.345 1.00 92.19 320 ARG A C 1
ATOM 2582 O O . ARG A 1 320 ? 6.638 5.530 -34.057 1.00 92.19 320 ARG A O 1
ATOM 2589 N N . ASP A 1 321 ? 8.259 6.855 -33.253 1.00 91.25 321 ASP A N 1
ATOM 2590 C CA . ASP A 1 321 ? 9.348 6.278 -34.051 1.00 91.25 321 ASP A CA 1
ATOM 2591 C C . ASP A 1 321 ? 9.583 4.796 -33.712 1.00 91.25 321 ASP A C 1
ATOM 2593 O O . ASP A 1 321 ? 10.040 4.028 -34.558 1.00 91.25 321 ASP A O 1
ATOM 2597 N N . ILE A 1 322 ? 9.209 4.377 -32.498 1.00 91.50 322 ILE A N 1
ATOM 2598 C CA . ILE A 1 322 ? 9.216 2.972 -32.070 1.00 91.50 322 ILE A CA 1
ATOM 2599 C C . ILE A 1 322 ? 7.825 2.320 -32.135 1.00 91.50 322 ILE A C 1
ATOM 2601 O O . ILE A 1 322 ? 7.661 1.176 -31.720 1.00 91.50 322 ILE A O 1
ATOM 2605 N N . ASP A 1 323 ? 6.819 3.000 -32.692 1.00 93.81 323 ASP A N 1
ATOM 2606 C CA . ASP A 1 323 ? 5.445 2.508 -32.869 1.00 93.81 323 ASP A CA 1
ATOM 2607 C C . ASP A 1 323 ? 4.827 1.999 -31.542 1.00 93.81 323 ASP A C 1
ATOM 2609 O O . ASP A 1 323 ? 4.372 0.857 -31.414 1.00 93.81 323 ASP A O 1
ATOM 2613 N N . LEU A 1 324 ? 4.906 2.854 -30.516 1.00 93.94 324 LEU A N 1
ATOM 2614 C CA . LEU A 1 324 ? 4.285 2.704 -29.192 1.00 93.94 324 LEU A CA 1
ATOM 2615 C C . LEU A 1 324 ? 3.395 3.906 -28.807 1.00 93.94 324 LEU A C 1
ATOM 2617 O O . LEU A 1 324 ? 2.947 4.013 -27.668 1.00 93.94 324 LEU A O 1
ATOM 2621 N N . GLU A 1 325 ? 3.136 4.842 -29.727 1.00 92.00 325 GLU A N 1
ATOM 2622 C CA . GLU A 1 325 ? 2.381 6.075 -29.435 1.00 92.00 325 GLU A CA 1
ATOM 2623 C C . GLU A 1 325 ? 0.945 5.828 -28.935 1.00 92.00 325 GLU A C 1
ATOM 2625 O O . GLU A 1 325 ? 0.386 6.664 -28.229 1.00 92.00 325 GLU A O 1
ATOM 2630 N N . ASN A 1 326 ? 0.342 4.684 -29.274 1.00 92.44 326 ASN A N 1
ATOM 2631 C CA . ASN A 1 326 ? -1.033 4.355 -28.890 1.00 92.44 326 ASN A CA 1
ATOM 2632 C C . ASN A 1 326 ? -1.115 3.627 -27.541 1.00 92.44 326 ASN A C 1
ATOM 2634 O O . ASN A 1 326 ? -2.168 3.620 -26.899 1.00 92.44 326 ASN A O 1
ATOM 2638 N N . GLU A 1 327 ? -0.007 3.025 -27.123 1.00 94.19 327 GLU A N 1
ATOM 2639 C CA . GLU A 1 327 ? 0.167 2.244 -25.903 1.00 94.19 327 GLU A CA 1
ATOM 2640 C C . GLU A 1 327 ? 0.581 3.109 -24.712 1.00 94.19 327 GLU A C 1
ATOM 2642 O O . GLU A 1 327 ? 0.437 2.685 -23.567 1.00 94.19 327 GLU A O 1
ATOM 2647 N N . ILE A 1 328 ? 1.085 4.310 -24.983 1.00 90.25 328 ILE A N 1
ATOM 2648 C CA . ILE A 1 328 ? 1.585 5.254 -23.992 1.00 90.25 328 ILE A CA 1
ATOM 2649 C C . ILE A 1 328 ? 0.564 6.382 -23.788 1.00 90.25 328 ILE A C 1
ATOM 2651 O O . ILE A 1 328 ? 0.040 6.949 -24.746 1.00 90.25 328 ILE A O 1
ATOM 2655 N N . ALA A 1 329 ? 0.273 6.715 -22.534 1.00 86.56 329 ALA A N 1
ATOM 2656 C CA . ALA A 1 329 ? -0.572 7.839 -22.143 1.00 86.56 329 ALA A CA 1
ATOM 2657 C C . ALA A 1 329 ? 0.219 8.745 -21.208 1.00 86.56 329 ALA A C 1
ATOM 2659 O O . ALA A 1 329 ? 0.207 8.547 -20.000 1.00 86.56 329 ALA A O 1
ATOM 2660 N N . VAL A 1 330 ? 0.929 9.722 -21.769 1.00 77.81 330 VAL A N 1
ATOM 2661 C CA . VAL A 1 330 ? 1.708 10.665 -20.963 1.00 77.81 330 VAL A CA 1
ATOM 2662 C C . VAL A 1 330 ? 1.336 12.094 -21.261 1.00 77.81 330 VAL A C 1
ATOM 2664 O O . VAL A 1 330 ? 1.136 12.470 -22.414 1.00 77.81 330 VAL A O 1
ATOM 2667 N N . ASP A 1 331 ? 1.228 12.858 -20.183 1.00 80.88 331 ASP A N 1
ATOM 2668 C CA . ASP A 1 331 ? 0.815 14.247 -20.181 1.00 80.88 331 ASP A CA 1
ATOM 2669 C C . ASP A 1 331 ? 2.022 15.188 -20.300 1.00 80.88 331 ASP A C 1
ATOM 2671 O O . ASP A 1 331 ? 3.114 14.912 -19.797 1.00 80.88 331 ASP A O 1
ATOM 2675 N N . GLU A 1 332 ? 1.823 16.328 -20.960 1.00 84.94 332 GLU A N 1
ATOM 2676 C CA . GLU A 1 332 ? 2.861 17.345 -21.162 1.00 84.94 332 GLU A CA 1
ATOM 2677 C C . GLU A 1 332 ? 3.398 17.923 -19.842 1.00 84.94 332 GLU A C 1
ATOM 2679 O O . GLU A 1 332 ? 4.540 18.380 -19.779 1.00 84.94 332 GLU A O 1
ATOM 2684 N N . THR A 1 333 ? 2.605 17.893 -18.773 1.00 82.69 333 THR A N 1
ATOM 2685 C CA . THR A 1 333 ? 3.007 18.413 -17.464 1.00 82.69 333 THR A CA 1
ATOM 2686 C C . THR A 1 333 ? 3.781 17.403 -16.622 1.00 82.69 333 THR A C 1
ATOM 2688 O O . THR A 1 333 ? 4.562 17.830 -15.777 1.00 82.69 333 THR A O 1
ATOM 2691 N N . THR A 1 334 ? 3.617 16.095 -16.866 1.00 79.88 334 THR A N 1
ATOM 2692 C CA . THR A 1 334 ? 4.179 15.020 -16.021 1.00 79.88 334 THR A CA 1
ATOM 2693 C C . THR A 1 334 ? 5.201 14.133 -16.730 1.00 79.88 334 THR A C 1
ATOM 2695 O O . THR A 1 334 ? 5.769 13.220 -16.128 1.00 79.88 334 THR A O 1
ATOM 2698 N N . TYR A 1 335 ? 5.468 14.360 -18.021 1.00 81.19 335 TYR A N 1
ATOM 2699 C CA . TYR A 1 335 ? 6.305 13.451 -18.811 1.00 81.19 335 TYR A CA 1
ATOM 2700 C C . TYR A 1 335 ? 7.743 13.302 -18.294 1.00 81.19 335 TYR A C 1
ATOM 2702 O O . TYR A 1 335 ? 8.389 12.278 -18.536 1.00 81.19 335 TYR A O 1
ATOM 2710 N N . LYS A 1 336 ? 8.266 14.324 -17.606 1.00 81.19 336 LYS A N 1
ATOM 2711 C CA . LYS A 1 336 ? 9.627 14.314 -17.053 1.00 81.19 336 LYS A CA 1
ATOM 2712 C C . LYS A 1 336 ? 9.719 13.376 -15.856 1.00 81.19 336 LYS A C 1
ATOM 2714 O O . LYS A 1 336 ? 10.731 12.700 -15.688 1.00 81.19 336 LYS A O 1
ATOM 2719 N N . GLU A 1 337 ? 8.659 13.315 -15.061 1.00 78.50 337 GLU A N 1
ATOM 2720 C CA . GLU A 1 337 ? 8.481 12.385 -13.956 1.00 78.50 337 GLU A CA 1
ATOM 2721 C C . GLU A 1 337 ? 8.147 10.972 -14.469 1.00 78.50 337 GLU A C 1
ATOM 2723 O O . GLU A 1 337 ? 8.685 9.992 -13.954 1.00 78.50 337 GLU A O 1
ATOM 2728 N N . ALA A 1 338 ? 7.324 10.867 -15.522 1.00 78.06 338 ALA A N 1
ATOM 2729 C CA . ALA A 1 338 ? 6.848 9.609 -16.116 1.00 78.06 338 ALA A CA 1
ATOM 2730 C C . ALA A 1 338 ? 7.969 8.727 -16.664 1.00 78.06 338 ALA A C 1
ATOM 2732 O O . ALA A 1 338 ? 8.009 7.515 -16.437 1.00 78.06 338 ALA A O 1
ATOM 2733 N N . PHE A 1 339 ? 8.851 9.359 -17.436 1.00 74.56 339 PHE A N 1
ATOM 2734 C CA . PHE A 1 339 ? 9.833 8.709 -18.295 1.00 74.56 339 PHE A CA 1
ATOM 2735 C C . PHE A 1 339 ? 11.171 9.414 -18.213 1.00 74.56 339 PHE A C 1
ATOM 2737 O O . PHE A 1 339 ? 11.813 9.648 -19.240 1.00 74.56 339 PHE A O 1
ATOM 2744 N N . ASN A 1 340 ? 11.582 9.791 -17.005 1.00 64.44 340 ASN A N 1
ATOM 2745 C CA . ASN A 1 340 ? 12.918 10.317 -16.760 1.00 64.44 340 ASN A CA 1
ATOM 2746 C C . ASN A 1 340 ? 13.993 9.441 -17.469 1.00 64.44 340 ASN A C 1
ATOM 2748 O O . ASN A 1 340 ? 13.715 8.358 -17.992 1.00 64.44 340 ASN A O 1
ATOM 2752 N N . ILE A 1 341 ? 15.268 9.830 -17.443 1.00 61.16 341 ILE A N 1
ATOM 2753 C CA . ILE A 1 341 ? 16.412 9.049 -17.987 1.00 61.16 341 ILE A CA 1
ATOM 2754 C C . ILE A 1 341 ? 16.517 7.582 -17.474 1.00 61.16 341 ILE A C 1
ATOM 2756 O O . ILE A 1 341 ? 17.417 6.817 -17.822 1.00 61.16 341 ILE A O 1
ATOM 2760 N N . THR A 1 342 ? 15.595 7.172 -16.612 1.00 66.19 342 THR A N 1
ATOM 2761 C CA . THR A 1 342 ? 15.343 5.835 -16.102 1.00 66.19 342 THR A CA 1
ATOM 2762 C C . THR A 1 342 ? 14.919 4.825 -17.176 1.00 66.19 342 THR A C 1
ATOM 2764 O O . THR A 1 342 ? 15.282 3.666 -17.022 1.00 66.19 342 THR A O 1
ATOM 2767 N N . ILE A 1 343 ? 14.240 5.191 -18.276 1.00 76.50 343 ILE A N 1
ATOM 2768 C CA . ILE A 1 343 ? 13.807 4.179 -19.274 1.00 76.50 343 ILE A CA 1
ATOM 2769 C C . ILE A 1 343 ? 14.961 3.544 -20.060 1.00 76.50 343 ILE A C 1
ATOM 2771 O O . ILE A 1 343 ? 14.800 2.453 -20.599 1.00 76.50 343 ILE A O 1
ATOM 2775 N N . ASN A 1 344 ? 16.117 4.211 -20.138 1.00 83.31 344 ASN A N 1
ATOM 2776 C CA . ASN A 1 344 ? 17.255 3.743 -20.921 1.00 83.31 344 ASN A CA 1
ATOM 2777 C C . ASN A 1 344 ? 17.870 2.469 -20.298 1.00 83.31 344 ASN A C 1
ATOM 2779 O O . ASN A 1 344 ? 18.419 2.551 -19.189 1.00 83.31 344 ASN A O 1
ATOM 2783 N N . PRO A 1 345 ? 17.830 1.315 -20.996 1.00 83.75 345 PRO A N 1
ATOM 2784 C CA . PRO A 1 345 ? 18.387 0.061 -20.493 1.00 83.75 345 PRO A CA 1
ATOM 2785 C C . PRO A 1 345 ? 19.919 -0.008 -20.635 1.00 83.75 345 PRO A C 1
ATOM 2787 O O . PRO A 1 345 ? 20.574 -0.828 -19.989 1.00 83.75 345 PRO A O 1
ATOM 2790 N N . TYR A 1 346 ? 20.528 0.863 -21.445 1.00 83.56 346 TYR A N 1
ATOM 2791 C CA . TYR A 1 346 ? 21.975 0.914 -21.625 1.00 83.56 346 TYR A CA 1
ATOM 2792 C C . TYR A 1 346 ? 22.638 1.655 -20.462 1.00 83.56 346 TYR A C 1
ATOM 2794 O O . TYR A 1 346 ? 22.801 2.877 -20.481 1.00 83.56 346 TYR A O 1
ATOM 2802 N N . LYS A 1 347 ? 23.061 0.892 -19.453 1.00 75.56 347 LYS A N 1
ATOM 2803 C CA . LYS A 1 347 ? 23.927 1.359 -18.364 1.00 75.56 347 LYS A CA 1
ATOM 2804 C C . LYS A 1 347 ? 25.391 0.967 -18.648 1.00 75.56 347 LYS A C 1
ATOM 2806 O O . LYS A 1 347 ? 25.664 0.044 -19.415 1.00 75.56 347 LYS A O 1
ATOM 2811 N N . ASP A 1 348 ? 26.339 1.717 -18.089 1.00 69.44 348 ASP A N 1
ATOM 2812 C CA . ASP A 1 348 ? 27.780 1.411 -18.117 1.00 69.44 348 ASP A CA 1
ATOM 2813 C C . ASP A 1 348 ? 28.413 1.194 -19.519 1.00 69.44 348 ASP A C 1
ATOM 2815 O O . ASP A 1 348 ? 28.327 2.036 -20.423 1.00 69.44 348 ASP A O 1
ATOM 2819 N N . ASN A 1 349 ? 29.123 0.069 -19.687 1.00 83.06 349 ASN A N 1
ATOM 2820 C CA . ASN A 1 349 ? 29.905 -0.318 -20.865 1.00 83.06 349 ASN A CA 1
ATOM 2821 C C . ASN A 1 349 ? 29.158 -1.265 -21.814 1.00 83.06 349 ASN A C 1
ATOM 2823 O O . ASN A 1 349 ? 29.786 -1.881 -22.671 1.00 83.06 349 ASN A O 1
ATOM 2827 N N . ILE A 1 350 ? 27.835 -1.359 -21.705 1.00 88.06 350 ILE A N 1
ATOM 2828 C CA . ILE A 1 350 ? 27.017 -2.197 -22.585 1.00 88.06 350 ILE A CA 1
ATOM 2829 C C . ILE A 1 350 ? 27.010 -1.622 -24.012 1.00 88.06 350 ILE A C 1
ATOM 2831 O O . ILE A 1 350 ? 26.824 -0.413 -24.215 1.00 88.06 350 ILE A O 1
ATOM 2835 N N . THR A 1 351 ? 27.222 -2.485 -25.005 1.00 87.06 351 THR A N 1
ATOM 2836 C CA . THR A 1 351 ? 27.193 -2.168 -26.443 1.00 87.06 351 THR A CA 1
ATOM 2837 C C . THR A 1 351 ? 25.940 -2.699 -27.130 1.00 87.06 351 THR A C 1
ATOM 2839 O O . THR A 1 351 ? 25.401 -2.019 -27.996 1.00 87.06 351 THR A O 1
ATOM 2842 N N . SER A 1 352 ? 25.439 -3.867 -26.725 1.00 90.25 352 SER A N 1
ATOM 2843 C CA . SER A 1 352 ? 24.191 -4.435 -27.240 1.00 90.25 352 SER A CA 1
ATOM 2844 C C . SER A 1 352 ? 23.462 -5.245 -26.171 1.00 90.25 352 SER A C 1
ATOM 2846 O O . SER A 1 352 ? 24.074 -5.706 -25.206 1.00 90.25 352 SER A O 1
ATOM 2848 N N . LEU A 1 353 ? 22.150 -5.380 -26.353 1.00 92.94 353 LEU A N 1
ATOM 2849 C CA . LEU A 1 353 ? 21.231 -6.075 -25.460 1.00 92.94 353 LEU A CA 1
ATOM 2850 C C . LEU A 1 353 ? 20.415 -7.076 -26.282 1.00 92.94 353 LEU A C 1
ATOM 2852 O O . LEU A 1 353 ? 20.024 -6.784 -27.411 1.00 92.94 353 LEU A O 1
ATOM 2856 N N . SER A 1 354 ? 20.145 -8.243 -25.708 1.00 92.44 354 SER A N 1
ATOM 2857 C CA . SER A 1 354 ? 19.253 -9.256 -26.267 1.00 92.44 354 SER A CA 1
ATOM 2858 C C . SER A 1 354 ? 18.309 -9.747 -25.176 1.00 92.44 354 SER A C 1
ATOM 2860 O O . SER A 1 354 ? 18.701 -10.508 -24.287 1.00 92.44 354 SER A O 1
ATOM 2862 N N . LEU A 1 355 ? 17.060 -9.293 -25.244 1.00 93.81 355 LEU A N 1
ATOM 2863 C CA . LEU A 1 355 ? 15.983 -9.709 -24.349 1.00 93.81 355 LEU A CA 1
ATOM 2864 C C . LEU A 1 355 ? 15.620 -11.180 -24.596 1.00 93.81 355 LEU A C 1
ATOM 2866 O O . LEU A 1 355 ? 15.494 -11.595 -25.747 1.00 93.81 355 LEU A O 1
ATOM 2870 N N . ASN A 1 356 ? 15.417 -11.947 -23.525 1.00 92.31 356 ASN A N 1
ATOM 2871 C CA . ASN A 1 356 ? 14.670 -13.201 -23.590 1.00 92.31 356 ASN A CA 1
ATOM 2872 C C . ASN A 1 356 ? 13.203 -12.904 -23.258 1.00 92.31 356 ASN A C 1
ATOM 2874 O O . ASN A 1 356 ? 12.823 -12.773 -22.097 1.00 92.31 356 ASN A O 1
ATOM 2878 N N . ASP A 1 357 ? 12.386 -12.730 -24.293 1.00 88.00 357 ASP A N 1
ATOM 2879 C CA . ASP A 1 357 ? 10.979 -12.349 -24.153 1.00 88.00 357 ASP A CA 1
ATOM 2880 C C . ASP A 1 357 ? 10.137 -13.443 -23.480 1.00 88.00 357 ASP A C 1
ATOM 2882 O O . ASP A 1 357 ? 9.213 -13.134 -22.735 1.00 88.00 357 ASP A O 1
ATOM 2886 N N . LYS A 1 358 ? 10.493 -14.718 -23.673 1.00 86.94 358 LYS A N 1
ATOM 2887 C CA . LYS A 1 358 ? 9.787 -15.877 -23.100 1.00 86.94 358 LYS A CA 1
ATOM 2888 C C . LYS A 1 358 ? 9.924 -16.005 -21.589 1.00 86.94 358 LYS A C 1
ATOM 2890 O O . LYS A 1 358 ? 9.099 -16.667 -20.966 1.00 86.94 358 LYS A O 1
ATOM 2895 N N . THR A 1 359 ? 10.985 -15.446 -21.018 1.00 87.75 359 THR A N 1
ATOM 2896 C CA . THR A 1 359 ? 11.272 -15.524 -19.580 1.00 87.75 359 THR A CA 1
ATOM 2897 C C . THR A 1 359 ? 10.974 -14.207 -18.867 1.00 87.75 359 THR A C 1
ATOM 2899 O O . THR A 1 359 ? 11.181 -14.093 -17.658 1.00 87.75 359 THR A O 1
ATOM 2902 N N . MET A 1 360 ? 10.433 -13.220 -19.590 1.00 93.19 360 MET A N 1
ATOM 2903 C CA . MET A 1 360 ? 9.959 -11.977 -19.004 1.00 93.19 360 MET A CA 1
ATOM 2904 C C . MET A 1 360 ? 8.830 -12.253 -18.004 1.00 93.19 360 MET A C 1
ATOM 2906 O O . MET A 1 360 ? 7.875 -12.968 -18.301 1.00 93.19 360 MET A O 1
ATOM 2910 N N . SER A 1 361 ? 8.916 -11.653 -16.816 1.00 94.31 361 SER A N 1
ATOM 2911 C CA . SER A 1 361 ? 7.887 -11.798 -15.782 1.00 94.31 361 SER A CA 1
ATOM 2912 C C . SER A 1 361 ? 7.292 -10.448 -15.412 1.00 94.31 361 SER A C 1
ATOM 2914 O O . SER A 1 361 ? 8.025 -9.467 -15.246 1.00 94.31 361 SER A O 1
ATOM 2916 N N . ILE A 1 362 ? 5.976 -10.413 -15.231 1.00 95.81 362 ILE A N 1
ATOM 2917 C CA . ILE A 1 362 ? 5.229 -9.229 -14.812 1.00 95.81 362 ILE A CA 1
ATOM 2918 C C . ILE A 1 362 ? 4.452 -9.613 -13.557 1.00 95.81 362 ILE A C 1
ATOM 2920 O O . ILE A 1 362 ? 3.689 -10.576 -13.579 1.00 95.81 362 ILE A O 1
ATOM 2924 N N . ALA A 1 363 ? 4.631 -8.853 -12.482 1.00 96.00 363 ALA A N 1
ATOM 2925 C CA . ALA A 1 363 ? 3.908 -9.051 -11.231 1.00 96.00 363 ALA A CA 1
ATOM 2926 C C . ALA A 1 363 ? 3.228 -7.747 -10.789 1.00 96.00 363 ALA A C 1
ATOM 2928 O O . ALA A 1 363 ? 3.796 -6.668 -10.998 1.00 96.00 363 ALA A O 1
ATOM 2929 N N . PRO A 1 364 ? 2.040 -7.801 -10.162 1.00 95.31 364 PRO A N 1
ATOM 2930 C CA . PRO A 1 364 ? 1.447 -6.628 -9.535 1.00 95.31 364 PRO A CA 1
ATOM 2931 C C . PRO A 1 364 ? 2.368 -6.067 -8.448 1.00 95.31 364 PRO A C 1
ATOM 2933 O O . PRO A 1 364 ? 2.971 -6.801 -7.667 1.00 95.31 364 PRO A O 1
ATOM 2936 N N . SER A 1 365 ? 2.480 -4.746 -8.394 1.00 92.75 365 SER A N 1
ATOM 2937 C CA . SER A 1 365 ? 3.313 -4.045 -7.422 1.00 92.75 365 SER A CA 1
ATOM 2938 C C . SER A 1 365 ? 2.515 -3.673 -6.175 1.00 92.75 365 SER A C 1
ATOM 2940 O O . SER A 1 365 ? 1.357 -3.260 -6.284 1.00 92.75 365 SER A O 1
ATOM 2942 N N . ILE A 1 366 ? 3.165 -3.688 -5.004 1.00 89.69 366 ILE A N 1
ATOM 2943 C CA . ILE A 1 366 ? 2.631 -3.117 -3.749 1.00 89.69 366 ILE A CA 1
ATOM 2944 C C . ILE A 1 366 ? 2.335 -1.614 -3.859 1.00 89.69 366 ILE A C 1
ATOM 2946 O O . ILE A 1 366 ? 1.659 -1.035 -3.014 1.00 89.69 366 ILE A O 1
ATOM 2950 N N . TYR A 1 367 ? 2.863 -0.960 -4.891 1.00 88.69 367 TYR A N 1
ATOM 2951 C CA . TYR A 1 367 ? 2.639 0.454 -5.158 1.00 88.69 367 TYR A CA 1
ATOM 2952 C C . TYR A 1 367 ? 1.393 0.721 -6.011 1.00 88.69 367 TYR A C 1
ATOM 2954 O O . TYR A 1 367 ? 1.050 1.881 -6.208 1.00 88.69 367 TYR A O 1
ATOM 2962 N N . SER A 1 368 ? 0.698 -0.332 -6.459 1.00 90.31 368 SER A N 1
ATOM 2963 C CA . SER A 1 368 ? -0.570 -0.207 -7.182 1.00 90.31 368 SER A CA 1
ATOM 2964 C C . SER A 1 368 ? -1.654 0.418 -6.319 1.00 90.31 368 SER A C 1
ATOM 2966 O O . SER A 1 368 ? -1.868 -0.004 -5.179 1.00 90.31 368 SER A O 1
ATOM 2968 N N . THR A 1 369 ? -2.416 1.324 -6.916 1.00 90.94 369 THR A N 1
ATOM 2969 C CA . THR A 1 369 ? -3.722 1.746 -6.409 1.00 90.94 369 THR A CA 1
ATOM 2970 C C . THR A 1 369 ? -4.821 1.231 -7.335 1.00 90.94 369 THR A C 1
ATOM 2972 O O . THR A 1 369 ? -4.556 0.609 -8.371 1.00 90.94 369 THR A O 1
ATOM 2975 N N . LYS A 1 370 ? -6.079 1.458 -6.961 1.00 90.94 370 LYS A N 1
ATOM 2976 C CA . LYS A 1 370 ? -7.228 1.109 -7.795 1.00 90.94 370 LYS A CA 1
ATOM 2977 C C . LYS A 1 370 ? -7.177 1.825 -9.142 1.00 90.94 370 LYS A C 1
ATOM 2979 O O . LYS A 1 370 ? -7.403 1.187 -10.169 1.00 90.94 370 LYS A O 1
ATOM 2984 N N . LEU A 1 371 ? -6.914 3.130 -9.139 1.00 88.38 371 LEU A N 1
ATOM 2985 C CA . LEU A 1 371 ? -6.904 3.938 -10.360 1.00 88.38 371 LEU A CA 1
ATOM 2986 C C . LEU A 1 371 ? -5.577 3.869 -11.111 1.00 88.38 371 LEU A C 1
ATOM 2988 O O . LEU A 1 371 ? -5.585 4.028 -12.327 1.00 88.38 371 LEU A O 1
ATOM 2992 N N . GLN A 1 372 ? -4.490 3.553 -10.408 1.00 87.06 372 GLN A N 1
ATOM 2993 C CA . GLN A 1 372 ? -3.153 3.407 -10.967 1.00 87.06 372 GLN A CA 1
ATOM 2994 C C . GLN A 1 372 ? -2.590 1.996 -10.699 1.00 87.06 372 GLN A C 1
ATOM 2996 O O . GLN A 1 372 ? -1.758 1.793 -9.803 1.00 87.06 372 GLN A O 1
ATO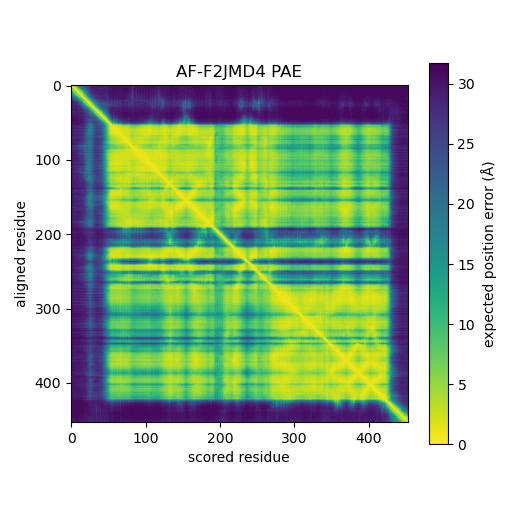M 3001 N N . PRO A 1 373 ? -3.022 0.973 -11.464 1.00 91.50 373 PRO A N 1
ATOM 3002 C CA . PRO A 1 373 ? -2.335 -0.310 -11.487 1.00 91.50 373 PRO A CA 1
ATOM 3003 C C . PRO A 1 373 ? -0.846 -0.122 -11.800 1.00 91.50 373 PRO A C 1
ATOM 3005 O O . PRO A 1 373 ? -0.488 0.491 -12.805 1.00 91.50 373 PRO A O 1
ATOM 3008 N N . THR A 1 374 ? 0.018 -0.660 -10.941 1.00 92.06 374 THR A N 1
ATOM 3009 C CA . THR A 1 374 ? 1.473 -0.597 -11.096 1.00 92.06 374 THR A CA 1
ATOM 3010 C C . THR A 1 374 ? 2.048 -2.005 -11.111 1.00 92.06 374 THR A C 1
ATOM 3012 O O . THR A 1 374 ? 1.674 -2.858 -10.311 1.00 92.06 374 THR A O 1
ATOM 3015 N N . PHE A 1 375 ? 3.008 -2.262 -11.985 1.00 94.81 375 PHE A N 1
ATOM 3016 C CA . PHE A 1 375 ? 3.616 -3.578 -12.146 1.00 94.81 375 PHE A CA 1
ATOM 3017 C C . PHE A 1 375 ? 5.114 -3.512 -11.909 1.00 94.81 375 PHE A C 1
ATOM 3019 O O . PHE A 1 375 ? 5.747 -2.497 -12.191 1.00 94.81 375 PHE A O 1
ATOM 3026 N N . VAL A 1 376 ? 5.678 -4.608 -11.413 1.00 95.12 376 VAL A N 1
ATOM 3027 C CA . VAL A 1 376 ? 7.109 -4.881 -11.505 1.00 95.12 376 VAL A CA 1
ATOM 3028 C C . VAL A 1 376 ? 7.319 -5.741 -12.740 1.00 95.12 376 VAL A C 1
ATOM 3030 O O . VAL A 1 376 ? 6.835 -6.872 -12.805 1.00 95.12 376 VAL A O 1
ATOM 3033 N N . VAL A 1 377 ? 8.037 -5.202 -13.719 1.00 95.75 377 VAL A N 1
ATOM 3034 C CA . VAL A 1 377 ? 8.437 -5.930 -14.922 1.00 95.75 377 VAL A CA 1
ATOM 3035 C C . VAL A 1 377 ? 9.902 -6.318 -14.782 1.00 95.75 377 VAL A C 1
ATOM 3037 O O . VAL A 1 377 ? 10.759 -5.447 -14.627 1.00 95.75 377 VAL A O 1
ATOM 3040 N N . THR A 1 378 ? 10.178 -7.621 -14.825 1.00 96.19 378 THR A N 1
ATOM 3041 C CA . THR A 1 378 ? 11.537 -8.175 -14.800 1.00 96.19 378 THR A CA 1
ATOM 3042 C C . THR A 1 378 ? 11.898 -8.679 -16.190 1.00 96.19 378 THR A C 1
ATOM 3044 O O . THR A 1 378 ? 11.176 -9.500 -16.756 1.00 96.19 378 THR A O 1
ATOM 3047 N N . LEU A 1 379 ? 13.008 -8.173 -16.724 1.00 95.25 379 LEU A N 1
ATOM 3048 C CA . LEU A 1 379 ? 13.493 -8.413 -18.078 1.00 95.25 379 LEU A CA 1
ATOM 3049 C C . LEU A 1 379 ? 14.838 -9.150 -18.014 1.00 95.25 379 LEU A C 1
ATOM 3051 O O . LEU A 1 379 ? 15.849 -8.519 -17.680 1.00 95.25 379 LEU A O 1
ATOM 3055 N N . PRO A 1 380 ? 14.877 -10.444 -18.354 1.00 95.44 380 PRO A N 1
ATOM 3056 C CA . PRO A 1 380 ? 16.123 -11.181 -18.508 1.00 95.44 380 PRO A CA 1
ATOM 3057 C C . PRO A 1 380 ? 16.809 -10.781 -19.814 1.00 95.44 380 PRO A C 1
ATOM 3059 O O . PRO A 1 380 ? 16.256 -10.921 -20.908 1.00 95.44 380 PRO A O 1
ATOM 3062 N N . VAL A 1 381 ? 18.027 -10.262 -19.719 1.00 94.44 381 VAL A N 1
ATOM 3063 C CA . VAL A 1 381 ? 18.756 -9.689 -20.849 1.00 94.44 381 VAL A CA 1
ATOM 3064 C C . VAL A 1 381 ? 20.171 -10.240 -20.904 1.00 94.44 381 VAL A C 1
ATOM 3066 O O . VAL A 1 381 ? 20.900 -10.225 -19.918 1.00 94.44 381 VAL A O 1
ATOM 3069 N N . LYS A 1 382 ? 20.582 -10.664 -22.097 1.00 95.25 382 LYS A N 1
ATOM 3070 C CA . LYS A 1 382 ? 21.975 -10.940 -22.435 1.00 95.25 382 LYS A CA 1
ATOM 3071 C C . LYS A 1 382 ? 22.612 -9.656 -22.955 1.00 95.25 382 LYS A C 1
ATOM 3073 O O . LYS A 1 382 ? 22.147 -9.102 -23.951 1.00 95.25 382 LYS A O 1
ATOM 3078 N N . ALA A 1 383 ? 23.661 -9.184 -22.299 1.00 94.06 383 ALA A N 1
ATOM 3079 C CA . ALA A 1 383 ? 24.361 -7.956 -22.643 1.00 94.06 383 ALA A CA 1
ATOM 3080 C C . ALA A 1 383 ? 25.781 -8.252 -23.146 1.00 94.06 383 ALA A C 1
ATOM 3082 O O . ALA A 1 383 ? 26.511 -9.055 -22.566 1.00 94.06 383 ALA A O 1
ATOM 3083 N N . LEU A 1 384 ? 26.176 -7.576 -24.227 1.00 94.00 384 LEU A N 1
ATOM 3084 C CA . LEU A 1 384 ? 27.562 -7.535 -24.699 1.00 94.00 384 LEU A CA 1
ATOM 3085 C C . LEU A 1 384 ? 28.222 -6.265 -24.163 1.00 94.00 384 LEU A C 1
ATOM 3087 O O . LEU A 1 384 ? 27.692 -5.167 -24.355 1.00 94.00 384 LEU A O 1
ATOM 3091 N N . LEU A 1 385 ? 29.379 -6.395 -23.523 1.00 92.62 385 LEU A N 1
ATOM 3092 C CA . LEU A 1 385 ? 30.155 -5.260 -23.028 1.00 92.62 385 LEU A CA 1
ATOM 3093 C C . LEU A 1 385 ? 31.188 -4.787 -24.065 1.00 92.62 385 LEU A C 1
ATOM 3095 O O . LEU A 1 385 ? 31.484 -5.463 -25.049 1.00 92.62 385 LEU A O 1
ATOM 3099 N N . LYS A 1 386 ? 31.756 -3.593 -23.858 1.00 90.31 386 LYS A N 1
ATOM 3100 C CA . LYS A 1 386 ? 32.792 -3.003 -24.734 1.00 90.31 386 LYS A CA 1
ATOM 3101 C C . LYS A 1 386 ? 34.080 -3.824 -24.824 1.00 90.31 386 LYS A C 1
ATOM 3103 O O . LYS A 1 386 ? 34.804 -3.682 -25.803 1.00 90.31 386 LYS A O 1
ATOM 3108 N N . ASP A 1 387 ? 34.382 -4.632 -23.813 1.00 92.88 387 ASP A N 1
ATOM 3109 C CA . ASP A 1 387 ? 35.529 -5.548 -23.802 1.00 92.88 387 ASP A CA 1
ATOM 3110 C C . ASP A 1 387 ? 35.221 -6.901 -24.475 1.00 92.88 387 ASP A C 1
ATOM 3112 O O . ASP A 1 387 ? 36.069 -7.790 -24.485 1.00 92.88 387 ASP A O 1
ATOM 3116 N N . ASN A 1 388 ? 34.036 -7.031 -25.086 1.00 91.56 388 ASN A N 1
ATOM 3117 C CA . ASN A 1 388 ? 33.482 -8.238 -25.704 1.00 91.56 388 ASN A CA 1
ATOM 3118 C C . ASN A 1 388 ? 33.119 -9.363 -24.726 1.00 91.56 388 ASN A C 1
ATOM 3120 O O . ASN A 1 388 ? 32.826 -10.475 -25.171 1.00 91.56 388 ASN A O 1
ATOM 3124 N N . SER A 1 389 ? 33.102 -9.097 -23.419 1.00 94.19 389 SER A N 1
ATOM 3125 C CA . SER A 1 389 ? 32.519 -10.034 -22.464 1.00 94.19 389 SER A CA 1
ATOM 3126 C C . SER A 1 389 ? 30.992 -10.053 -22.575 1.00 94.19 389 SER A C 1
ATOM 3128 O O . SER A 1 389 ? 30.350 -9.072 -22.970 1.00 94.19 389 SER A O 1
ATOM 3130 N N . VAL A 1 390 ? 30.418 -11.211 -22.260 1.00 94.88 390 VAL A N 1
ATOM 3131 C CA . VAL A 1 390 ? 28.975 -11.445 -22.232 1.00 94.88 390 VAL A CA 1
ATOM 3132 C C . VAL A 1 390 ? 28.560 -11.612 -20.781 1.00 94.88 390 VAL A C 1
ATOM 3134 O O . VAL A 1 390 ? 29.139 -12.426 -20.066 1.00 94.88 390 VAL A O 1
ATOM 3137 N N . VAL A 1 391 ? 27.544 -10.861 -20.379 1.00 94.62 391 VAL A N 1
ATOM 3138 C CA . VAL A 1 391 ? 26.955 -10.892 -19.038 1.00 94.62 391 VAL A CA 1
ATOM 3139 C C . VAL A 1 391 ? 25.439 -10.963 -19.154 1.00 94.62 391 VAL A C 1
ATOM 3141 O O . VAL A 1 391 ? 24.861 -10.515 -20.149 1.00 94.62 391 VAL A O 1
ATOM 3144 N N . TYR A 1 392 ? 24.792 -11.542 -18.149 1.00 95.56 392 TYR A N 1
ATOM 3145 C CA . TYR A 1 392 ? 23.345 -11.703 -18.110 1.00 95.56 392 TYR A CA 1
ATOM 3146 C C . TYR A 1 392 ? 22.781 -10.905 -16.940 1.00 95.56 392 TYR A C 1
ATOM 3148 O O . TYR A 1 392 ? 23.335 -10.911 -15.842 1.00 95.56 392 TYR A O 1
ATOM 3156 N N . TYR A 1 393 ? 21.678 -10.205 -17.183 1.00 94.31 393 TYR A N 1
ATOM 3157 C CA . TYR A 1 393 ? 21.064 -9.315 -16.210 1.00 94.31 393 TYR A CA 1
ATOM 3158 C C . TYR A 1 393 ? 19.558 -9.514 -16.126 1.00 94.31 393 TYR A C 1
ATOM 3160 O O . TYR A 1 393 ? 18.897 -9.722 -17.139 1.00 94.31 393 TYR A O 1
ATOM 3168 N N . ASN A 1 394 ? 19.010 -9.321 -14.932 1.00 94.12 394 ASN A N 1
ATOM 3169 C CA . ASN A 1 394 ? 17.605 -9.022 -14.713 1.00 94.12 394 ASN A CA 1
ATOM 3170 C C . ASN A 1 394 ? 17.433 -7.518 -14.505 1.00 94.12 394 ASN A C 1
ATOM 3172 O O . ASN A 1 394 ? 17.789 -6.970 -13.458 1.00 94.12 394 ASN A O 1
ATOM 3176 N N . TYR A 1 395 ? 16.851 -6.846 -15.494 1.00 93.81 395 TYR A N 1
ATOM 3177 C CA . TYR A 1 395 ? 16.416 -5.465 -15.332 1.00 93.81 395 TYR A CA 1
ATOM 3178 C C . TYR A 1 395 ? 15.032 -5.436 -14.707 1.00 93.81 395 TYR A C 1
ATOM 3180 O O . TYR A 1 395 ? 14.128 -6.121 -15.180 1.00 93.81 395 TYR A O 1
ATOM 3188 N N . LYS A 1 396 ? 14.847 -4.610 -13.681 1.00 93.38 396 LYS A N 1
ATOM 3189 C CA . LYS A 1 396 ? 13.553 -4.439 -13.018 1.00 93.38 396 LYS A CA 1
ATOM 3190 C C . LYS A 1 396 ? 13.044 -3.019 -13.208 1.00 93.38 396 LYS A C 1
ATOM 3192 O O . LYS A 1 396 ? 13.782 -2.060 -12.975 1.00 93.38 396 LYS A O 1
ATOM 3197 N N . TYR A 1 397 ? 11.783 -2.897 -13.606 1.00 92.81 397 TYR A N 1
ATOM 3198 C CA . TYR A 1 397 ? 11.094 -1.625 -13.810 1.00 92.81 397 TYR A CA 1
ATOM 3199 C C . TYR A 1 397 ? 9.760 -1.603 -13.066 1.00 92.81 397 TYR A C 1
ATOM 3201 O O . TYR A 1 397 ? 9.024 -2.588 -13.097 1.00 92.81 397 TYR A O 1
ATOM 3209 N N . PHE A 1 398 ? 9.422 -0.463 -12.464 1.00 91.94 398 PHE A N 1
ATOM 3210 C CA . PHE A 1 398 ? 8.045 -0.133 -12.124 1.00 91.94 398 PHE A CA 1
ATOM 3211 C C . PHE A 1 398 ? 7.345 0.430 -13.353 1.00 91.94 398 PHE A C 1
ATOM 3213 O O . PHE A 1 398 ? 7.900 1.284 -14.050 1.00 91.94 398 PHE A O 1
ATOM 3220 N N . VAL A 1 399 ? 6.129 -0.039 -13.610 1.00 92.75 399 VAL A N 1
ATOM 3221 C CA . VAL A 1 399 ? 5.325 0.410 -14.746 1.00 92.75 399 VAL A CA 1
ATOM 3222 C C . VAL A 1 399 ? 3.915 0.700 -14.287 1.00 92.75 399 VAL A C 1
ATOM 3224 O O . VAL A 1 399 ? 3.203 -0.220 -13.888 1.00 92.75 399 VAL A O 1
ATOM 3227 N N . SER A 1 400 ? 3.521 1.964 -14.356 1.00 90.75 400 SER A N 1
ATOM 3228 C CA . SER A 1 400 ? 2.171 2.400 -14.009 1.00 90.75 400 SER A CA 1
ATOM 3229 C C . SER A 1 400 ? 1.305 2.460 -15.260 1.00 90.75 400 SER A C 1
ATOM 3231 O O . SER A 1 400 ? 1.784 2.797 -16.350 1.00 90.75 400 SER A O 1
ATOM 3233 N N . THR A 1 401 ? 0.034 2.098 -15.114 1.00 89.88 401 THR A N 1
ATOM 3234 C CA . THR A 1 401 ? -0.930 2.104 -16.211 1.00 89.88 401 THR A CA 1
ATOM 3235 C C . THR A 1 401 ? -2.228 2.780 -15.815 1.00 89.88 401 THR A C 1
ATOM 3237 O O . THR A 1 401 ? -2.737 2.534 -14.727 1.00 89.88 401 THR A O 1
ATOM 3240 N N . GLU A 1 402 ? -2.829 3.489 -16.764 1.00 85.44 402 GLU A N 1
ATOM 3241 C CA . GLU A 1 402 ? -4.179 4.034 -16.671 1.00 85.44 402 GLU A CA 1
ATOM 3242 C C . GLU A 1 402 ? -4.942 3.671 -17.955 1.00 85.44 402 GLU A C 1
ATOM 3244 O O . GLU A 1 402 ? -4.409 3.751 -19.061 1.00 85.44 402 GLU A O 1
ATOM 3249 N N . ASP A 1 403 ? -6.177 3.175 -17.829 1.00 83.75 403 ASP A N 1
ATOM 3250 C CA . ASP A 1 403 ? -7.035 2.786 -18.966 1.00 83.75 403 ASP A CA 1
ATOM 3251 C C . ASP A 1 403 ? -6.388 1.831 -19.993 1.00 83.75 403 ASP A C 1
ATOM 3253 O O . ASP A 1 403 ? -6.750 1.793 -21.171 1.00 83.75 403 ASP A O 1
ATOM 3257 N N . ASN A 1 404 ? -5.497 0.951 -19.521 1.00 84.81 404 ASN A N 1
ATOM 3258 C CA . ASN A 1 404 ? -4.673 0.038 -20.330 1.00 84.81 404 ASN A CA 1
ATOM 3259 C C . ASN A 1 404 ? -3.663 0.736 -21.250 1.00 84.81 404 ASN A C 1
ATOM 3261 O O . ASN A 1 404 ? -3.316 0.197 -22.303 1.00 84.81 404 ASN A O 1
ATOM 3265 N N . LYS A 1 405 ? -3.192 1.914 -20.859 1.00 90.44 405 LYS A N 1
ATOM 3266 C CA . LYS A 1 405 ? -2.026 2.569 -21.438 1.00 90.44 405 LYS A CA 1
ATOM 3267 C C . LYS A 1 405 ? -0.974 2.756 -20.358 1.00 90.44 405 LYS A C 1
ATOM 3269 O O . LYS A 1 405 ? -1.311 2.871 -19.184 1.00 90.44 405 LYS A O 1
ATOM 3274 N N . VAL A 1 406 ? 0.294 2.752 -20.745 1.00 91.06 406 VAL A N 1
ATOM 3275 C CA . VAL A 1 406 ? 1.404 3.005 -19.825 1.00 91.06 406 VAL A CA 1
ATOM 3276 C C . VAL A 1 406 ? 1.571 4.506 -19.642 1.00 91.06 406 VAL A C 1
ATOM 3278 O O . VAL A 1 406 ? 1.757 5.235 -20.614 1.00 91.06 406 VAL A O 1
ATOM 3281 N N . GLU A 1 407 ? 1.529 4.949 -18.393 1.00 88.50 407 GLU A N 1
ATOM 3282 C CA . GLU A 1 407 ? 1.683 6.360 -18.021 1.00 88.50 407 GLU A CA 1
ATOM 3283 C C . GLU A 1 407 ? 3.054 6.661 -17.406 1.00 88.50 407 GLU A C 1
ATOM 3285 O O . GLU A 1 407 ? 3.489 7.805 -17.399 1.00 88.50 407 GLU A O 1
ATOM 3290 N N . ALA A 1 408 ? 3.754 5.647 -16.890 1.00 88.44 408 ALA A N 1
ATOM 3291 C CA . ALA A 1 408 ? 5.084 5.814 -16.317 1.00 88.44 408 ALA A CA 1
ATOM 3292 C C . ALA A 1 408 ? 5.902 4.527 -16.431 1.00 88.44 408 ALA A C 1
ATOM 3294 O O . ALA A 1 408 ? 5.373 3.428 -16.256 1.00 88.44 408 ALA A O 1
ATOM 3295 N N . ILE A 1 409 ? 7.20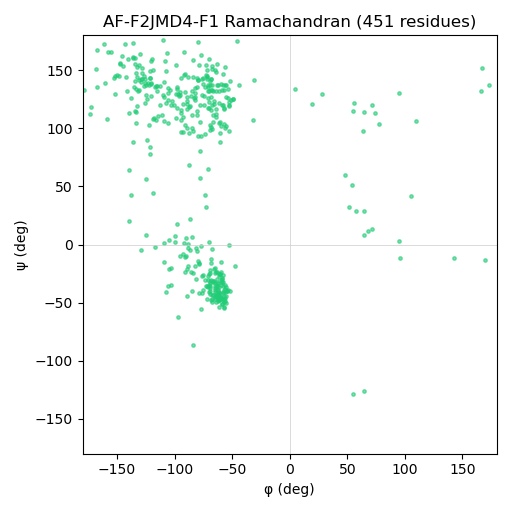7 4.670 -16.674 1.00 89.94 409 ILE A N 1
ATOM 3296 C CA . ILE A 1 409 ? 8.190 3.581 -16.614 1.00 89.94 409 ILE A CA 1
ATOM 3297 C C . ILE A 1 409 ? 9.394 4.075 -15.811 1.00 89.94 409 ILE A C 1
ATOM 3299 O O . ILE A 1 409 ? 10.090 5.012 -16.205 1.00 89.94 409 ILE A O 1
ATOM 3303 N N . GLN A 1 410 ? 9.679 3.410 -14.695 1.00 87.50 410 GLN A N 1
ATOM 3304 C CA . GLN A 1 410 ? 10.758 3.778 -13.783 1.00 87.50 410 GLN A CA 1
ATOM 3305 C C . GLN A 1 410 ? 11.684 2.590 -13.553 1.00 87.50 410 GLN A C 1
ATOM 3307 O O . GLN A 1 410 ? 11.267 1.531 -13.099 1.00 87.50 410 GLN A O 1
ATOM 3312 N N . PHE A 1 411 ? 12.963 2.765 -13.872 1.00 87.56 411 PHE A N 1
ATOM 3313 C CA . PHE A 1 411 ? 13.999 1.786 -13.568 1.00 87.56 411 PHE A CA 1
ATOM 3314 C C . PHE A 1 411 ? 14.163 1.628 -12.062 1.00 87.56 411 PHE A C 1
ATOM 3316 O O . PHE A 1 411 ? 14.298 2.614 -11.341 1.00 87.56 411 PHE A O 1
ATOM 3323 N N . MET A 1 412 ? 14.188 0.376 -11.616 1.00 87.56 412 MET A N 1
ATOM 3324 C CA . MET A 1 412 ? 14.384 0.013 -10.219 1.00 87.56 412 MET A CA 1
ATOM 3325 C C . MET A 1 412 ? 15.842 -0.338 -9.955 1.00 87.56 412 MET A C 1
ATOM 3327 O O . MET A 1 412 ? 16.504 0.291 -9.136 1.00 87.56 412 MET A O 1
ATOM 3331 N N . LYS A 1 413 ? 16.323 -1.390 -10.623 1.00 89.94 413 LYS A N 1
ATOM 3332 C CA . LYS A 1 413 ? 17.662 -1.949 -10.444 1.00 89.94 413 LYS A CA 1
ATOM 3333 C C . LYS A 1 413 ? 18.002 -2.932 -11.557 1.00 89.94 413 LYS A C 1
ATOM 3335 O O . LYS A 1 413 ? 17.128 -3.384 -12.299 1.00 89.94 413 LYS A O 1
ATOM 3340 N N . ILE A 1 414 ? 19.284 -3.265 -11.611 1.00 90.56 414 ILE A N 1
ATOM 3341 C CA . ILE A 1 414 ? 19.855 -4.337 -12.414 1.00 90.56 414 ILE A CA 1
ATOM 3342 C C . ILE A 1 414 ? 20.473 -5.364 -11.461 1.00 90.56 414 ILE A C 1
ATOM 3344 O O . ILE A 1 414 ? 21.116 -4.989 -10.481 1.00 90.56 414 ILE A O 1
ATOM 3348 N N . GLU A 1 415 ? 20.236 -6.644 -11.717 1.00 93.12 415 GLU A N 1
ATOM 3349 C CA . GLU A 1 415 ? 20.805 -7.761 -10.958 1.00 93.12 415 GLU A CA 1
ATOM 3350 C C . GLU A 1 415 ? 21.530 -8.681 -11.938 1.00 93.12 415 GLU A C 1
ATOM 3352 O O . GLU A 1 415 ? 20.953 -9.046 -12.959 1.00 93.12 415 GLU A O 1
ATOM 3357 N N . GLU A 1 416 ? 22.788 -9.022 -11.666 1.00 92.81 416 GLU A N 1
ATOM 3358 C CA . GLU A 1 416 ? 23.509 -10.025 -12.456 1.00 92.81 416 GLU A CA 1
ATOM 3359 C C . GLU A 1 416 ? 22.910 -11.408 -12.203 1.00 92.81 416 GLU A C 1
ATOM 3361 O O . GLU A 1 416 ? 22.576 -11.744 -11.067 1.00 92.81 416 GLU A O 1
ATOM 3366 N N . ILE A 1 417 ? 22.749 -12.179 -13.273 1.00 94.31 417 ILE A N 1
ATOM 3367 C CA . ILE A 1 417 ? 22.230 -13.545 -13.243 1.00 94.31 417 ILE A CA 1
ATOM 3368 C C . ILE A 1 417 ? 23.156 -14.469 -14.028 1.00 94.31 417 ILE A C 1
ATOM 3370 O O . ILE A 1 417 ? 23.981 -14.034 -14.834 1.00 94.31 417 ILE A O 1
ATOM 3374 N N . THR A 1 418 ? 23.001 -15.763 -13.808 1.00 94.00 418 THR A N 1
ATOM 3375 C CA . THR A 1 418 ? 23.677 -16.801 -14.581 1.00 94.00 418 THR A CA 1
ATOM 3376 C C . THR A 1 418 ? 23.019 -17.010 -15.949 1.00 94.00 418 THR A C 1
ATOM 3378 O O . THR A 1 418 ? 21.874 -16.624 -16.200 1.00 94.00 418 THR A O 1
ATOM 3381 N N . GLU A 1 419 ? 23.740 -17.671 -16.858 1.00 93.12 419 GLU A N 1
ATOM 3382 C CA . GLU A 1 419 ? 23.182 -18.095 -18.147 1.00 93.12 419 GLU A CA 1
ATOM 3383 C C . GLU A 1 419 ? 22.040 -19.113 -17.981 1.00 93.12 419 GLU A C 1
ATOM 3385 O O . GLU A 1 419 ? 21.087 -19.115 -18.760 1.00 93.12 419 GLU A O 1
ATOM 3390 N N . GLU A 1 420 ? 22.106 -19.968 -16.959 1.00 90.50 420 GLU A N 1
ATOM 3391 C CA . GLU A 1 420 ? 21.050 -20.934 -16.643 1.00 90.50 420 GLU A CA 1
ATOM 3392 C C . GLU A 1 420 ? 19.758 -20.216 -16.234 1.00 90.50 420 GLU A C 1
ATOM 3394 O O . GLU A 1 420 ? 18.691 -20.488 -16.789 1.00 90.50 420 GLU A O 1
ATOM 3399 N N . GLU A 1 421 ? 19.857 -19.225 -15.345 1.00 88.94 421 GLU A N 1
ATOM 3400 C CA . GLU A 1 421 ? 18.723 -18.388 -14.936 1.00 88.94 421 GLU A CA 1
ATOM 3401 C C . GLU A 1 421 ? 18.136 -17.597 -16.111 1.00 88.94 421 GLU A C 1
ATOM 3403 O O . GLU A 1 421 ? 16.917 -17.521 -16.247 1.00 88.94 421 GLU A O 1
ATOM 3408 N N . TYR A 1 422 ? 18.974 -17.075 -17.014 1.00 90.25 422 TYR A N 1
ATOM 3409 C CA . TYR A 1 422 ? 18.517 -16.386 -18.228 1.00 90.25 422 TYR A CA 1
ATOM 3410 C C . TYR A 1 422 ? 17.653 -17.279 -19.134 1.00 90.25 422 TYR A C 1
ATOM 3412 O O . TYR A 1 422 ? 16.720 -16.794 -19.781 1.00 90.25 422 TYR A O 1
ATOM 3420 N N . ASN A 1 423 ? 17.958 -18.578 -19.184 1.00 87.62 423 ASN A N 1
ATOM 3421 C CA . ASN A 1 423 ? 17.254 -19.559 -20.009 1.00 87.62 423 ASN A CA 1
ATOM 3422 C C . ASN A 1 423 ? 16.070 -20.234 -19.292 1.00 87.62 423 ASN A C 1
ATOM 3424 O O . ASN A 1 423 ? 15.293 -20.938 -19.941 1.00 87.62 423 ASN A O 1
ATOM 3428 N N . THR A 1 424 ? 15.912 -20.030 -17.983 1.00 82.56 424 THR A N 1
ATOM 3429 C CA . THR A 1 424 ? 14.862 -20.680 -17.193 1.00 82.56 424 THR A CA 1
ATOM 3430 C C . THR A 1 424 ? 13.540 -19.926 -17.325 1.00 82.56 424 THR A C 1
ATOM 3432 O O . THR A 1 424 ? 13.462 -18.720 -17.098 1.00 82.56 424 THR A O 1
ATOM 3435 N N . VAL A 1 425 ? 12.469 -20.640 -17.685 1.00 70.00 425 VAL A N 1
ATOM 3436 C CA . VAL A 1 425 ? 11.114 -20.072 -17.718 1.00 70.00 425 VAL A CA 1
ATOM 3437 C C . VAL A 1 425 ? 10.600 -19.928 -16.282 1.00 70.00 425 VAL A C 1
ATOM 3439 O O . VAL A 1 425 ? 10.621 -20.917 -15.544 1.00 70.00 425 VAL A O 1
ATOM 3442 N N . PRO A 1 426 ? 10.118 -18.739 -15.867 1.00 60.75 426 PRO A N 1
ATOM 3443 C CA . PRO A 1 426 ? 9.527 -18.554 -14.546 1.00 60.75 426 PRO A CA 1
ATOM 3444 C C . PRO A 1 426 ? 8.420 -19.590 -14.295 1.00 60.75 426 PRO A C 1
ATOM 3446 O O . PRO A 1 426 ? 7.468 -19.679 -15.068 1.00 60.75 426 PRO A O 1
ATOM 3449 N N . GLY A 1 427 ? 8.551 -20.382 -13.226 1.00 52.53 427 GLY A N 1
ATOM 3450 C CA . GLY A 1 427 ? 7.564 -21.401 -12.838 1.00 52.53 427 GLY A CA 1
ATOM 3451 C C . GLY A 1 427 ? 7.827 -22.827 -13.341 1.00 52.53 427 GLY A C 1
ATOM 3452 O O . GLY A 1 427 ? 7.020 -23.709 -13.059 1.00 52.53 427 GLY A O 1
ATOM 3453 N N . ALA A 1 428 ? 8.937 -23.089 -14.038 1.00 40.62 428 ALA A N 1
ATOM 3454 C CA . ALA A 1 428 ? 9.415 -24.455 -14.245 1.00 40.62 428 ALA A CA 1
ATOM 3455 C C . ALA A 1 428 ? 10.269 -24.877 -13.038 1.00 40.62 428 ALA A C 1
ATOM 3457 O O . ALA A 1 428 ? 11.353 -24.333 -12.830 1.00 40.62 428 ALA A O 1
ATOM 3458 N N . GLU A 1 429 ? 9.788 -25.824 -12.227 1.00 31.94 429 GLU A N 1
ATOM 3459 C CA . GLU A 1 429 ? 10.654 -26.480 -11.243 1.00 31.94 429 GLU A CA 1
ATOM 3460 C C . GLU A 1 429 ? 11.873 -27.077 -11.965 1.00 31.94 429 GLU A C 1
ATOM 3462 O O . GLU A 1 429 ? 11.717 -27.668 -13.042 1.00 31.94 429 GLU A O 1
ATOM 3467 N N . PRO A 1 430 ? 13.089 -26.946 -11.410 1.00 35.88 430 PRO A N 1
ATOM 3468 C CA . PRO A 1 430 ? 14.252 -27.573 -12.003 1.00 35.88 430 PRO A CA 1
ATOM 3469 C C . PRO A 1 430 ? 14.058 -29.090 -11.954 1.00 35.88 430 PRO A C 1
ATOM 3471 O O . PRO A 1 430 ? 14.067 -29.700 -10.884 1.00 35.88 430 PRO A O 1
ATOM 3474 N N . THR A 1 431 ? 13.895 -29.718 -13.122 1.00 35.78 431 THR A N 1
ATOM 3475 C CA . THR A 1 431 ? 14.049 -31.167 -13.258 1.00 35.78 431 THR A CA 1
ATOM 3476 C C . THR A 1 431 ? 15.446 -31.520 -12.778 1.00 35.78 431 THR A C 1
ATOM 3478 O O . THR A 1 431 ? 16.435 -31.277 -13.469 1.00 35.78 431 THR A O 1
ATOM 3481 N N . THR A 1 432 ? 15.524 -32.080 -11.577 1.00 32.56 432 THR A N 1
ATOM 3482 C CA . THR A 1 432 ? 16.735 -32.690 -11.052 1.00 32.56 432 THR A CA 1
ATOM 3483 C C . THR A 1 432 ? 17.089 -33.838 -11.987 1.00 32.56 432 THR A C 1
ATOM 3485 O O . THR A 1 432 ? 16.443 -34.886 -12.000 1.00 32.56 432 THR A O 1
ATOM 3488 N N . SER A 1 433 ? 18.108 -33.633 -12.816 1.00 33.94 433 SER A N 1
ATOM 3489 C CA . SER A 1 433 ? 18.798 -34.721 -13.487 1.00 33.94 433 SER A CA 1
ATOM 3490 C C . SER A 1 433 ? 19.393 -35.611 -12.401 1.00 33.94 433 SER A C 1
ATOM 3492 O O . SER A 1 433 ? 20.354 -35.224 -11.739 1.00 33.94 433 SER A O 1
ATOM 3494 N N . GLN A 1 434 ? 18.787 -36.779 -12.182 1.00 31.38 434 GLN A N 1
ATOM 3495 C CA . GLN A 1 434 ? 19.384 -37.834 -11.375 1.00 31.38 434 GLN A CA 1
ATOM 3496 C C . GLN A 1 434 ? 20.708 -38.239 -12.022 1.00 31.38 434 GLN A C 1
ATOM 3498 O O . GLN A 1 434 ? 20.747 -38.956 -13.022 1.00 31.38 434 GLN A O 1
ATOM 3503 N N . GLU A 1 435 ? 21.797 -37.752 -11.442 1.00 30.77 435 GLU A N 1
ATOM 3504 C CA . GLU A 1 435 ? 23.129 -38.280 -11.661 1.00 30.77 435 GLU A CA 1
ATOM 3505 C C . GLU A 1 435 ? 23.166 -39.677 -11.026 1.00 30.77 435 GLU A C 1
ATOM 3507 O O . GLU A 1 435 ? 23.194 -39.841 -9.805 1.00 30.77 435 GLU A O 1
ATOM 3512 N N . VAL A 1 436 ? 23.051 -40.706 -11.867 1.00 33.47 436 VAL A N 1
ATOM 3513 C CA . VAL A 1 436 ? 23.156 -42.106 -11.451 1.00 33.47 436 VAL A CA 1
ATOM 3514 C C . VAL A 1 436 ? 24.589 -42.347 -10.990 1.00 33.47 436 VAL A C 1
ATOM 3516 O O . VAL A 1 436 ? 25.515 -42.436 -11.795 1.00 33.47 436 VAL A O 1
ATOM 3519 N N . THR A 1 437 ? 24.769 -42.454 -9.679 1.00 31.83 437 THR A N 1
ATOM 3520 C CA . THR A 1 437 ? 26.017 -42.899 -9.061 1.00 31.83 437 THR A CA 1
ATOM 3521 C C . THR A 1 437 ? 26.242 -44.380 -9.406 1.00 31.83 437 THR A C 1
ATOM 3523 O O . THR A 1 437 ? 25.309 -45.176 -9.260 1.00 31.83 437 THR A O 1
ATOM 3526 N N . PRO A 1 438 ? 27.439 -44.806 -9.851 1.00 31.67 438 PRO A N 1
ATOM 3527 C CA . PRO A 1 438 ? 27.722 -46.220 -10.044 1.00 31.67 438 PRO A CA 1
ATOM 3528 C C . PRO A 1 438 ? 27.962 -46.891 -8.688 1.00 31.67 438 PRO A C 1
ATOM 3530 O O . PRO A 1 438 ? 28.782 -46.433 -7.894 1.00 31.67 438 PRO A O 1
ATOM 3533 N N . VAL A 1 439 ? 27.256 -47.992 -8.435 1.00 34.59 439 VAL A N 1
ATOM 3534 C CA . VAL A 1 439 ? 27.486 -48.862 -7.276 1.00 34.59 439 VAL A CA 1
ATOM 3535 C C . VAL A 1 439 ? 28.668 -49.783 -7.583 1.00 34.59 439 VAL A C 1
ATOM 3537 O O . VAL A 1 439 ? 28.591 -50.627 -8.476 1.00 34.59 439 VAL A O 1
ATOM 3540 N N . GLU A 1 440 ? 29.760 -49.622 -6.837 1.00 34.72 440 GLU A N 1
ATOM 3541 C CA . GLU A 1 440 ? 30.841 -50.604 -6.748 1.00 34.72 440 GLU A CA 1
ATOM 3542 C C . GLU A 1 440 ? 30.484 -51.732 -5.767 1.00 34.72 440 GLU A C 1
ATOM 3544 O O . GLU A 1 440 ? 30.082 -51.474 -4.635 1.00 34.72 440 GLU A O 1
ATOM 3549 N N . GLY A 1 441 ? 30.763 -52.971 -6.191 1.00 31.14 441 GLY A N 1
ATOM 3550 C CA . GLY A 1 441 ? 31.272 -54.034 -5.318 1.00 31.14 441 GLY A CA 1
ATOM 3551 C C . GLY A 1 441 ? 30.326 -55.194 -4.996 1.00 31.14 441 GLY A C 1
ATOM 3552 O O . GLY A 1 441 ? 29.467 -55.059 -4.140 1.00 31.14 441 GLY A O 1
ATOM 3553 N N . GLU A 1 442 ? 30.567 -56.366 -5.603 1.00 30.98 442 GLU A N 1
ATOM 3554 C CA . GLU A 1 442 ? 31.003 -57.577 -4.871 1.00 30.98 442 GLU A CA 1
ATOM 3555 C C . GLU A 1 442 ? 31.370 -58.751 -5.818 1.00 30.98 442 GLU A C 1
ATOM 3557 O O . GLU A 1 442 ? 30.555 -59.281 -6.566 1.00 30.98 442 GLU A O 1
ATOM 3562 N N . THR A 1 443 ? 32.674 -59.064 -5.814 1.00 33.59 443 THR A N 1
ATOM 3563 C CA . THR A 1 443 ? 33.355 -60.383 -5.803 1.00 33.59 443 THR A CA 1
ATOM 3564 C C . THR A 1 443 ? 32.708 -61.647 -6.415 1.00 33.59 443 THR A C 1
ATOM 3566 O O . THR A 1 443 ? 31.672 -62.115 -5.967 1.00 33.59 443 THR A O 1
ATOM 3569 N N . ALA A 1 444 ? 33.460 -62.358 -7.282 1.00 29.22 444 ALA A N 1
ATOM 3570 C CA . ALA A 1 444 ? 34.127 -63.632 -6.924 1.00 29.22 444 ALA A CA 1
ATOM 3571 C C . ALA A 1 444 ? 34.808 -64.382 -8.103 1.00 29.22 444 ALA A C 1
ATOM 3573 O O . ALA A 1 444 ? 34.237 -64.588 -9.167 1.00 29.22 444 ALA A O 1
ATOM 3574 N N . SER A 1 445 ? 36.014 -64.879 -7.791 1.00 31.20 445 SER A N 1
ATOM 3575 C CA . SER A 1 445 ? 36.674 -66.133 -8.213 1.00 31.20 445 SER A CA 1
ATOM 3576 C C . SER A 1 445 ? 37.060 -66.417 -9.678 1.00 31.20 445 SER A C 1
ATOM 3578 O O . SER A 1 445 ? 36.234 -66.725 -10.530 1.00 31.20 445 SER A O 1
ATOM 3580 N N . SER A 1 446 ? 38.384 -66.496 -9.869 1.00 33.22 446 SER A N 1
ATOM 3581 C CA . SER A 1 446 ? 39.113 -67.341 -10.839 1.00 33.22 446 SER A CA 1
ATOM 3582 C C . SER A 1 446 ? 38.761 -68.837 -10.659 1.00 33.22 446 SER A C 1
ATOM 3584 O O . SER A 1 446 ? 38.441 -69.221 -9.528 1.00 33.22 446 SER A O 1
ATOM 3586 N N . PRO A 1 447 ? 38.841 -69.700 -11.699 1.00 41.22 447 PRO A N 1
ATOM 3587 C CA . PRO A 1 447 ? 40.128 -70.335 -12.021 1.00 41.22 447 PRO A CA 1
ATOM 3588 C C . PRO A 1 447 ? 40.424 -70.596 -13.516 1.00 41.22 447 PRO A C 1
ATOM 3590 O O . PRO A 1 447 ? 39.549 -70.634 -14.378 1.00 41.22 447 PRO A O 1
ATOM 3593 N N . GLU A 1 448 ? 41.719 -70.816 -13.757 1.00 34.28 448 GLU A N 1
ATOM 3594 C CA . GLU A 1 448 ? 42.388 -71.440 -14.908 1.00 34.28 448 GLU A CA 1
ATOM 3595 C C . GLU A 1 448 ? 41.605 -72.544 -15.647 1.00 34.28 448 GLU A C 1
ATOM 3597 O O . GLU A 1 448 ? 41.039 -73.438 -15.024 1.00 34.28 448 GLU A O 1
ATOM 3602 N N . ALA A 1 449 ? 41.719 -72.582 -16.981 1.00 30.91 449 ALA A N 1
ATOM 3603 C CA . ALA A 1 449 ? 42.570 -73.545 -17.706 1.00 30.91 449 ALA A CA 1
ATOM 3604 C C . ALA A 1 449 ? 42.236 -73.576 -19.212 1.00 30.91 449 ALA A C 1
ATOM 3606 O O . ALA A 1 449 ? 41.084 -73.698 -19.621 1.00 30.91 449 ALA A O 1
ATOM 3607 N N . ILE A 1 450 ? 43.284 -73.512 -20.035 1.00 37.88 450 ILE A N 1
ATOM 3608 C CA . ILE A 1 450 ? 43.288 -73.809 -21.479 1.00 37.88 450 ILE A CA 1
ATOM 3609 C C . ILE A 1 450 ? 43.167 -75.345 -21.647 1.00 37.88 450 ILE A C 1
ATOM 3611 O O . ILE A 1 450 ? 43.730 -76.073 -20.826 1.00 37.88 450 ILE A O 1
ATOM 3615 N N . PRO A 1 451 ? 42.492 -75.871 -22.691 1.00 39.50 451 PRO A N 1
ATOM 3616 C CA . PRO A 1 451 ? 43.263 -76.329 -23.852 1.00 39.50 451 PRO A CA 1
ATOM 3617 C C . PRO A 1 451 ? 42.623 -76.057 -25.229 1.00 39.50 451 PRO A C 1
ATOM 3619 O O . PRO A 1 451 ? 41.417 -76.140 -25.424 1.00 39.50 451 PRO A O 1
ATOM 3622 N N . ALA A 1 452 ? 43.532 -75.767 -26.162 1.00 36.62 452 ALA A N 1
ATOM 3623 C CA . ALA A 1 452 ? 43.557 -75.987 -27.611 1.00 36.62 452 ALA A CA 1
ATOM 3624 C C . ALA A 1 452 ? 42.330 -76.583 -28.340 1.00 36.62 452 ALA A C 1
ATOM 3626 O O . ALA A 1 452 ? 41.898 -77.695 -28.036 1.00 36.62 452 ALA A O 1
ATOM 3627 N N . GLN A 1 453 ? 41.974 -75.949 -29.464 1.00 37.94 453 GLN A N 1
ATOM 3628 C CA . GLN A 1 453 ? 42.274 -76.461 -30.814 1.00 37.94 453 GLN A CA 1
ATOM 3629 C C . GLN A 1 453 ? 42.445 -75.315 -31.811 1.00 37.94 453 GLN A C 1
ATOM 3631 O O . GLN A 1 453 ? 41.687 -74.327 -31.694 1.00 37.94 453 GLN A O 1
#

Nearest PDB structures (foldseek):
  5aii-assembly1_H  TM=4.368E-01  e=2.287E-01  unidentified
  8th1-assembly1_D  TM=6.033E-01  e=6.876E+00  Homo sapiens
  7s17-assembly1_A  TM=5.597E-01  e=5.540E+00  Homo sapiens
  5drv-assembly1_A-2  TM=3.496E-01  e=1.782E+00  Homo sapiens
  8k0a-assembly1_B  TM=4.012E-01  e=1.880E+00  Escherichia coli K-12

Organism: Cellulosilyticum lentocellum (strain ATCC 49066 / DSM 5427 / NCIMB 11756 / RHM5) (NCBI:txid642492)